Protein 4FWG (pdb70)

Organism: NCBI:txid172827

Foldseek 3Di:
DQFLVLQAQADDFDQQFAWDDAAADQLQDVQVLQVVLVVVCVVPVAAAEEAADPQLCVVVSVVVVLLQDFDFFAFWKWWFALEFFEIEMGDHAPCLVVVLVVVVVVVVVSGPPCVSLVVSVVVVVVVVVVVDVPLGGIATADHDDGVNPNQEAEDAQPALCQAQWAWDCVVVHTGRNRTHGHQQVSQARHEYEYELQNCVVNVCVVVVLCCQPPQDRDHDDDPPDPGHHDYDRDDRHYYYYYYPVSCPVVVVPPSSCVRHVRYSYGDQKALDVVVLSNLSNNVVVVPAREGRQLSSLLSLVCLLCLFSGMGSSSSVSVVLQVQLCVQVVRYRGNVSSVVSVVVVCVVVCVVVVVVLVCCVVCVQDADQFDWAFLKAFAKAFDDDPPTAIATFIKGKAKAFDFLAEAEVCVVVPQEDPQCVVLSVQLSLQVQVVQPLHTQRMYMYMYRPPDDHRGYHQFRNLVNNLSRLRNLLVFIFGHLEHETFGAGNNQWTHDDPPVQSRFVNHVVSCVSVDQPLEHEYEYAPVSSRSNPHDVVVSVCSNVSRYDYHHDTGSLVVSCVGRVADPDCRGSVVSSVVSSVVSSVVD

Sequence (585 aa):
RLSYEALEWRTPIENSTEPVSLPPPPPFFGQERAREALELAIRGGFHAYLVGPPSLGKHEALLAYLSTQSVETPPDLLYVPLSSERKVAVTLPSGQEIHLAEAVEGLLLQRFPQARAYLEALRARLARYAETDPAQWRPNLLTSSSSGTPPPIVYEPYATAPRLFGRLDYLVWSTNVSLIRPGAVHRAQGGYLILDALSLKREGTWEAFKRALRNGQVEPVTEPQAPAGLEVEPFPIQQVLVGTPEAFEGLEEDPAFSELFRIRAEFSPTPASPENCTALGGWLLAQGFQLTQGGLTRLYDEARRAEQRDRDARLVEIRALAEEAAVLGGGLLTAESVEQAIAAREHRSFLSEEEFLRAVQEGVIRLRTTGRAVGEVNSLVVVEAAPYWGRPARLTARAAPGRDHHLISIDREAGLGGQIFHKAVLTLAGYLRSRIEHGSLPVTISLAFEQNYVSIEGDSAGLAELVAALSAIGNLPLRQDLAVTGAVDQTGKVLAVGAINAKVEGFFRVCKALGLSGTQGVILPEANLANLTLRAEVLEAVRAGQFHIYAVETAEQALEILAGAREGFRGLQEKIRAGLEAFARLE

Radius of gyration: 34.42 Å; Cα contacts (8 Å, |Δi|>4): 1143; chains: 1; bounding box: 49×67×113 Å

Nearest PDB structures (foldseek):
  4fwg-assembly1_A  TM=1.000E+00  e=0.000E+00  Meiothermus taiwanensis
  4fw9-assembly1_A  TM=9.946E-01  e=0.000E+00  Meiothermus taiwanensis
  7eux-assembly1_A  TM=9.825E-01  e=0.000E+00  Meiothermus taiwanensis
  4fwd-assembly1_A  TM=9.822E-01  e=0.000E+00  Meiothermus taiwanensis
  7euy-assembly1_A  TM=9.823E-01  e=0.000E+00  Meiothermus taiwanensis

Solvent-accessible surface area: 28051 Å² total

CATH classification: 1.10.8.60 (+1 more: 3.30.230.10)

InterPro domains:
  IPR008269 Peptidase S16, Lon proteolytic domain [PF05362] (576-683)
  IPR008269 Peptidase S16, Lon proteolytic domain [PS51786] (567-687)
  IPR014721 Small ribosomal subunit protein uS5 domain 2-type fold, subgroup [G3DSA:3.30.230.10] (471-710)
  IPR020568 Ribosomal protein uS5 domain 2-type superfamily [SSF54211] (496-684)
  IPR027065 Lon protease [PTHR10046] (512-694)
  IPR027417 P-loop containing nucleoside triphosphate hydrolase [G3DSA:3.40.50.300] (1-165)
  IPR027417 P-loop containing nucleoside triphosphate hydrolase [G3DSA:3.40.50.300] (193-392)
  IPR027417 P-loop containing nucleoside triphosphate hydrolase [SSF52540] (27-467)
  IPR041699 Lon protease, AAA domain [PF13654] (264-386)
  IPR046843 LonB, AAA+ ATPase LID domain, archaeal-type [PF20436] (411-470)

Secondary structure (DSSP, 8-state):
-B-HHHH--PPP-SSTTSBP--PPPPTTTT-HHHHHHHHHHHHHT--EEEE--TTS-HHHHHHHHHTT---S-PPBEEEEESSSSEEE--BSTTHHHHHHHHHHTT-----GGGHHHHHHHHHHHHHHH-------S-EEEE--S--SSPPEEE-SS--HHHHH-EE--B--B--GGGEE--HHHHTTTSEEE-BHHHHHHTT-HHHHHHHHHH---PPB--TT-SS--EE---------EE-HHHHHHHHTSHHHHHH--EEEEPP-----HHHHHHHHHHHHHHT-EEBHHHHHHHHHHHH----TT----HHHHHHHHHHHHHHTTTEE-HHHHHHHHHHHHHHT-HHHHHHHHHHHTTSS---SSSEEETEEEEEEE-SSTT--EEEEEEEEEEEESSSEEEEHHHHTT-B-HHHHHHHHHHHHHHHH--TTSS--EEEEEEETT--S-B-SSTTHHHHHHHHHHHHHT-EEESSEEE--EE-TT-BEE--S-HHHHHHHHHHHHHHT---SS-EEEEEGGGGGG----HHHHHHHHTTSSEEEEESBHHHHHHHHHT----SSSHHHHHHHHHHHHHHH-

Structure (mmCIF, N/CA/C/O backbone):
data_4FWG
#
_entry.id   4FWG
#
_cell.length_a   115.987
_cell.length_b   115.987
_cell.length_c   135.054
_cell.angle_alpha   90.00
_cell.angle_beta   90.00
_cell.angle_gamma   120.00
#
_symmetry.space_group_name_H-M   'P 6'
#
loop_
_entity.id
_entity.type
_entity.pdbx_description
1 polymer 'TTC1975 peptidase'
2 non-polymer 'Omuralide, open form'
3 non-polymer 'PHOSPHATE ION'
4 water water
#
loop_
_atom_site.group_PDB
_atom_site.id
_atom_site.type_symbol
_atom_site.label_atom_id
_atom_site.label_alt_id
_atom_site.label_comp_id
_atom_site.label_asym_id
_atom_site.label_entity_id
_atom_site.label_seq_id
_atom_site.pdbx_PDB_ins_code
_atom_site.Cartn_x
_atom_site.Cartn_y
_atom_site.Cartn_z
_atom_site.occupancy
_atom_site.B_iso_or_equiv
_atom_site.auth_seq_id
_atom_site.auth_comp_id
_atom_site.auth_asym_id
_atom_site.auth_atom_id
_atom_site.pdbx_PDB_model_num
ATOM 9 N N . ARG A 1 2 ? 30.702 -35.930 -50.856 1.00 35.08 2 ARG A N 1
ATOM 10 C CA . ARG A 1 2 ? 30.122 -36.891 -49.967 1.00 28.42 2 ARG A CA 1
ATOM 11 C C . ARG A 1 2 ? 30.935 -36.961 -48.694 1.00 29.77 2 ARG A C 1
ATOM 12 O O . ARG A 1 2 ? 32.182 -37.002 -48.762 1.00 33.30 2 ARG A O 1
ATOM 20 N N . LEU A 1 3 ? 30.303 -36.982 -47.521 1.00 21.10 3 LEU A N 1
ATOM 21 C CA . LEU A 1 3 ? 31.060 -37.151 -46.250 1.00 22.22 3 LEU A CA 1
ATOM 22 C C . LEU A 1 3 ? 31.129 -38.650 -45.877 1.00 32.07 3 LEU A C 1
ATOM 23 O O . LEU A 1 3 ? 30.117 -39.272 -45.591 1.00 28.30 3 LEU A O 1
ATOM 28 N N . SER A 1 4 ? 32.320 -39.234 -45.838 1.00 25.85 4 SER A N 1
ATOM 29 C CA . SER A 1 4 ? 32.452 -40.627 -45.566 1.00 26.09 4 SER A CA 1
ATOM 30 C C . SER A 1 4 ? 32.287 -40.754 -44.038 1.00 26.16 4 SER A C 1
ATOM 31 O O . SER A 1 4 ? 32.425 -39.759 -43.317 1.00 22.85 4 SER A O 1
ATOM 34 N N . TYR A 1 5 ? 32.118 -41.978 -43.582 1.00 23.13 5 TYR A N 1
ATOM 35 C CA . TYR A 1 5 ? 32.134 -42.309 -42.123 1.00 22.39 5 TYR A CA 1
ATOM 36 C C . TYR A 1 5 ? 33.412 -41.849 -41.501 1.00 27.13 5 TYR A C 1
ATOM 37 O O . TYR A 1 5 ? 33.430 -41.381 -40.350 1.00 22.04 5 TYR A O 1
ATOM 46 N N . GLU A 1 6 ? 34.513 -41.997 -42.252 1.00 27.36 6 GLU A N 1
ATOM 47 C CA . GLU A 1 6 ? 35.835 -41.661 -41.712 1.00 33.80 6 GLU A CA 1
ATOM 48 C C . GLU A 1 6 ? 35.921 -40.167 -41.510 1.00 32.12 6 GLU A C 1
ATOM 49 O O . GLU A 1 6 ? 36.410 -39.718 -40.478 1.00 30.97 6 GLU A O 1
ATOM 55 N N . ALA A 1 7 ? 35.332 -39.419 -42.429 1.00 25.96 7 ALA A N 1
ATOM 56 C CA . ALA A 1 7 ? 35.262 -37.958 -42.241 1.00 24.53 7 ALA A CA 1
ATOM 57 C C . ALA A 1 7 ? 34.380 -37.485 -41.101 1.00 26.72 7 ALA A C 1
ATOM 58 O O . ALA A 1 7 ? 34.675 -36.431 -40.499 1.00 31.29 7 ALA A O 1
ATOM 60 N N . LEU A 1 8 ? 33.323 -38.234 -40.767 1.00 23.73 8 LEU A N 1
ATOM 61 C CA . LEU A 1 8 ? 32.333 -37.800 -39.754 1.00 22.36 8 LEU A CA 1
ATOM 62 C C . LEU A 1 8 ? 32.666 -38.194 -38.399 1.00 26.27 8 LEU A C 1
ATOM 63 O O . LEU A 1 8 ? 32.126 -37.611 -37.493 1.00 24.22 8 LEU A O 1
ATOM 68 N N . GLU A 1 9 ? 33.540 -39.223 -38.216 1.00 25.13 9 GLU A N 1
ATOM 69 C CA . GLU A 1 9 ? 33.728 -39.829 -36.867 1.00 25.32 9 GLU A CA 1
ATOM 70 C C . GLU A 1 9 ? 34.534 -38.797 -36.056 1.00 24.44 9 GLU A C 1
ATOM 71 O O . GLU A 1 9 ? 35.380 -38.123 -36.623 1.00 28.79 9 GLU A O 1
ATOM 77 N N . TRP A 1 10 ? 34.239 -38.579 -34.757 1.00 21.70 10 TRP A N 1
ATOM 78 C CA . TRP A 1 10 ? 34.793 -37.392 -34.102 1.00 20.99 10 TRP A CA 1
ATOM 79 C C . TRP A 1 10 ? 34.976 -37.856 -32.732 1.00 20.99 10 TRP A C 1
ATOM 80 O O . TRP A 1 10 ? 35.564 -37.153 -31.952 1.00 22.76 10 TRP A O 1
ATOM 91 N N . ARG A 1 11 ? 34.498 -39.032 -32.389 1.00 17.09 11 ARG A N 1
ATOM 92 C CA . ARG A 1 11 ? 34.581 -39.436 -30.914 1.00 23.50 11 ARG A CA 1
ATOM 93 C C . ARG A 1 11 ? 36.026 -39.979 -30.510 1.00 24.61 11 ARG A C 1
ATOM 94 O O . ARG A 1 11 ? 36.833 -40.283 -31.369 1.00 21.01 11 ARG A O 1
ATOM 102 N N . THR A 1 12 ? 36.313 -40.035 -29.207 1.00 23.27 12 THR A N 1
ATOM 103 C CA . THR A 1 12 ? 37.647 -40.197 -28.775 1.00 25.98 12 THR A CA 1
ATOM 104 C C . THR A 1 12 ? 37.880 -41.712 -28.516 1.00 25.59 12 THR A C 1
ATOM 105 O O . THR A 1 12 ? 37.082 -42.366 -27.872 1.00 21.54 12 THR A O 1
ATOM 109 N N . PRO A 1 13 ? 38.983 -42.252 -29.052 1.00 28.49 13 PRO A N 1
ATOM 110 C CA . PRO A 1 13 ? 39.087 -43.705 -28.886 1.00 31.27 13 PRO A CA 1
ATOM 111 C C . PRO A 1 13 ? 39.301 -44.030 -27.430 1.00 24.83 13 PRO A C 1
ATOM 112 O O . PRO A 1 13 ? 39.828 -43.202 -26.695 1.00 27.20 13 PRO A O 1
ATOM 116 N N . ILE A 1 14 ? 38.720 -45.110 -26.930 1.00 29.37 14 ILE A N 1
ATOM 117 C CA . ILE A 1 14 ? 38.871 -45.417 -25.483 1.00 31.55 14 ILE A CA 1
ATOM 118 C C . ILE A 1 14 ? 39.759 -46.680 -25.312 1.00 38.04 14 ILE A C 1
ATOM 119 O O . ILE A 1 14 ? 39.387 -47.747 -25.805 1.00 29.72 14 ILE A O 1
ATOM 124 N N . GLU A 1 15 ? 40.912 -46.556 -24.650 1.00 43.76 15 GLU A N 1
ATOM 125 C CA . GLU A 1 15 ? 41.671 -47.734 -24.293 1.00 49.69 15 GLU A CA 1
ATOM 126 C C . GLU A 1 15 ? 41.446 -48.057 -22.826 1.00 44.03 15 GLU A C 1
ATOM 127 O O . GLU A 1 15 ? 41.250 -47.166 -21.995 1.00 44.92 15 GLU A O 1
ATOM 133 N N . ASN A 1 16 ? 41.395 -49.324 -22.521 1.00 40.50 16 ASN A N 1
ATOM 134 C CA . ASN A 1 16 ? 41.181 -49.714 -21.151 1.00 35.27 16 ASN A CA 1
ATOM 135 C C . ASN A 1 16 ? 40.037 -48.937 -20.450 1.00 26.43 16 ASN A C 1
ATOM 136 O O . ASN A 1 16 ? 40.187 -48.359 -19.309 1.00 27.15 16 ASN A O 1
ATOM 141 N N . SER A 1 17 ? 38.832 -49.124 -21.020 1.00 30.04 17 SER A N 1
ATOM 142 C CA . SER A 1 17 ? 37.580 -48.414 -20.584 1.00 24.67 17 SER A CA 1
ATOM 143 C C . SER A 1 17 ? 37.433 -48.471 -19.085 1.00 27.54 17 SER A C 1
ATOM 144 O O . SER A 1 17 ? 37.123 -47.461 -18.428 1.00 21.27 17 SER A O 1
ATOM 147 N N . THR A 1 18 ? 37.646 -49.649 -18.487 1.00 20.81 18 THR A N 1
ATOM 148 C CA . THR A 1 18 ? 37.231 -49.756 -17.133 1.00 23.09 18 THR A CA 1
ATOM 149 C C . THR A 1 18 ? 38.211 -49.391 -16.087 1.00 19.90 18 THR A C 1
ATOM 150 O O . THR A 1 18 ? 37.874 -49.431 -14.908 1.00 23.19 18 THR A O 1
ATOM 154 N N . GLU A 1 19 ? 39.442 -49.100 -16.444 1.00 28.64 19 GLU A N 1
ATOM 155 C CA . GLU A 1 19 ? 40.435 -48.685 -15.458 1.00 27.54 19 GLU A CA 1
ATOM 156 C C . GLU A 1 19 ? 40.085 -47.368 -14.739 1.00 29.36 19 GLU A C 1
ATOM 157 O O . GLU A 1 19 ? 39.699 -46.439 -15.390 1.00 24.13 19 GLU A O 1
ATOM 163 N N . PRO A 1 20 ? 40.164 -47.308 -13.395 1.00 29.39 20 PRO A N 1
ATOM 164 C CA . PRO A 1 20 ? 39.935 -46.133 -12.625 1.00 30.32 20 PRO A CA 1
ATOM 165 C C . PRO A 1 20 ? 40.980 -45.048 -12.977 1.00 34.07 20 PRO A C 1
ATOM 166 O O . PRO A 1 20 ? 42.100 -45.348 -13.386 1.00 29.68 20 PRO A O 1
ATOM 170 N N . VAL A 1 21 ? 40.475 -43.824 -13.080 1.00 27.14 21 VAL A N 1
ATOM 171 C CA . VAL A 1 21 ? 41.271 -42.617 -13.386 1.00 25.11 21 VAL A CA 1
ATOM 172 C C . VAL A 1 21 ? 41.879 -42.158 -12.056 1.00 24.37 21 VAL A C 1
ATOM 173 O O . VAL A 1 21 ? 41.239 -42.220 -11.009 1.00 24.86 21 VAL A O 1
ATOM 177 N N . SER A 1 22 ? 43.147 -41.712 -12.090 1.00 28.23 22 SER A N 1
ATOM 178 C CA . SER A 1 22 ? 43.618 -40.952 -10.963 1.00 35.01 22 SER A CA 1
ATOM 179 C C . SER A 1 22 ? 44.532 -39.809 -11.492 1.00 33.48 22 SER A C 1
ATOM 180 O O . SER A 1 22 ? 45.494 -40.011 -12.194 1.00 32.38 22 SER A O 1
ATOM 183 N N . LEU A 1 23 ? 44.095 -38.602 -11.169 1.00 36.92 23 LEU A N 1
ATOM 184 C CA . LEU A 1 23 ? 44.575 -37.350 -11.751 1.00 34.42 23 LEU A CA 1
ATOM 185 C C . LEU A 1 23 ? 44.471 -36.307 -10.634 1.00 28.08 23 LEU A C 1
ATOM 186 O O . LEU A 1 23 ? 43.531 -36.345 -9.826 1.00 35.06 23 LEU A O 1
ATOM 191 N N . PRO A 1 24 ? 45.440 -35.354 -10.583 1.00 34.41 24 PRO A N 1
ATOM 192 C CA . PRO A 1 24 ? 45.383 -34.256 -9.604 1.00 37.75 24 PRO A CA 1
ATOM 193 C C . PRO A 1 24 ? 44.276 -33.196 -9.964 1.00 33.69 24 PRO A C 1
ATOM 194 O O . PRO A 1 24 ? 43.937 -33.106 -11.174 1.00 25.98 24 PRO A O 1
ATOM 198 N N . PRO A 1 25 ? 43.739 -32.473 -8.941 1.00 27.43 25 PRO A N 1
ATOM 199 C CA . PRO A 1 25 ? 42.730 -31.371 -9.063 1.00 33.20 25 PRO A CA 1
ATOM 200 C C . PRO A 1 25 ? 43.325 -30.219 -9.809 1.00 36.67 25 PRO A C 1
ATOM 201 O O . PRO A 1 25 ? 44.379 -29.774 -9.369 1.00 39.43 25 PRO A O 1
ATOM 205 N N . PRO A 1 26 ? 42.670 -29.707 -10.914 1.00 32.73 26 PRO A N 1
ATOM 206 C CA . PRO A 1 26 ? 43.299 -28.645 -11.717 1.00 29.12 26 PRO A CA 1
ATOM 207 C C . PRO A 1 26 ? 43.245 -27.340 -10.965 1.00 32.64 26 PRO A C 1
ATOM 208 O O . PRO A 1 26 ? 42.573 -27.239 -9.931 1.00 33.88 26 PRO A O 1
ATOM 212 N N . PRO A 1 27 ? 43.901 -26.286 -11.477 1.00 44.05 27 PRO A N 1
ATOM 213 C CA . PRO A 1 27 ? 43.695 -24.894 -10.893 1.00 44.09 27 PRO A CA 1
ATOM 214 C C . PRO A 1 27 ? 42.243 -24.277 -11.140 1.00 38.97 27 PRO A C 1
ATOM 215 O O . PRO A 1 27 ? 41.577 -24.702 -12.111 1.00 43.61 27 PRO A O 1
ATOM 219 N N . PRO A 1 28 ? 41.738 -23.354 -10.256 1.00 42.04 28 PRO A N 1
ATOM 220 C CA . PRO A 1 28 ? 40.298 -22.892 -10.312 1.00 36.13 28 PRO A CA 1
ATOM 221 C C . PRO A 1 28 ? 39.789 -22.359 -11.653 1.00 37.28 28 PRO A C 1
ATOM 222 O O . PRO A 1 28 ? 38.593 -22.518 -11.884 1.00 35.59 28 PRO A O 1
ATOM 226 N N . PHE A 1 29 ? 40.669 -21.824 -12.511 1.00 28.13 29 PHE A N 1
ATOM 227 C CA . PHE A 1 29 ? 40.327 -21.287 -13.881 1.00 26.01 29 PHE A CA 1
ATOM 228 C C . PHE A 1 29 ? 40.818 -22.010 -15.094 1.00 24.32 29 PHE A C 1
ATOM 229 O O . PHE A 1 29 ? 41.058 -21.427 -16.212 1.00 23.97 29 PHE A O 1
ATOM 237 N N . PHE A 1 30 ? 40.890 -23.368 -15.028 1.00 24.85 30 PHE A N 1
ATOM 238 C CA . PHE A 1 30 ? 41.434 -23.954 -16.181 1.00 20.74 30 PHE A CA 1
ATOM 239 C C . PHE A 1 30 ? 40.528 -23.670 -17.373 1.00 22.56 30 PHE A C 1
ATOM 240 O O . PHE A 1 30 ? 39.307 -23.638 -17.225 1.00 25.88 30 PHE A O 1
ATOM 248 N N . GLY A 1 31 ? 41.082 -23.440 -18.554 1.00 21.70 31 GLY A N 1
ATOM 249 C CA . GLY A 1 31 ? 40.283 -23.195 -19.767 1.00 21.92 31 GLY A CA 1
ATOM 250 C C . GLY A 1 31 ? 39.491 -21.807 -19.724 1.00 26.57 31 GLY A C 1
ATOM 251 O O . GLY A 1 31 ? 38.734 -21.482 -20.637 1.00 22.14 31 GLY A O 1
ATOM 252 N N . GLN A 1 32 ? 39.727 -21.012 -18.699 1.00 23.50 32 GLN A N 1
ATOM 253 C CA . GLN A 1 32 ? 39.187 -19.639 -18.517 1.00 19.57 32 GLN A CA 1
ATOM 254 C C . GLN A 1 32 ? 40.330 -18.615 -18.223 1.00 22.21 32 GLN A C 1
ATOM 255 O O . GLN A 1 32 ? 40.293 -17.980 -17.149 1.00 21.87 32 GLN A O 1
ATOM 261 N N . GLU A 1 33 ? 41.292 -18.469 -19.108 1.00 21.68 33 GLU A N 1
ATOM 262 C CA . GLU A 1 33 ? 42.480 -17.663 -18.877 1.00 25.93 33 GLU A CA 1
ATOM 263 C C . GLU A 1 33 ? 42.110 -16.191 -18.853 1.00 22.86 33 GLU A C 1
ATOM 264 O O . GLU A 1 33 ? 42.508 -15.534 -17.956 1.00 26.67 33 GLU A O 1
ATOM 270 N N . ARG A 1 34 ? 41.308 -15.736 -19.810 1.00 22.12 34 ARG A N 1
ATOM 271 C CA . ARG A 1 34 ? 40.689 -14.324 -19.666 1.00 21.36 34 ARG A CA 1
ATOM 272 C C . ARG A 1 34 ? 40.253 -13.937 -18.201 1.00 25.01 34 ARG A C 1
ATOM 273 O O . ARG A 1 34 ? 40.675 -12.909 -17.638 1.00 17.87 34 ARG A O 1
ATOM 281 N N . ALA A 1 35 ? 39.439 -14.739 -17.576 1.00 19.71 35 ALA A N 1
ATOM 282 C CA . ALA A 1 35 ? 38.888 -14.437 -16.292 1.00 18.69 35 ALA A CA 1
ATOM 283 C C . ALA A 1 35 ? 39.859 -14.520 -15.260 1.00 19.52 35 ALA A C 1
ATOM 284 O O . ALA A 1 35 ? 39.823 -13.747 -14.305 1.00 21.24 35 ALA A O 1
ATOM 286 N N . ARG A 1 36 ? 40.727 -15.545 -15.325 1.00 21.62 36 ARG A N 1
ATOM 287 C CA . ARG A 1 36 ? 41.782 -15.646 -14.384 1.00 22.50 36 ARG A CA 1
ATOM 288 C C . ARG A 1 36 ? 42.722 -14.416 -14.393 1.00 16.03 36 ARG A C 1
ATOM 289 O O . ARG A 1 36 ? 43.087 -13.927 -13.329 1.00 14.58 36 ARG A O 1
ATOM 297 N N . GLU A 1 37 ? 43.127 -13.999 -15.578 1.00 16.11 37 GLU A N 1
ATOM 298 C CA . GLU A 1 37 ? 43.995 -12.828 -15.643 1.00 24.71 37 GLU A CA 1
ATOM 299 C C . GLU A 1 37 ? 43.267 -11.545 -15.137 1.00 22.80 37 GLU A C 1
ATOM 300 O O . GLU A 1 37 ? 43.913 -10.653 -14.542 1.00 19.00 37 GLU A O 1
ATOM 306 N N . ALA A 1 38 ? 41.929 -11.457 -15.323 1.00 17.48 38 ALA A N 1
ATOM 307 C CA . ALA A 1 38 ? 41.222 -10.223 -14.948 1.00 14.77 38 ALA A CA 1
ATOM 308 C C . ALA A 1 38 ? 41.167 -10.300 -13.441 1.00 18.20 38 ALA A C 1
ATOM 309 O O . ALA A 1 38 ? 41.455 -9.305 -12.718 1.00 16.22 38 ALA A O 1
ATOM 311 N N . LEU A 1 39 ? 40.968 -11.483 -12.902 1.00 16.05 39 LEU A N 1
ATOM 312 C CA . LEU A 1 39 ? 40.841 -11.475 -11.413 1.00 19.69 39 LEU A CA 1
ATOM 313 C C . LEU A 1 39 ? 42.197 -11.393 -10.698 1.00 19.96 39 LEU A C 1
ATOM 314 O O . LEU A 1 39 ? 42.301 -11.022 -9.484 1.00 22.34 39 LEU A O 1
ATOM 319 N N . GLU A 1 40 ? 43.256 -11.782 -11.400 1.00 20.47 40 GLU A N 1
ATOM 320 C CA . GLU A 1 40 ? 44.575 -11.580 -10.776 1.00 24.54 40 GLU A CA 1
ATOM 321 C C . GLU A 1 40 ? 44.853 -10.029 -10.607 1.00 21.27 40 GLU A C 1
ATOM 322 O O . GLU A 1 40 ? 45.302 -9.527 -9.567 1.00 23.52 40 GLU A O 1
ATOM 328 N N . LEU A 1 41 ? 44.526 -9.289 -11.647 1.00 19.79 41 LEU A N 1
ATOM 329 C CA . LEU A 1 41 ? 44.571 -7.808 -11.565 1.00 18.52 41 LEU A CA 1
ATOM 330 C C . LEU A 1 41 ? 43.765 -7.246 -10.449 1.00 15.85 41 LEU A C 1
ATOM 331 O O . LEU A 1 41 ? 44.211 -6.327 -9.775 1.00 19.27 41 LEU A O 1
ATOM 336 N N . ALA A 1 42 ? 42.509 -7.733 -10.232 1.00 17.85 42 ALA A N 1
ATOM 337 C CA . ALA A 1 42 ? 41.585 -7.064 -9.306 1.00 15.77 42 ALA A CA 1
ATOM 338 C C . ALA A 1 42 ? 42.189 -7.367 -7.931 1.00 18.75 42 ALA A C 1
ATOM 339 O O . ALA A 1 42 ? 42.015 -6.577 -6.956 1.00 19.88 42 ALA A O 1
ATOM 341 N N . ILE A 1 43 ? 42.675 -8.571 -7.772 1.00 17.48 43 ILE A N 1
ATOM 342 C CA . ILE A 1 43 ? 43.246 -8.963 -6.388 1.00 22.92 43 ILE A CA 1
ATOM 343 C C . ILE A 1 43 ? 44.547 -8.115 -6.102 1.00 20.07 43 ILE A C 1
ATOM 344 O O . ILE A 1 43 ? 44.771 -7.532 -5.012 1.00 21.20 43 ILE A O 1
ATOM 349 N N . ARG A 1 44 ? 45.409 -8.029 -7.092 1.00 24.49 44 ARG A N 1
ATOM 350 C CA . ARG A 1 44 ? 46.680 -7.312 -6.868 1.00 25.39 44 ARG A CA 1
ATOM 351 C C . ARG A 1 44 ? 46.335 -5.839 -6.646 1.00 29.00 44 ARG A C 1
ATOM 352 O O . ARG A 1 44 ? 46.907 -5.209 -5.770 1.00 31.67 44 ARG A O 1
ATOM 360 N N . GLY A 1 45 ? 45.356 -5.291 -7.385 1.00 25.08 45 GLY A N 1
ATOM 361 C CA . GLY A 1 45 ? 45.114 -3.848 -7.306 1.00 22.76 45 GLY A CA 1
ATOM 362 C C . GLY A 1 45 ? 44.077 -3.335 -6.338 1.00 29.83 45 GLY A C 1
ATOM 363 O O . GLY A 1 45 ? 43.853 -2.124 -6.207 1.00 21.35 45 GLY A O 1
ATOM 364 N N . GLY A 1 46 ? 43.389 -4.235 -5.675 1.00 26.94 46 GLY A N 1
ATOM 365 C CA . GLY A 1 46 ? 42.229 -3.866 -4.835 1.00 23.63 46 GLY A CA 1
ATOM 366 C C . GLY A 1 46 ? 40.967 -3.419 -5.569 1.00 24.39 46 GLY A C 1
ATOM 367 O O . GLY A 1 46 ? 40.163 -2.826 -4.928 1.00 22.65 46 GLY A O 1
ATOM 368 N N . PHE A 1 47 ? 40.798 -3.656 -6.903 1.00 19.51 47 PHE A N 1
ATOM 369 C CA . PHE A 1 47 ? 39.620 -3.203 -7.601 1.00 18.36 47 PHE A CA 1
ATOM 370 C C . PHE A 1 47 ? 38.401 -4.118 -7.355 1.00 19.54 47 PHE A C 1
ATOM 371 O O . PHE A 1 47 ? 38.541 -5.338 -7.068 1.00 21.64 47 PHE A O 1
ATOM 379 N N . HIS A 1 48 ? 37.192 -3.550 -7.433 1.00 17.76 48 HIS A N 1
ATOM 380 C CA . HIS A 1 48 ? 36.028 -4.389 -7.442 1.00 16.64 48 HIS A CA 1
ATOM 381 C C . HIS A 1 48 ? 35.873 -5.037 -8.798 1.00 19.21 48 HIS A C 1
ATOM 382 O O . HIS A 1 48 ? 36.198 -4.409 -9.873 1.00 20.22 48 HIS A O 1
ATOM 389 N N . ALA A 1 49 ? 35.299 -6.247 -8.871 1.00 17.33 49 ALA A N 1
ATOM 390 C CA . ALA A 1 49 ? 35.271 -6.842 -10.249 1.00 15.51 49 ALA A CA 1
ATOM 391 C C . ALA A 1 49 ? 33.847 -7.497 -10.397 1.00 15.68 49 ALA A C 1
ATOM 392 O O . ALA A 1 49 ? 33.155 -7.722 -9.434 1.00 14.39 49 ALA A O 1
ATOM 394 N N . TYR A 1 50 ? 33.478 -7.762 -11.623 1.00 14.80 50 TYR A N 1
ATOM 395 C CA . TYR A 1 50 ? 32.341 -8.558 -11.874 1.00 19.58 50 TYR A CA 1
ATOM 396 C C . TYR A 1 50 ? 32.677 -9.817 -12.768 1.00 20.02 50 TYR A C 1
ATOM 397 O O . TYR A 1 50 ? 33.241 -9.724 -13.859 1.00 17.65 50 TYR A O 1
ATOM 406 N N . LEU A 1 51 ? 32.096 -10.929 -12.390 1.00 17.57 51 LEU A N 1
ATOM 407 C CA . LEU A 1 51 ? 32.271 -12.224 -13.040 1.00 18.04 51 LEU A CA 1
ATOM 408 C C . LEU A 1 51 ? 31.050 -12.511 -13.883 1.00 19.95 51 LEU A C 1
ATOM 409 O O . LEU A 1 51 ? 29.943 -12.641 -13.320 1.00 16.75 51 LEU A O 1
ATOM 414 N N . VAL A 1 52 ? 31.224 -12.517 -15.210 1.00 19.70 52 VAL A N 1
ATOM 415 C CA . VAL A 1 52 ? 30.132 -12.538 -16.106 1.00 18.02 52 VAL A CA 1
ATOM 416 C C . VAL A 1 52 ? 30.305 -13.780 -16.997 1.00 19.72 52 VAL A C 1
ATOM 417 O O . VAL A 1 52 ? 31.409 -14.079 -17.516 1.00 19.16 52 VAL A O 1
ATOM 421 N N . GLY A 1 53 ? 29.209 -14.530 -17.132 1.00 16.64 53 GLY A N 1
ATOM 422 C CA . GLY A 1 53 ? 29.169 -15.624 -18.096 1.00 18.94 53 GLY A CA 1
ATOM 423 C C . GLY A 1 53 ? 27.917 -16.458 -17.890 1.00 20.13 53 GLY A C 1
ATOM 424 O O . GLY A 1 53 ? 27.221 -16.273 -16.925 1.00 20.52 53 GLY A O 1
ATOM 425 N N . PRO A 1 54 ? 27.639 -17.331 -18.833 1.00 22.60 54 PRO A N 1
ATOM 426 C CA . PRO A 1 54 ? 26.416 -18.179 -18.734 1.00 24.66 54 PRO A CA 1
ATOM 427 C C . PRO A 1 54 ? 26.193 -18.930 -17.478 1.00 19.34 54 PRO A C 1
ATOM 428 O O . PRO A 1 54 ? 27.098 -19.199 -16.695 1.00 17.44 54 PRO A O 1
ATOM 432 N N . PRO A 1 55 ? 24.910 -19.382 -17.279 1.00 19.89 55 PRO A N 1
ATOM 433 C CA . PRO A 1 55 ? 24.605 -20.169 -16.059 1.00 22.11 55 PRO A CA 1
ATOM 434 C C . PRO A 1 55 ? 25.384 -21.544 -16.111 1.00 18.29 55 PRO A C 1
ATOM 435 O O . PRO A 1 55 ? 25.707 -22.002 -17.170 1.00 14.94 55 PRO A O 1
ATOM 439 N N . SER A 1 56 ? 25.689 -22.098 -14.966 1.00 15.17 56 SER A N 1
ATOM 440 C CA . SER A 1 56 ? 26.312 -23.440 -14.835 1.00 22.02 56 SER A CA 1
ATOM 441 C C . SER A 1 56 ? 27.721 -23.560 -15.207 1.00 26.48 56 SER A C 1
ATOM 442 O O . SER A 1 56 ? 28.152 -24.654 -15.491 1.00 27.30 56 SER A O 1
ATOM 445 N N . LEU A 1 57 ? 28.460 -22.456 -15.277 1.00 19.69 57 LEU A N 1
ATOM 446 C CA . LEU A 1 57 ? 29.872 -22.585 -15.574 1.00 23.03 57 LEU A CA 1
ATOM 447 C C . LEU A 1 57 ? 30.606 -22.854 -14.303 1.00 23.65 57 LEU A C 1
ATOM 448 O O . LEU A 1 57 ? 31.771 -23.143 -14.408 1.00 30.54 57 LEU A O 1
ATOM 453 N N . GLY A 1 58 ? 29.972 -22.685 -13.132 1.00 18.13 58 GLY A N 1
ATOM 454 C CA . GLY A 1 58 ? 30.708 -22.790 -11.867 1.00 20.99 58 GLY A CA 1
ATOM 455 C C . GLY A 1 58 ? 31.541 -21.539 -11.475 1.00 21.98 58 GLY A C 1
ATOM 456 O O . GLY A 1 58 ? 32.577 -21.665 -10.839 1.00 21.54 58 GLY A O 1
ATOM 457 N N . LYS A 1 59 ? 31.089 -20.359 -11.880 1.00 18.97 59 LYS A N 1
ATOM 458 C CA . LYS A 1 59 ? 31.798 -19.082 -11.551 1.00 19.38 59 LYS A CA 1
ATOM 459 C C . LYS A 1 59 ? 31.893 -19.012 -10.078 1.00 19.04 59 LYS A C 1
ATOM 460 O O . LYS A 1 59 ? 32.975 -18.733 -9.575 1.00 20.05 59 LYS A O 1
ATOM 466 N N . HIS A 1 60 ? 30.829 -19.309 -9.389 1.00 16.40 60 HIS A N 1
ATOM 467 C CA . HIS A 1 60 ? 30.950 -19.068 -7.900 1.00 19.50 60 HIS A CA 1
ATOM 468 C C . HIS A 1 60 ? 31.951 -20.002 -7.272 1.00 23.82 60 HIS A C 1
ATOM 469 O O . HIS A 1 60 ? 32.727 -19.596 -6.409 1.00 22.76 60 HIS A O 1
ATOM 476 N N . GLU A 1 61 ? 31.925 -21.310 -7.680 1.00 24.60 61 GLU A N 1
ATOM 477 C CA . GLU A 1 61 ? 32.818 -22.262 -7.038 1.00 23.88 61 GLU A CA 1
ATOM 478 C C . GLU A 1 61 ? 34.228 -21.912 -7.326 1.00 22.76 61 GLU A C 1
ATOM 479 O O . GLU A 1 61 ? 35.084 -22.077 -6.493 1.00 24.87 61 GLU A O 1
ATOM 485 N N . ALA A 1 62 ? 34.509 -21.514 -8.557 1.00 21.96 62 ALA A N 1
ATOM 486 C CA . ALA A 1 62 ? 35.833 -21.215 -8.921 1.00 24.32 62 ALA A CA 1
ATOM 487 C C . ALA A 1 62 ? 36.329 -19.970 -8.157 1.00 24.75 62 ALA A C 1
ATOM 488 O O . ALA A 1 62 ? 37.522 -19.838 -7.824 1.00 25.05 62 ALA A O 1
ATOM 490 N N . LEU A 1 63 ? 35.431 -19.010 -7.914 1.00 18.84 63 LEU A N 1
ATOM 491 C CA . LEU A 1 63 ? 35.898 -17.789 -7.332 1.00 20.44 63 LEU A CA 1
ATOM 492 C C . LEU A 1 63 ? 36.156 -18.107 -5.851 1.00 22.48 63 LEU A C 1
ATOM 493 O O . LEU A 1 63 ? 37.128 -17.618 -5.277 1.00 23.83 63 LEU A O 1
ATOM 498 N N . LEU A 1 64 ? 35.287 -18.863 -5.245 1.00 21.22 64 LEU A N 1
ATOM 499 C CA . LEU A 1 64 ? 35.487 -19.142 -3.744 1.00 25.48 64 LEU A CA 1
ATOM 500 C C . LEU A 1 64 ? 36.786 -19.973 -3.573 1.00 27.74 64 LEU A C 1
ATOM 501 O O . LEU A 1 64 ? 37.568 -19.739 -2.649 1.00 29.83 64 LEU A O 1
ATOM 506 N N . ALA A 1 65 ? 37.148 -20.769 -4.572 1.00 25.74 65 ALA A N 1
ATOM 507 C CA . ALA A 1 65 ? 38.380 -21.615 -4.410 1.00 28.60 65 ALA A CA 1
ATOM 508 C C . ALA A 1 65 ? 39.586 -20.719 -4.559 1.00 31.78 65 ALA A C 1
ATOM 509 O O . ALA A 1 65 ? 40.526 -20.800 -3.753 1.00 30.94 65 ALA A O 1
ATOM 511 N N . TYR A 1 66 ? 39.559 -19.841 -5.579 1.00 25.31 66 TYR A N 1
ATOM 512 C CA . TYR A 1 66 ? 40.598 -18.858 -5.743 1.00 27.52 66 TYR A CA 1
ATOM 513 C C . TYR A 1 66 ? 40.794 -17.945 -4.535 1.00 29.22 66 TYR A C 1
ATOM 514 O O . TYR A 1 66 ? 41.964 -17.726 -4.093 1.00 29.65 66 TYR A O 1
ATOM 523 N N . LEU A 1 67 ? 39.724 -17.395 -3.984 1.00 23.64 67 LEU A N 1
ATOM 524 C CA . LEU A 1 67 ? 39.963 -16.396 -2.909 1.00 24.15 67 LEU A CA 1
ATOM 525 C C . LEU A 1 67 ? 40.456 -17.111 -1.633 1.00 28.31 67 LEU A C 1
ATOM 526 O O . LEU A 1 67 ? 41.173 -16.500 -0.806 1.00 28.07 67 LEU A O 1
ATOM 531 N N . SER A 1 68 ? 40.030 -18.346 -1.431 1.00 28.29 68 SER A N 1
ATOM 532 C CA . SER A 1 68 ? 40.504 -19.166 -0.283 1.00 32.54 68 SER A CA 1
ATOM 533 C C . SER A 1 68 ? 42.094 -19.352 -0.274 1.00 36.19 68 SER A C 1
ATOM 534 O O . SER A 1 68 ? 42.667 -19.692 0.769 1.00 39.25 68 SER A O 1
ATOM 537 N N . THR A 1 69 ? 42.780 -19.111 -1.405 1.00 32.38 69 THR A N 1
ATOM 538 C CA . THR A 1 69 ? 44.260 -19.209 -1.481 1.00 35.54 69 THR A CA 1
ATOM 539 C C . THR A 1 69 ? 45.010 -17.905 -1.177 1.00 40.94 69 THR A C 1
ATOM 540 O O . THR A 1 69 ? 46.242 -17.841 -1.274 1.00 35.52 69 THR A O 1
ATOM 544 N N . GLN A 1 70 ? 44.280 -16.839 -0.871 1.00 30.58 70 GLN A N 1
ATOM 545 C CA . GLN A 1 70 ? 44.880 -15.555 -0.772 1.00 30.91 70 GLN A CA 1
ATOM 546 C C . GLN A 1 70 ? 45.255 -15.384 0.729 1.00 32.95 70 GLN A C 1
ATOM 547 O O . GLN A 1 70 ? 44.810 -16.188 1.617 1.00 37.05 70 GLN A O 1
ATOM 553 N N . SER A 1 71 ? 46.005 -14.339 1.030 1.00 37.06 71 SER A N 1
ATOM 554 C CA . SER A 1 71 ? 46.396 -14.032 2.432 1.00 44.85 71 SER A CA 1
ATOM 555 C C . SER A 1 71 ? 46.392 -12.540 2.542 1.00 48.39 71 SER A C 1
ATOM 556 O O . SER A 1 71 ? 46.622 -11.876 1.562 1.00 41.11 71 SER A O 1
ATOM 559 N N . VAL A 1 72 ? 46.109 -12.017 3.720 1.00 39.73 72 VAL A N 1
ATOM 560 C CA . VAL A 1 72 ? 46.173 -10.595 3.885 1.00 41.93 72 VAL A CA 1
ATOM 561 C C . VAL A 1 72 ? 46.559 -10.553 5.312 1.00 41.26 72 VAL A C 1
ATOM 562 O O . VAL A 1 72 ? 46.403 -11.564 6.002 1.00 41.28 72 VAL A O 1
ATOM 566 N N . GLU A 1 73 ? 47.030 -9.419 5.784 1.00 54.37 73 GLU A N 1
ATOM 567 C CA . GLU A 1 73 ? 47.362 -9.303 7.193 1.00 55.69 73 GLU A CA 1
ATOM 568 C C . GLU A 1 73 ? 46.037 -9.532 7.963 1.00 52.55 73 GLU A C 1
ATOM 569 O O . GLU A 1 73 ? 44.973 -9.106 7.486 1.00 55.37 73 GLU A O 1
ATOM 575 N N . THR A 1 74 ? 46.069 -10.266 9.079 1.00 45.79 74 THR A N 1
ATOM 576 C CA . THR A 1 74 ? 44.913 -10.378 9.998 1.00 42.48 74 THR A CA 1
ATOM 577 C C . THR A 1 74 ? 44.016 -9.143 10.088 1.00 44.13 74 THR A C 1
ATOM 578 O O . THR A 1 74 ? 44.474 -8.072 10.439 1.00 45.47 74 THR A O 1
ATOM 582 N N . PRO A 1 75 ? 42.707 -9.277 9.768 1.00 39.40 75 PRO A N 1
ATOM 583 C CA . PRO A 1 75 ? 41.858 -8.089 9.805 1.00 39.73 75 PRO A CA 1
ATOM 584 C C . PRO A 1 75 ? 41.749 -7.518 11.232 1.00 43.15 75 PRO A C 1
ATOM 585 O O . PRO A 1 75 ? 41.777 -8.285 12.181 1.00 38.38 75 PRO A O 1
ATOM 589 N N . PRO A 1 76 ? 41.622 -6.185 11.362 1.00 43.87 76 PRO A N 1
ATOM 590 C CA . PRO A 1 76 ? 41.285 -5.601 12.682 1.00 41.97 76 PRO A CA 1
ATOM 591 C C . PRO A 1 76 ? 39.937 -6.036 13.211 1.00 45.43 76 PRO A C 1
ATOM 592 O O . PRO A 1 76 ? 39.078 -6.417 12.435 1.00 38.86 76 PRO A O 1
ATOM 596 N N . ASP A 1 77 ? 39.759 -5.926 14.525 1.00 42.76 77 ASP A N 1
ATOM 597 C CA . ASP A 1 77 ? 38.467 -5.984 15.151 1.00 42.05 77 ASP A CA 1
ATOM 598 C C . ASP A 1 77 ? 37.654 -4.831 14.612 1.00 43.74 77 ASP A C 1
ATOM 599 O O . ASP A 1 77 ? 38.181 -3.748 14.331 1.00 39.84 77 ASP A O 1
ATOM 604 N N . LEU A 1 78 ? 36.361 -5.072 14.477 1.00 38.43 78 LEU A N 1
ATOM 605 C CA . LEU A 1 78 ? 35.476 -4.086 13.932 1.00 40.90 78 LEU A CA 1
ATOM 606 C C . LEU A 1 78 ? 34.466 -3.910 15.016 1.00 31.59 78 LEU A C 1
ATOM 607 O O . LEU A 1 78 ? 33.964 -4.898 15.590 1.00 40.54 78 LEU A O 1
ATOM 612 N N . LEU A 1 79 ? 34.133 -2.650 15.276 1.00 39.83 79 LEU A N 1
ATOM 613 C CA . LEU A 1 79 ? 33.077 -2.371 16.281 1.00 35.69 79 LEU A CA 1
ATOM 614 C C . LEU A 1 79 ? 32.321 -1.055 16.079 1.00 33.99 79 LEU A C 1
ATOM 615 O O . LEU A 1 79 ? 32.802 -0.117 15.475 1.00 39.49 79 LEU A O 1
ATOM 620 N N . TYR A 1 80 ? 31.118 -1.005 16.614 1.00 33.79 80 TYR A N 1
ATOM 621 C CA . TYR A 1 80 ? 30.385 0.228 16.736 1.00 37.25 80 TYR A CA 1
ATOM 622 C C . TYR A 1 80 ? 30.767 0.776 18.103 1.00 43.37 80 TYR A C 1
ATOM 623 O O . TYR A 1 80 ? 30.801 0.020 19.074 1.00 34.70 80 TYR A O 1
ATOM 632 N N . VAL A 1 81 ? 31.062 2.071 18.147 1.00 39.73 81 VAL A N 1
ATOM 633 C CA . VAL A 1 81 ? 31.117 2.794 19.412 1.00 47.91 81 VAL A CA 1
ATOM 634 C C . VAL A 1 81 ? 30.063 3.918 19.451 1.00 47.64 81 VAL A C 1
ATOM 635 O O . VAL A 1 81 ? 29.769 4.520 18.413 1.00 46.82 81 VAL A O 1
ATOM 639 N N . PRO A 1 82 ? 29.474 4.171 20.638 1.00 47.62 82 PRO A N 1
ATOM 640 C CA . PRO A 1 82 ? 28.608 5.344 20.797 1.00 47.89 82 PRO A CA 1
ATOM 641 C C . PRO A 1 82 ? 29.423 6.647 20.818 1.00 51.36 82 PRO A C 1
ATOM 642 O O . PRO A 1 82 ? 30.494 6.692 21.432 1.00 53.94 82 PRO A O 1
ATOM 646 N N . LEU A 1 83 ? 28.961 7.684 20.126 1.00 50.64 83 LEU A N 1
ATOM 647 C CA . LEU A 1 83 ? 29.570 9.000 20.277 1.00 56.77 83 LEU A CA 1
ATOM 648 C C . LEU A 1 83 ? 28.627 9.903 21.091 1.00 59.37 83 LEU A C 1
ATOM 649 O O . LEU A 1 83 ? 28.969 11.038 21.410 1.00 62.40 83 LEU A O 1
ATOM 654 N N . SER A 1 84 ? 27.445 9.361 21.383 1.00 61.40 84 SER A N 1
ATOM 655 C CA A SER A 1 84 ? 26.346 10.062 22.040 0.50 63.13 84 SER A CA 1
ATOM 656 C CA B SER A 1 84 ? 26.341 10.068 22.015 0.50 61.18 84 SER A CA 1
ATOM 657 C C . SER A 1 84 ? 25.263 9.029 22.252 1.00 63.35 84 SER A C 1
ATOM 658 O O . SER A 1 84 ? 25.432 7.874 21.888 1.00 61.09 84 SER A O 1
ATOM 663 N N . GLU A 1 85 ? 24.157 9.450 22.850 1.00 60.71 85 GLU A N 1
ATOM 664 C CA . GLU A 1 85 ? 23.064 8.557 23.173 1.00 59.23 85 GLU A CA 1
ATOM 665 C C . GLU A 1 85 ? 22.264 8.353 21.914 1.00 54.78 85 GLU A C 1
ATOM 666 O O . GLU A 1 85 ? 21.319 7.595 21.885 1.00 56.34 85 GLU A O 1
ATOM 672 N N . ARG A 1 86 ? 22.644 9.029 20.857 1.00 47.80 86 ARG A N 1
ATOM 673 C CA . ARG A 1 86 ? 21.832 8.950 19.668 1.00 54.80 86 ARG A CA 1
ATOM 674 C C . ARG A 1 86 ? 22.703 8.868 18.406 1.00 56.29 86 ARG A C 1
ATOM 675 O O . ARG A 1 86 ? 22.213 8.928 17.263 1.00 50.91 86 ARG A O 1
ATOM 683 N N . LYS A 1 87 ? 24.004 8.724 18.645 1.00 52.72 87 LYS A N 1
ATOM 684 C CA . LYS A 1 87 ? 24.993 8.643 17.594 1.00 53.19 87 LYS A CA 1
ATOM 685 C C . LYS A 1 87 ? 25.937 7.472 17.808 1.00 55.65 87 LYS A C 1
ATOM 686 O O . LYS A 1 87 ? 26.343 7.151 18.956 1.00 52.26 87 LYS A O 1
ATOM 692 N N . VAL A 1 88 ? 26.280 6.835 16.691 1.00 47.55 88 VAL A N 1
ATOM 693 C CA . VAL A 1 88 ? 27.219 5.706 16.662 1.00 43.76 88 VAL A CA 1
ATOM 694 C C . VAL A 1 88 ? 28.146 5.776 15.430 1.00 44.65 88 VAL A C 1
ATOM 695 O O . VAL A 1 88 ? 27.853 6.472 14.396 1.00 47.45 88 VAL A O 1
ATOM 699 N N . ALA A 1 89 ? 29.299 5.115 15.566 1.00 40.22 89 ALA A N 1
ATOM 700 C CA . ALA A 1 89 ? 30.233 5.001 14.461 1.00 40.99 89 ALA A CA 1
ATOM 701 C C . ALA A 1 89 ? 30.881 3.672 14.436 1.00 41.31 89 ALA A C 1
ATOM 702 O O . ALA A 1 89 ? 31.036 3.017 15.455 1.00 39.53 89 ALA A O 1
ATOM 704 N N . VAL A 1 90 ? 31.265 3.273 13.232 1.00 39.89 90 VAL A N 1
ATOM 705 C CA . VAL A 1 90 ? 32.000 2.039 13.067 1.00 41.05 90 VAL A CA 1
ATOM 706 C C . VAL A 1 90 ? 33.482 2.422 13.198 1.00 47.42 90 VAL A C 1
ATOM 707 O O . VAL A 1 90 ? 33.912 3.445 12.611 1.00 54.12 90 VAL A O 1
ATOM 719 N N . THR A 1 92 ? 37.786 0.713 13.655 1.00 41.36 92 THR A N 1
ATOM 720 C CA . THR A 1 92 ? 38.700 -0.451 13.770 1.00 40.28 92 THR A CA 1
ATOM 721 C C . THR A 1 92 ? 39.739 -0.234 14.847 1.00 45.10 92 THR A C 1
ATOM 722 O O . THR A 1 92 ? 40.254 0.875 15.020 1.00 46.52 92 THR A O 1
ATOM 726 N N . LEU A 1 93 ? 40.052 -1.333 15.517 1.00 45.92 93 LEU A N 1
ATOM 727 C CA . LEU A 1 93 ? 41.189 -1.463 16.441 1.00 56.96 93 LEU A CA 1
ATOM 728 C C . LEU A 1 93 ? 42.017 -2.685 16.052 1.00 56.08 93 LEU A C 1
ATOM 729 O O . LEU A 1 93 ? 41.452 -3.686 15.568 1.00 51.84 93 LEU A O 1
ATOM 734 N N . PRO A 1 94 ? 43.343 -2.659 16.334 1.00 66.45 94 PRO A N 1
ATOM 735 C CA . PRO A 1 94 ? 44.208 -3.826 16.026 1.00 60.01 94 PRO A CA 1
ATOM 736 C C . PRO A 1 94 ? 43.646 -5.119 16.610 1.00 58.11 94 PRO A C 1
ATOM 737 O O . PRO A 1 94 ? 43.027 -5.114 17.701 1.00 55.07 94 PRO A O 1
ATOM 741 N N . SER A 1 95 ? 43.846 -6.210 15.869 1.00 54.55 95 SER A N 1
ATOM 742 C CA . SER A 1 95 ? 43.231 -7.521 16.151 1.00 55.73 95 SER A CA 1
ATOM 743 C C . SER A 1 95 ? 43.394 -7.971 17.604 1.00 61.29 95 SER A C 1
ATOM 744 O O . SER A 1 95 ? 44.521 -8.059 18.102 1.00 65.68 95 SER A O 1
ATOM 747 N N . GLY A 1 96 ? 42.283 -8.238 18.295 1.00 63.26 96 GLY A N 1
ATOM 748 C CA . GLY A 1 96 ? 42.352 -8.796 19.651 1.00 60.76 96 GLY A CA 1
ATOM 749 C C . GLY A 1 96 ? 42.278 -7.756 20.752 1.00 66.74 96 GLY A C 1
ATOM 750 O O . GLY A 1 96 ? 42.020 -8.091 21.927 1.00 57.76 96 GLY A O 1
ATOM 751 N N . GLN A 1 97 ? 42.508 -6.500 20.360 1.00 62.67 97 GLN A N 1
ATOM 752 C CA . GLN A 1 97 ? 42.460 -5.362 21.260 1.00 60.83 97 GLN A CA 1
ATOM 753 C C . GLN A 1 97 ? 41.061 -4.976 21.770 1.00 66.87 97 GLN A C 1
ATOM 754 O O . GLN A 1 97 ? 40.973 -4.246 22.763 1.00 72.19 97 GLN A O 1
ATOM 760 N N . GLU A 1 98 ? 39.976 -5.438 21.136 1.00 64.15 98 GLU A N 1
ATOM 761 C CA . GLU A 1 98 ? 38.653 -4.996 21.605 1.00 62.15 98 GLU A CA 1
ATOM 762 C C . GLU A 1 98 ? 38.313 -5.585 22.948 1.00 61.86 98 GLU A C 1
ATOM 763 O O . GLU A 1 98 ? 37.626 -4.946 23.752 1.00 55.45 98 GLU A O 1
ATOM 769 N N . ILE A 1 99 ? 38.735 -6.820 23.173 1.00 65.39 99 ILE A N 1
ATOM 770 C CA . ILE A 1 99 ? 38.318 -7.500 24.386 1.00 65.71 99 ILE A CA 1
ATOM 771 C C . ILE A 1 99 ? 38.941 -6.731 25.592 1.00 61.78 99 ILE A C 1
ATOM 772 O O . ILE A 1 99 ? 38.298 -6.556 26.634 1.00 57.56 99 ILE A O 1
ATOM 777 N N . HIS A 1 100 ? 40.133 -6.166 25.360 1.00 67.76 100 HIS A N 1
ATOM 778 C CA . HIS A 1 100 ? 40.874 -5.286 26.306 1.00 75.58 100 HIS A CA 1
ATOM 779 C C . HIS A 1 100 ? 40.247 -3.932 26.543 1.00 76.29 100 HIS A C 1
ATOM 780 O O . HIS A 1 100 ? 40.291 -3.409 27.658 1.00 70.30 100 HIS A O 1
ATOM 787 N N . LEU A 1 101 ? 39.676 -3.320 25.511 1.00 72.79 101 LEU A N 1
ATOM 788 C CA . LEU A 1 101 ? 38.978 -2.062 25.738 1.00 69.44 101 LEU A CA 1
ATOM 789 C C . LEU A 1 101 ? 37.680 -2.318 26.506 1.00 65.03 101 LEU A C 1
ATOM 790 O O . LEU A 1 101 ? 37.336 -1.589 27.452 1.00 65.86 101 LEU A O 1
ATOM 795 N N . ALA A 1 102 ? 36.971 -3.372 26.126 1.00 57.96 102 ALA A N 1
ATOM 796 C CA . ALA A 1 102 ? 35.627 -3.586 26.662 1.00 59.58 102 ALA A CA 1
ATOM 797 C C . ALA A 1 102 ? 35.733 -3.787 28.161 1.00 62.55 102 ALA A C 1
ATOM 798 O O . ALA A 1 102 ? 34.791 -3.534 28.906 1.00 60.92 102 ALA A O 1
ATOM 800 N N . GLU A 1 103 ? 36.910 -4.231 28.585 1.00 63.15 103 GLU A N 1
ATOM 801 C CA . GLU A 1 103 ? 37.140 -4.519 29.987 1.00 64.85 103 GLU A CA 1
ATOM 802 C C . GLU A 1 103 ? 37.565 -3.288 30.736 1.00 57.46 103 GLU A C 1
ATOM 803 O O . GLU A 1 103 ? 36.977 -3.001 31.760 1.00 63.29 103 GLU A O 1
ATOM 809 N N . ALA A 1 104 ? 38.523 -2.539 30.179 1.00 59.61 104 ALA A N 1
ATOM 810 C CA . ALA A 1 104 ? 38.801 -1.171 30.617 1.00 64.14 104 ALA A CA 1
ATOM 811 C C . ALA A 1 104 ? 37.491 -0.409 30.774 1.00 73.46 104 ALA A C 1
ATOM 812 O O . ALA A 1 104 ? 37.275 0.257 31.791 1.00 79.13 104 ALA A O 1
ATOM 814 N N . VAL A 1 105 ? 36.602 -0.545 29.785 1.00 73.77 105 VAL A N 1
ATOM 815 C CA . VAL A 1 105 ? 35.275 0.094 29.832 1.00 71.25 105 VAL A CA 1
ATOM 816 C C . VAL A 1 105 ? 34.387 -0.458 30.962 1.00 70.31 105 VAL A C 1
ATOM 817 O O . VAL A 1 105 ? 33.819 0.336 31.710 1.00 66.28 105 VAL A O 1
ATOM 821 N N . GLU A 1 106 ? 34.280 -1.786 31.096 1.00 74.10 106 GLU A N 1
ATOM 822 C CA . GLU A 1 106 ? 33.425 -2.370 32.144 1.00 85.61 106 GLU A CA 1
ATOM 823 C C . GLU A 1 106 ? 33.971 -2.028 33.540 1.00 88.59 106 GLU A C 1
ATOM 824 O O . GLU A 1 106 ? 33.207 -1.695 34.454 1.00 86.89 106 GLU A O 1
ATOM 830 N N . GLY A 1 107 ? 35.291 -2.104 33.698 1.00 89.58 107 GLY A N 1
ATOM 831 C CA . GLY A 1 107 ? 35.954 -1.528 34.867 1.00 87.09 107 GLY A CA 1
ATOM 832 C C . GLY A 1 107 ? 35.956 -0.008 34.746 1.00 90.71 107 GLY A C 1
ATOM 833 O O . GLY A 1 107 ? 37.013 0.611 34.617 1.00 90.81 107 GLY A O 1
ATOM 834 N N . LEU A 1 108 ? 34.756 0.570 34.708 1.00 88.55 108 LEU A N 1
ATOM 835 C CA . LEU A 1 108 ? 34.512 2.004 34.878 1.00 91.61 108 LEU A CA 1
ATOM 836 C C . LEU A 1 108 ? 33.083 2.132 35.426 1.00 97.93 108 LEU A C 1
ATOM 837 O O . LEU A 1 108 ? 32.366 3.119 35.187 1.00 92.42 108 LEU A O 1
ATOM 842 N N . LEU A 1 109 ? 32.694 1.067 36.140 1.00 98.62 109 LEU A N 1
ATOM 843 C CA . LEU A 1 109 ? 31.561 1.033 37.064 1.00 95.56 109 LEU A CA 1
ATOM 844 C C . LEU A 1 109 ? 32.056 0.426 38.393 1.00 98.60 109 LEU A C 1
ATOM 845 O O . LEU A 1 109 ? 32.047 -0.797 38.547 1.00 97.27 109 LEU A O 1
ATOM 850 N N . LEU A 1 110 ? 32.501 1.255 39.345 1.00 90.93 110 LEU A N 1
ATOM 851 C CA . LEU A 1 110 ? 32.541 2.730 39.213 1.00 94.25 110 LEU A CA 1
ATOM 852 C C . LEU A 1 110 ? 33.961 3.288 39.317 1.00 84.82 110 LEU A C 1
ATOM 853 O O . LEU A 1 110 ? 34.937 2.591 39.031 1.00 83.66 110 LEU A O 1
ATOM 858 N N . GLN A 1 219 ? 45.609 6.254 25.126 1.00 73.66 219 GLN A N 1
ATOM 859 C CA . GLN A 1 219 ? 46.478 5.468 26.016 1.00 85.03 219 GLN A CA 1
ATOM 860 C C . GLN A 1 219 ? 46.831 4.089 25.412 1.00 84.26 219 GLN A C 1
ATOM 861 O O . GLN A 1 219 ? 47.531 4.016 24.383 1.00 67.59 219 GLN A O 1
ATOM 867 N N . ARG A 1 220 ? 46.370 3.023 26.087 1.00 81.80 220 ARG A N 1
ATOM 868 C CA . ARG A 1 220 ? 46.316 1.651 25.573 1.00 80.69 220 ARG A CA 1
ATOM 869 C C . ARG A 1 220 ? 45.585 1.588 24.207 1.00 82.72 220 ARG A C 1
ATOM 870 O O . ARG A 1 220 ? 45.803 0.656 23.428 1.00 81.29 220 ARG A O 1
ATOM 878 N N . PHE A 1 221 ? 44.728 2.586 23.938 1.00 79.53 221 PHE A N 1
ATOM 879 C CA . PHE A 1 221 ? 43.813 2.606 22.774 1.00 70.42 221 PHE A CA 1
ATOM 880 C C . PHE A 1 221 ? 43.706 3.974 22.090 1.00 67.05 221 PHE A C 1
ATOM 881 O O . PHE A 1 221 ? 42.624 4.588 22.067 1.00 56.30 221 PHE A O 1
ATOM 889 N N . PRO A 1 222 ? 44.820 4.452 21.515 1.00 69.66 222 PRO A N 1
ATOM 890 C CA . PRO A 1 222 ? 44.863 5.711 20.738 1.00 72.41 222 PRO A CA 1
ATOM 891 C C . PRO A 1 222 ? 43.717 5.891 19.720 1.00 77.09 222 PRO A C 1
ATOM 892 O O . PRO A 1 222 ? 43.274 7.018 19.474 1.00 77.04 222 PRO A O 1
ATOM 896 N N . GLN A 1 223 ? 43.258 4.781 19.134 1.00 84.05 223 GLN A N 1
ATOM 897 C CA . GLN A 1 223 ? 42.258 4.775 18.056 1.00 75.35 223 GLN A CA 1
ATOM 898 C C . GLN A 1 223 ? 40.890 5.149 18.589 1.00 71.19 223 GLN A C 1
ATOM 899 O O . GLN A 1 223 ? 40.051 5.699 17.866 1.00 68.46 223 GLN A O 1
ATOM 905 N N . ALA A 1 224 ? 40.676 4.846 19.862 1.00 61.60 224 ALA A N 1
ATOM 906 C CA . ALA A 1 224 ? 39.380 5.027 20.492 1.00 60.31 224 ALA A CA 1
ATOM 907 C C . ALA A 1 224 ? 39.122 6.423 21.092 1.00 65.10 224 ALA A C 1
ATOM 908 O O . ALA A 1 224 ? 38.182 6.590 21.886 1.00 71.86 224 ALA A O 1
ATOM 910 N N . ARG A 1 225 ? 39.911 7.419 20.688 1.00 70.29 225 ARG A N 1
ATOM 911 C CA . ARG A 1 225 ? 39.843 8.760 21.297 1.00 73.78 225 ARG A CA 1
ATOM 912 C C . ARG A 1 225 ? 38.422 9.354 21.276 1.00 76.00 225 ARG A C 1
ATOM 913 O O . ARG A 1 225 ? 37.876 9.719 22.338 1.00 64.86 225 ARG A O 1
ATOM 921 N N . ALA A 1 226 ? 37.828 9.419 20.079 1.00 69.88 226 ALA A N 1
ATOM 922 C CA . ALA A 1 226 ? 36.474 9.970 19.909 1.00 68.18 226 ALA A CA 1
ATOM 923 C C . ALA A 1 226 ? 35.484 9.400 20.913 1.00 64.10 226 ALA A C 1
ATOM 924 O O . ALA A 1 226 ? 34.775 10.137 21.577 1.00 68.24 226 ALA A O 1
ATOM 926 N N . TYR A 1 227 ? 35.437 8.082 21.027 1.00 58.91 227 TYR A N 1
ATOM 927 C CA . TYR A 1 227 ? 34.494 7.458 21.916 1.00 55.90 227 TYR A CA 1
ATOM 928 C C . TYR A 1 227 ? 34.892 7.622 23.390 1.00 63.31 227 TYR A C 1
ATOM 929 O O . TYR A 1 227 ? 34.039 7.638 24.269 1.00 57.56 227 TYR A O 1
ATOM 938 N N . LEU A 1 228 ? 36.184 7.686 23.674 1.00 68.35 228 LEU A N 1
ATOM 939 C CA . LEU A 1 228 ? 36.593 7.672 25.076 1.00 62.64 228 LEU A CA 1
ATOM 940 C C . LEU A 1 228 ? 36.167 8.967 25.753 1.00 64.99 228 LEU A C 1
ATOM 941 O O . LEU A 1 228 ? 35.700 8.965 26.892 1.00 75.78 228 LEU A O 1
ATOM 946 N N . GLU A 1 229 ? 36.294 10.059 25.008 1.00 70.21 229 GLU A N 1
ATOM 947 C CA . GLU A 1 229 ? 35.933 11.395 25.466 1.00 72.81 229 GLU A CA 1
ATOM 948 C C . GLU A 1 229 ? 34.458 11.469 25.683 1.00 77.86 229 GLU A C 1
ATOM 949 O O . GLU A 1 229 ? 34.001 11.798 26.788 1.00 68.89 229 GLU A O 1
ATOM 955 N N . ALA A 1 230 ? 33.716 11.165 24.612 1.00 73.52 230 ALA A N 1
ATOM 956 C CA . ALA A 1 230 ? 32.266 11.133 24.679 1.00 74.73 230 ALA A CA 1
ATOM 957 C C . ALA A 1 230 ? 31.840 10.351 25.930 1.00 68.21 230 ALA A C 1
ATOM 958 O O . ALA A 1 230 ? 30.876 10.736 26.617 1.00 69.29 230 ALA A O 1
ATOM 960 N N . LEU A 1 231 ? 32.583 9.287 26.236 1.00 61.54 231 LEU A N 1
ATOM 961 C CA . LEU A 1 231 ? 32.332 8.485 27.450 1.00 64.68 231 LEU A CA 1
ATOM 962 C C . LEU A 1 231 ? 32.574 9.306 28.731 1.00 66.20 231 LEU A C 1
ATOM 963 O O . LEU A 1 231 ? 31.732 9.288 29.631 1.00 66.72 231 LEU A O 1
ATOM 968 N N . ARG A 1 232 ? 33.699 10.025 28.801 1.00 71.17 232 ARG A N 1
ATOM 969 C CA . ARG A 1 232 ? 33.974 10.859 29.984 1.00 82.31 232 ARG A CA 1
ATOM 970 C C . ARG A 1 232 ? 32.952 11.973 30.193 1.00 79.96 232 ARG A C 1
ATOM 971 O O . ARG A 1 232 ? 32.377 12.069 31.266 1.00 85.23 232 ARG A O 1
ATOM 979 N N . ALA A 1 233 ? 32.684 12.771 29.166 1.00 83.19 233 ALA A N 1
ATOM 980 C CA . ALA A 1 233 ? 31.694 13.837 29.290 1.00 78.27 233 ALA A CA 1
ATOM 981 C C . ALA A 1 233 ? 30.338 13.336 29.805 1.00 83.24 233 ALA A C 1
ATOM 982 O O . ALA A 1 233 ? 29.579 14.105 30.400 1.00 87.95 233 ALA A O 1
ATOM 984 N N . ARG A 1 234 ? 30.039 12.051 29.607 1.00 83.14 234 ARG A N 1
ATOM 985 C CA . ARG A 1 234 ? 28.779 11.491 30.127 1.00 84.51 234 ARG A CA 1
ATOM 986 C C . ARG A 1 234 ? 28.938 11.087 31.589 1.00 80.40 234 ARG A C 1
ATOM 987 O O . ARG A 1 234 ? 27.963 11.108 32.349 1.00 77.61 234 ARG A O 1
ATOM 995 N N . LEU A 1 235 ? 30.158 10.711 31.966 1.00 71.65 235 LEU A N 1
ATOM 996 C CA . LEU A 1 235 ? 30.484 10.420 33.354 1.00 74.83 235 LEU A CA 1
ATOM 997 C C . LEU A 1 235 ? 30.479 11.737 34.149 1.00 80.22 235 LEU A C 1
ATOM 998 O O . LEU A 1 235 ? 29.832 11.839 35.203 1.00 79.02 235 LEU A O 1
ATOM 1003 N N . ALA A 1 236 ? 31.152 12.743 33.582 1.00 80.49 236 ALA A N 1
ATOM 1004 C CA . ALA A 1 236 ? 31.116 14.127 34.040 1.00 77.77 236 ALA A CA 1
ATOM 1005 C C . ALA A 1 236 ? 29.685 14.585 34.287 1.00 83.20 236 ALA A C 1
ATOM 1006 O O . ALA A 1 236 ? 29.340 14.934 35.416 1.00 86.35 236 ALA A O 1
ATOM 1008 N N . ARG A 1 237 ? 28.856 14.553 33.245 1.00 78.23 237 ARG A N 1
ATOM 1009 C CA . ARG A 1 237 ? 27.462 14.980 33.342 1.00 80.16 237 ARG A CA 1
ATOM 1010 C C . ARG A 1 237 ? 26.617 14.226 34.397 1.00 76.37 237 ARG A C 1
ATOM 1011 O O . ARG A 1 237 ? 25.695 14.812 34.967 1.00 79.53 237 ARG A O 1
ATOM 1019 N N . TYR A 1 238 ? 26.910 12.959 34.682 1.00 71.09 238 TYR A N 1
ATOM 1020 C CA . TYR A 1 238 ? 26.136 12.284 35.736 1.00 79.21 238 TYR A CA 1
ATOM 1021 C C . TYR A 1 238 ? 26.670 12.489 37.138 1.00 85.81 238 TYR A C 1
ATOM 1022 O O . TYR A 1 238 ? 25.961 12.250 38.130 1.00 73.94 238 TYR A O 1
ATOM 1031 N N . ALA A 1 239 ? 27.925 12.931 37.188 1.00 88.05 239 ALA A N 1
ATOM 1032 C CA . ALA A 1 239 ? 28.509 13.528 38.378 1.00 97.00 239 ALA A CA 1
ATOM 1033 C C . ALA A 1 239 ? 27.871 14.918 38.532 1.00 97.36 239 ALA A C 1
ATOM 1034 O O . ALA A 1 239 ? 27.143 15.180 39.504 1.00 85.06 239 ALA A O 1
ATOM 1036 N N . GLU A 1 240 ? 28.140 15.769 37.536 1.00 94.31 240 GLU A N 1
ATOM 1037 C CA . GLU A 1 240 ? 27.488 17.065 37.305 1.00 95.17 240 GLU A CA 1
ATOM 1038 C C . GLU A 1 240 ? 25.997 17.057 37.692 1.00 95.50 240 GLU A C 1
ATOM 1039 O O . GLU A 1 240 ? 25.394 18.120 37.906 1.00 102.11 240 GLU A O 1
ATOM 1045 N N . THR A 1 241 ? 25.415 15.857 37.780 1.00 87.15 241 THR A N 1
ATOM 1046 C CA . THR A 1 241 ? 24.007 15.681 38.144 1.00 78.47 241 THR A CA 1
ATOM 1047 C C . THR A 1 241 ? 23.725 14.230 38.612 1.00 79.35 241 THR A C 1
ATOM 1048 O O . THR A 1 241 ? 22.562 13.799 38.784 1.00 71.52 241 THR A O 1
ATOM 1052 N N . ASP A 1 246 ? 23.695 2.839 33.795 1.00 94.05 246 ASP A N 1
ATOM 1053 C CA . ASP A 1 246 ? 22.897 4.031 33.556 1.00 92.17 246 ASP A CA 1
ATOM 1054 C C . ASP A 1 246 ? 23.498 4.886 32.429 1.00 91.57 246 ASP A C 1
ATOM 1055 O O . ASP A 1 246 ? 24.553 5.525 32.624 1.00 82.38 246 ASP A O 1
ATOM 1060 N N . PRO A 1 247 ? 22.859 4.854 31.230 1.00 90.42 247 PRO A N 1
ATOM 1061 C CA . PRO A 1 247 ? 21.829 3.854 30.854 1.00 82.27 247 PRO A CA 1
ATOM 1062 C C . PRO A 1 247 ? 22.543 2.562 30.501 1.00 77.94 247 PRO A C 1
ATOM 1063 O O . PRO A 1 247 ? 21.909 1.572 30.070 1.00 75.30 247 PRO A O 1
ATOM 1067 N N . ALA A 1 248 ? 23.866 2.624 30.709 1.00 73.43 248 ALA A N 1
ATOM 1068 C CA . ALA A 1 248 ? 24.833 1.571 30.470 1.00 70.96 248 ALA A CA 1
ATOM 1069 C C . ALA A 1 248 ? 24.811 1.102 28.980 1.00 72.82 248 ALA A C 1
ATOM 1070 O O . ALA A 1 248 ? 24.995 -0.077 28.666 1.00 60.49 248 ALA A O 1
ATOM 1072 N N . GLN A 1 249 ? 24.595 2.066 28.078 1.00 76.23 249 GLN A N 1
ATOM 1073 C CA . GLN A 1 249 ? 24.588 1.861 26.612 1.00 57.72 249 GLN A CA 1
ATOM 1074 C C . GLN A 1 249 ? 25.713 2.736 26.097 1.00 60.16 249 GLN A C 1
ATOM 1075 O O . GLN A 1 249 ? 25.493 3.675 25.310 1.00 53.40 249 GLN A O 1
ATOM 1081 N N . TRP A 1 250 ? 26.917 2.379 26.551 1.00 54.68 250 TRP A N 1
ATOM 1082 C CA . TRP A 1 250 ? 28.156 3.168 26.452 1.00 56.79 250 TRP A CA 1
ATOM 1083 C C . TRP A 1 250 ? 29.367 2.295 26.255 1.00 55.27 250 TRP A C 1
ATOM 1084 O O . TRP A 1 250 ? 30.496 2.783 26.143 1.00 63.03 250 TRP A O 1
ATOM 1095 N N . ARG A 1 251 ? 29.121 0.989 26.244 1.00 60.29 251 ARG A N 1
ATOM 1096 C CA . ARG A 1 251 ? 30.110 -0.017 25.913 1.00 59.76 251 ARG A CA 1
ATOM 1097 C C . ARG A 1 251 ? 30.261 -0.165 24.390 1.00 65.51 251 ARG A C 1
ATOM 1098 O O . ARG A 1 251 ? 29.295 0.085 23.624 1.00 51.16 251 ARG A O 1
ATOM 1106 N N . PRO A 1 252 ? 31.433 -0.665 23.954 1.00 65.54 252 PRO A N 1
ATOM 1107 C CA . PRO A 1 252 ? 31.656 -0.982 22.534 1.00 61.38 252 PRO A CA 1
ATOM 1108 C C . PRO A 1 252 ? 30.842 -2.199 22.141 1.00 57.58 252 PRO A C 1
ATOM 1109 O O . PRO A 1 252 ? 30.446 -2.987 23.009 1.00 48.30 252 PRO A O 1
ATOM 1113 N N . ASN A 1 253 ? 30.566 -2.343 20.846 1.00 45.97 253 ASN A N 1
ATOM 1114 C CA . ASN A 1 253 ? 29.855 -3.511 20.398 1.00 42.08 253 ASN A CA 1
ATOM 1115 C C . ASN A 1 253 ? 30.679 -4.179 19.353 1.00 48.53 253 ASN A C 1
ATOM 1116 O O . ASN A 1 253 ? 30.808 -3.596 18.277 1.00 46.98 253 ASN A O 1
ATOM 1121 N N . LEU A 1 254 ? 31.223 -5.368 19.664 1.00 45.58 254 LEU A N 1
ATOM 1122 C CA . LEU A 1 254 ? 32.105 -6.136 18.764 1.00 47.96 254 LEU A CA 1
ATOM 1123 C C . LEU A 1 254 ? 31.318 -6.707 17.611 1.00 43.05 254 LEU A C 1
ATOM 1124 O O . LEU A 1 254 ? 30.329 -7.402 17.853 1.00 40.57 254 LEU A O 1
ATOM 1129 N N . LEU A 1 255 ? 31.743 -6.401 16.375 1.00 43.95 255 LEU A N 1
ATOM 1130 C CA . LEU A 1 255 ? 31.004 -6.839 15.193 1.00 39.74 255 LEU A CA 1
ATOM 1131 C C . LEU A 1 255 ? 31.702 -8.090 14.647 1.00 43.72 255 LEU A C 1
ATOM 1132 O O . LEU A 1 255 ? 31.051 -9.071 14.330 1.00 46.71 255 LEU A O 1
ATOM 1137 N N . THR A 1 256 ? 33.028 -8.068 14.578 1.00 42.48 256 THR A N 1
ATOM 1138 C CA . THR A 1 256 ? 33.770 -9.237 14.122 1.00 45.83 256 THR A CA 1
ATOM 1139 C C . THR A 1 256 ? 35.124 -9.173 14.775 1.00 49.39 256 THR A C 1
ATOM 1140 O O . THR A 1 256 ? 35.625 -8.100 15.137 1.00 47.11 256 THR A O 1
ATOM 1144 N N . SER A 1 257 ? 35.741 -10.328 14.871 1.00 54.66 257 SER A N 1
ATOM 1145 C CA . SER A 1 257 ? 37.086 -10.446 15.332 1.00 50.95 257 SER A CA 1
ATOM 1146 C C . SER A 1 257 ? 37.647 -11.572 14.507 1.00 53.18 257 SER A C 1
ATOM 1147 O O . SER A 1 257 ? 36.882 -12.406 14.046 1.00 62.79 257 SER A O 1
ATOM 1150 N N . SER A 1 258 ? 38.951 -11.597 14.257 1.00 47.61 258 SER A N 1
ATOM 1151 C CA . SER A 1 258 ? 39.488 -12.696 13.482 1.00 54.96 258 SER A CA 1
ATOM 1152 C C . SER A 1 258 ? 40.891 -13.082 13.970 1.00 58.38 258 SER A C 1
ATOM 1153 O O . SER A 1 258 ? 41.650 -12.225 14.432 1.00 57.16 258 SER A O 1
ATOM 1156 N N . SER A 1 259 ? 41.235 -14.365 13.849 1.00 53.51 259 SER A N 1
ATOM 1157 C CA . SER A 1 259 ? 42.521 -14.857 14.359 1.00 54.54 259 SER A CA 1
ATOM 1158 C C . SER A 1 259 ? 43.583 -14.955 13.282 1.00 56.07 259 SER A C 1
ATOM 1159 O O . SER A 1 259 ? 44.747 -14.980 13.621 1.00 49.23 259 SER A O 1
ATOM 1162 N N . SER A 1 260 ? 43.202 -15.006 11.994 1.00 47.56 260 SER A N 1
ATOM 1163 C CA . SER A 1 260 ? 44.196 -14.806 10.930 1.00 45.16 260 SER A CA 1
ATOM 1164 C C . SER A 1 260 ? 43.556 -14.196 9.658 1.00 51.58 260 SER A C 1
ATOM 1165 O O . SER A 1 260 ? 42.342 -14.063 9.575 1.00 51.56 260 SER A O 1
ATOM 1168 N N . GLY A 1 261 ? 44.395 -13.774 8.726 1.00 44.72 261 GLY A N 1
ATOM 1169 C CA . GLY A 1 261 ? 43.959 -13.359 7.426 1.00 45.28 261 GLY A CA 1
ATOM 1170 C C . GLY A 1 261 ? 44.291 -14.353 6.337 1.00 41.47 261 GLY A C 1
ATOM 1171 O O . GLY A 1 261 ? 44.257 -13.986 5.154 1.00 36.05 261 GLY A O 1
ATOM 1172 N N . THR A 1 262 ? 44.565 -15.614 6.723 1.00 37.36 262 THR A N 1
ATOM 1173 C CA . THR A 1 262 ? 44.796 -16.696 5.752 1.00 43.19 262 THR A CA 1
ATOM 1174 C C . THR A 1 262 ? 43.776 -17.819 6.076 1.00 44.44 262 THR A C 1
ATOM 1175 O O . THR A 1 262 ? 43.958 -18.527 7.032 1.00 51.14 262 THR A O 1
ATOM 1179 N N . PRO A 1 263 ? 42.667 -17.966 5.296 1.00 44.50 263 PRO A N 1
ATOM 1180 C CA . PRO A 1 263 ? 42.282 -17.101 4.171 1.00 44.09 263 PRO A CA 1
ATOM 1181 C C . PRO A 1 263 ? 41.681 -15.817 4.710 1.00 36.79 263 PRO A C 1
ATOM 1182 O O . PRO A 1 263 ? 41.256 -15.784 5.878 1.00 37.39 263 PRO A O 1
ATOM 1186 N N . PRO A 1 264 ? 41.586 -14.805 3.855 1.00 35.75 264 PRO A N 1
ATOM 1187 C CA . PRO A 1 264 ? 40.995 -13.520 4.185 1.00 34.49 264 PRO A CA 1
ATOM 1188 C C . PRO A 1 264 ? 39.497 -13.750 4.465 1.00 29.99 264 PRO A C 1
ATOM 1189 O O . PRO A 1 264 ? 38.994 -14.859 4.234 1.00 28.74 264 PRO A O 1
ATOM 1193 N N . PRO A 1 265 ? 38.776 -12.743 4.972 1.00 29.21 265 PRO A N 1
ATOM 1194 C CA . PRO A 1 265 ? 37.317 -12.889 5.119 1.00 30.65 265 PRO A CA 1
ATOM 1195 C C . PRO A 1 265 ? 36.693 -13.092 3.695 1.00 29.14 265 PRO A C 1
ATOM 1196 O O . PRO A 1 265 ? 37.118 -12.456 2.791 1.00 24.70 265 PRO A O 1
ATOM 1200 N N . ILE A 1 266 ? 35.810 -14.063 3.506 1.00 26.76 266 ILE A N 1
ATOM 1201 C CA . ILE A 1 266 ? 35.184 -14.309 2.234 1.00 27.55 266 ILE A CA 1
ATOM 1202 C C . ILE A 1 266 ? 33.697 -14.450 2.568 1.00 27.81 266 ILE A C 1
ATOM 1203 O O . ILE A 1 266 ? 33.285 -15.375 3.231 1.00 23.85 266 ILE A O 1
ATOM 1208 N N . VAL A 1 267 ? 32.878 -13.473 2.181 1.00 24.74 267 VAL A N 1
ATOM 1209 C CA . VAL A 1 267 ? 31.460 -13.494 2.580 1.00 21.16 267 VAL A CA 1
ATOM 1210 C C . VAL A 1 267 ? 30.677 -13.516 1.295 1.00 27.44 267 VAL A C 1
ATOM 1211 O O . VAL A 1 267 ? 30.683 -12.535 0.546 1.00 22.21 267 VAL A O 1
ATOM 1215 N N . TYR A 1 268 ? 29.980 -14.624 1.069 1.00 23.37 268 TYR A N 1
ATOM 1216 C CA . TYR A 1 268 ? 29.090 -14.744 -0.122 1.00 23.95 268 TYR A CA 1
ATOM 1217 C C . TYR A 1 268 ? 27.680 -14.620 0.473 1.00 26.44 268 TYR A C 1
ATOM 1218 O O . TYR A 1 268 ? 27.264 -15.402 1.317 1.00 23.97 268 TYR A O 1
ATOM 1227 N N . GLU A 1 269 ? 26.988 -13.550 0.086 1.00 24.94 269 GLU A N 1
ATOM 1228 C CA . GLU A 1 269 ? 25.638 -13.349 0.534 1.00 22.35 269 GLU A CA 1
ATOM 1229 C C . GLU A 1 269 ? 24.777 -13.413 -0.704 1.00 22.83 269 GLU A C 1
ATOM 1230 O O . GLU A 1 269 ? 24.597 -12.365 -1.427 1.00 23.30 269 GLU A O 1
ATOM 1236 N N . PRO A 1 270 ? 24.122 -14.572 -0.911 1.00 24.63 270 PRO A N 1
ATOM 1237 C CA . PRO A 1 270 ? 23.355 -14.752 -2.176 1.00 23.86 270 PRO A CA 1
ATOM 1238 C C . PRO A 1 270 ? 22.045 -13.993 -2.030 1.00 23.61 270 PRO A C 1
ATOM 1239 O O . PRO A 1 270 ? 21.404 -13.719 -3.023 1.00 25.23 270 PRO A O 1
ATOM 1243 N N . TYR A 1 271 ? 21.687 -13.589 -0.820 1.00 19.34 271 TYR A N 1
ATOM 1244 C CA . TYR A 1 271 ? 20.315 -12.987 -0.704 1.00 20.51 271 TYR A CA 1
ATOM 1245 C C . TYR A 1 271 ? 20.482 -11.489 -0.301 1.00 19.06 271 TYR A C 1
ATOM 1246 O O . TYR A 1 271 ? 20.537 -11.159 0.919 1.00 20.15 271 TYR A O 1
ATOM 1255 N N . ALA A 1 272 ? 20.511 -10.633 -1.308 1.00 18.92 272 ALA A N 1
ATOM 1256 C CA . ALA A 1 272 ? 21.082 -9.243 -1.060 1.00 23.62 272 ALA A CA 1
ATOM 1257 C C . ALA A 1 272 ? 19.994 -8.296 -0.504 1.00 22.12 272 ALA A C 1
ATOM 1258 O O . ALA A 1 272 ? 19.853 -7.230 -1.009 1.00 25.70 272 ALA A O 1
ATOM 1260 N N . THR A 1 273 ? 19.316 -8.626 0.594 1.00 24.05 273 THR A N 1
ATOM 1261 C CA . THR A 1 273 ? 18.337 -7.736 1.112 1.00 23.17 273 THR A CA 1
ATOM 1262 C C . THR A 1 273 ? 19.052 -6.639 1.987 1.00 22.67 273 THR A C 1
ATOM 1263 O O . THR A 1 273 ? 20.202 -6.817 2.384 1.00 21.98 273 THR A O 1
ATOM 1267 N N . ALA A 1 274 ? 18.362 -5.545 2.312 1.00 19.92 274 ALA A N 1
ATOM 1268 C CA . ALA A 1 274 ? 19.066 -4.442 3.061 1.00 22.69 274 ALA A CA 1
ATOM 1269 C C . ALA A 1 274 ? 19.497 -4.919 4.481 1.00 19.61 274 ALA A C 1
ATOM 1270 O O . ALA A 1 274 ? 20.696 -4.679 4.948 1.00 19.97 274 ALA A O 1
ATOM 1272 N N . PRO A 1 275 ? 18.641 -5.717 5.114 1.00 22.48 275 PRO A N 1
ATOM 1273 C CA . PRO A 1 275 ? 19.100 -6.126 6.462 1.00 26.27 275 PRO A CA 1
ATOM 1274 C C . PRO A 1 275 ? 20.262 -7.136 6.336 1.00 26.33 275 PRO A C 1
ATOM 1275 O O . PRO A 1 275 ? 21.143 -7.213 7.218 1.00 23.63 275 PRO A O 1
ATOM 1279 N N . ARG A 1 276 ? 20.307 -7.864 5.211 1.00 22.14 276 ARG A N 1
ATOM 1280 C CA . ARG A 1 276 ? 21.419 -8.872 5.119 1.00 24.16 276 ARG A CA 1
ATOM 1281 C C . ARG A 1 276 ? 22.746 -8.165 4.740 1.00 24.00 276 ARG A C 1
ATOM 1282 O O . ARG A 1 276 ? 23.848 -8.573 5.087 1.00 24.56 276 ARG A O 1
ATOM 1290 N N . LEU A 1 277 ? 22.638 -7.108 3.957 1.00 22.03 277 LEU A N 1
ATOM 1291 C CA . LEU A 1 277 ? 23.841 -6.379 3.570 1.00 23.34 277 LEU A CA 1
ATOM 1292 C C . LEU A 1 277 ? 24.316 -5.483 4.700 1.00 23.86 277 LEU A C 1
ATOM 1293 O O . LEU A 1 277 ? 25.527 -5.357 4.945 1.00 23.60 277 LEU A O 1
ATOM 1298 N N . PHE A 1 278 ? 23.379 -4.766 5.303 1.00 20.17 278 PHE A N 1
ATOM 1299 C CA . PHE A 1 278 ? 23.795 -3.526 6.037 1.00 19.56 278 PHE A CA 1
ATOM 1300 C C . PHE A 1 278 ? 23.596 -3.734 7.501 1.00 25.01 278 PHE A C 1
ATOM 1301 O O . PHE A 1 278 ? 23.958 -2.904 8.289 1.00 24.73 278 PHE A O 1
ATOM 1309 N N . GLY A 1 279 ? 23.072 -4.874 7.876 1.00 24.50 279 GLY A N 1
ATOM 1310 C CA . GLY A 1 279 ? 22.762 -5.077 9.360 1.00 28.17 279 GLY A CA 1
ATOM 1311 C C . GLY A 1 279 ? 21.364 -4.564 9.778 1.00 32.32 279 GLY A C 1
ATOM 1312 O O . GLY A 1 279 ? 20.620 -4.037 8.959 1.00 25.76 279 GLY A O 1
ATOM 1313 N N . ARG A 1 280 ? 21.036 -4.714 11.085 1.00 31.95 280 ARG A N 1
ATOM 1314 C CA . ARG A 1 280 ? 19.691 -4.593 11.633 1.00 39.45 280 ARG A CA 1
ATOM 1315 C C . ARG A 1 280 ? 19.828 -3.959 13.034 1.00 41.79 280 ARG A C 1
ATOM 1316 O O . ARG A 1 280 ? 20.803 -4.273 13.788 1.00 38.05 280 ARG A O 1
ATOM 1324 N N . LEU A 1 281 ? 18.873 -3.069 13.368 1.00 46.65 281 LEU A N 1
ATOM 1325 C CA . LEU A 1 281 ? 18.693 -2.563 14.757 1.00 46.11 281 LEU A CA 1
ATOM 1326 C C . LEU A 1 281 ? 17.711 -3.440 15.460 1.00 41.10 281 LEU A C 1
ATOM 1327 O O . LEU A 1 281 ? 16.681 -3.787 14.895 1.00 49.98 281 LEU A O 1
ATOM 1332 N N . ASP A 1 282 ? 18.004 -3.811 16.698 1.00 49.21 282 ASP A N 1
ATOM 1333 C CA . ASP A 1 282 ? 16.979 -4.449 17.554 1.00 51.81 282 ASP A CA 1
ATOM 1334 C C . ASP A 1 282 ? 16.454 -3.381 18.503 1.00 44.93 282 ASP A C 1
ATOM 1335 O O . ASP A 1 282 ? 17.193 -2.416 18.853 1.00 50.02 282 ASP A O 1
ATOM 1340 N N . TYR A 1 283 ? 15.185 -3.489 18.874 1.00 56.28 283 TYR A N 1
ATOM 1341 C CA . TYR A 1 283 ? 14.644 -2.634 19.956 1.00 60.55 283 TYR A CA 1
ATOM 1342 C C . TYR A 1 283 ? 14.217 -3.532 21.109 1.00 61.55 283 TYR A C 1
ATOM 1343 O O . TYR A 1 283 ? 13.562 -4.549 20.894 1.00 64.25 283 TYR A O 1
ATOM 1352 N N . LEU A 1 284 ? 14.615 -3.162 22.318 1.00 65.94 284 LEU A N 1
ATOM 1353 C CA . LEU A 1 284 ? 14.029 -3.732 23.535 1.00 70.70 284 LEU A CA 1
ATOM 1354 C C . LEU A 1 284 ? 12.991 -2.730 24.015 1.00 72.56 284 LEU A C 1
ATOM 1355 O O . LEU A 1 284 ? 13.235 -1.520 24.001 1.00 74.36 284 LEU A O 1
ATOM 1360 N N . VAL A 1 285 ? 11.824 -3.223 24.408 1.00 67.10 285 VAL A N 1
ATOM 1361 C CA . VAL A 1 285 ? 10.735 -2.320 24.809 1.00 73.74 285 VAL A CA 1
ATOM 1362 C C . VAL A 1 285 ? 10.558 -2.254 26.339 1.00 67.92 285 VAL A C 1
ATOM 1363 O O . VAL A 1 285 ? 11.099 -3.084 27.087 1.00 61.20 285 VAL A O 1
ATOM 1367 N N . TRP A 1 290 ? 10.657 3.042 22.066 1.00 83.20 290 TRP A N 1
ATOM 1368 C CA . TRP A 1 290 ? 11.221 1.879 22.724 1.00 81.57 290 TRP A CA 1
ATOM 1369 C C . TRP A 1 290 ? 12.489 2.195 23.477 1.00 73.06 290 TRP A C 1
ATOM 1370 O O . TRP A 1 290 ? 12.757 3.342 23.920 1.00 57.27 290 TRP A O 1
ATOM 1381 N N . SER A 1 291 ? 13.274 1.157 23.673 1.00 60.39 291 SER A N 1
ATOM 1382 C CA . SER A 1 291 ? 14.681 1.386 23.846 1.00 72.15 291 SER A CA 1
ATOM 1383 C C . SER A 1 291 ? 15.377 0.906 22.563 1.00 67.55 291 SER A C 1
ATOM 1384 O O . SER A 1 291 ? 14.828 0.137 21.762 1.00 54.74 291 SER A O 1
ATOM 1387 N N . THR A 1 292 ? 16.576 1.421 22.368 1.00 68.66 292 THR A N 1
ATOM 1388 C CA . THR A 1 292 ? 17.451 1.033 21.286 1.00 65.58 292 THR A CA 1
ATOM 1389 C C . THR A 1 292 ? 18.741 1.577 21.796 1.00 61.12 292 THR A C 1
ATOM 1390 O O . THR A 1 292 ? 18.769 2.621 22.442 1.00 65.16 292 THR A O 1
ATOM 1394 N N . ASN A 1 293 ? 19.829 0.884 21.529 1.00 55.01 293 ASN A N 1
ATOM 1395 C CA . ASN A 1 293 ? 21.114 1.458 21.813 1.00 54.35 293 ASN A CA 1
ATOM 1396 C C . ASN A 1 293 ? 22.128 0.745 20.969 1.00 46.52 293 ASN A C 1
ATOM 1397 O O . ASN A 1 293 ? 21.759 -0.163 20.227 1.00 49.85 293 ASN A O 1
ATOM 1402 N N . VAL A 1 294 ? 23.393 1.135 21.131 1.00 48.66 294 VAL A N 1
ATOM 1403 C CA . VAL A 1 294 ? 24.498 0.763 20.264 1.00 46.80 294 VAL A CA 1
ATOM 1404 C C . VAL A 1 294 ? 24.706 -0.727 20.460 1.00 51.50 294 VAL A C 1
ATOM 1405 O O . VAL A 1 294 ? 25.235 -1.431 19.588 1.00 49.74 294 VAL A O 1
ATOM 1409 N N . SER A 1 295 ? 24.253 -1.229 21.596 1.00 45.18 295 SER A N 1
ATOM 1410 C CA . SER A 1 295 ? 24.558 -2.626 21.921 1.00 46.80 295 SER A CA 1
ATOM 1411 C C . SER A 1 295 ? 23.660 -3.574 21.121 1.00 40.59 295 SER A C 1
ATOM 1412 O O . SER A 1 295 ? 23.933 -4.758 21.036 1.00 36.94 295 SER A O 1
ATOM 1415 N N . LEU A 1 296 ? 22.571 -3.059 20.565 1.00 38.03 296 LEU A N 1
ATOM 1416 C CA . LEU A 1 296 ? 21.556 -3.917 19.893 1.00 41.27 296 LEU A CA 1
ATOM 1417 C C . LEU A 1 296 ? 21.721 -3.928 18.348 1.00 41.62 296 LEU A C 1
ATOM 1418 O O . LEU A 1 296 ? 20.825 -4.301 17.571 1.00 41.23 296 LEU A O 1
ATOM 1423 N N . ILE A 1 297 ? 22.863 -3.479 17.891 1.00 39.64 297 ILE A N 1
ATOM 1424 C CA . ILE A 1 297 ? 22.994 -3.397 16.435 1.00 42.88 297 ILE A CA 1
ATOM 1425 C C . ILE A 1 297 ? 23.656 -4.685 15.968 1.00 41.06 297 ILE A C 1
ATOM 1426 O O . ILE A 1 297 ? 24.634 -5.124 16.546 1.00 46.80 297 ILE A O 1
ATOM 1431 N N . ARG A 1 298 ? 23.086 -5.289 14.936 1.00 37.71 298 ARG A N 1
ATOM 1432 C CA . ARG A 1 298 ? 23.663 -6.449 14.382 1.00 36.40 298 ARG A CA 1
ATOM 1433 C C . ARG A 1 298 ? 24.286 -6.118 13.006 1.00 34.44 298 ARG A C 1
ATOM 1434 O O . ARG A 1 298 ? 23.704 -5.295 12.240 1.00 33.48 298 ARG A O 1
ATOM 1442 N N . PRO A 1 299 ? 25.416 -6.794 12.676 1.00 34.70 299 PRO A N 1
ATOM 1443 C CA . PRO A 1 299 ? 26.158 -6.527 11.444 1.00 33.84 299 PRO A CA 1
ATOM 1444 C C . PRO A 1 299 ? 25.561 -7.142 10.216 1.00 30.05 299 PRO A C 1
ATOM 1445 O O . PRO A 1 299 ? 24.755 -8.091 10.308 1.00 30.72 299 PRO A O 1
ATOM 1449 N N . GLY A 1 300 ? 25.880 -6.588 9.049 1.00 33.33 300 GLY A N 1
ATOM 1450 C CA . GLY A 1 300 ? 25.427 -7.280 7.818 1.00 26.51 300 GLY A CA 1
ATOM 1451 C C . GLY A 1 300 ? 26.650 -7.886 7.154 1.00 31.30 300 GLY A C 1
ATOM 1452 O O . GLY A 1 300 ? 27.725 -7.872 7.711 1.00 27.49 300 GLY A O 1
ATOM 1453 N N . ALA A 1 301 ? 26.471 -8.343 5.903 1.00 28.03 301 ALA A N 1
ATOM 1454 C CA . ALA A 1 301 ? 27.518 -8.919 5.143 1.00 22.31 301 ALA A CA 1
ATOM 1455 C C . ALA A 1 301 ? 28.607 -7.922 4.908 1.00 20.09 301 ALA A C 1
ATOM 1456 O O . ALA A 1 301 ? 29.809 -8.324 4.851 1.00 22.76 301 ALA A O 1
ATOM 1458 N N . VAL A 1 302 ? 28.250 -6.616 4.798 1.00 20.71 302 VAL A N 1
ATOM 1459 C CA . VAL A 1 302 ? 29.253 -5.544 4.545 1.00 21.70 302 VAL A CA 1
ATOM 1460 C C . VAL A 1 302 ? 30.239 -5.547 5.682 1.00 24.61 302 VAL A C 1
ATOM 1461 O O . VAL A 1 302 ? 31.440 -5.522 5.432 1.00 24.31 302 VAL A O 1
ATOM 1465 N N . HIS A 1 303 ? 29.722 -5.541 6.921 1.00 24.30 303 HIS A N 1
ATOM 1466 C CA . HIS A 1 303 ? 30.641 -5.546 8.069 1.00 27.21 303 HIS A CA 1
ATOM 1467 C C . HIS A 1 303 ? 31.471 -6.733 8.133 1.00 27.69 303 HIS A C 1
ATOM 1468 O O . HIS A 1 303 ? 32.687 -6.593 8.343 1.00 27.46 303 HIS A O 1
ATOM 1475 N N . ARG A 1 304 ? 30.872 -7.907 7.909 1.00 27.16 304 ARG A N 1
ATOM 1476 C CA . ARG A 1 304 ? 31.625 -9.163 8.015 1.00 28.63 304 ARG A CA 1
ATOM 1477 C C . ARG A 1 304 ? 32.688 -9.302 6.937 1.00 27.00 304 ARG A C 1
ATOM 1478 O O . ARG A 1 304 ? 33.694 -10.034 7.075 1.00 22.27 304 ARG A O 1
ATOM 1486 N N . ALA A 1 305 ? 32.489 -8.616 5.845 1.00 22.59 305 ALA A N 1
ATOM 1487 C CA . ALA A 1 305 ? 33.462 -8.693 4.757 1.00 24.75 305 ALA A CA 1
ATOM 1488 C C . ALA A 1 305 ? 34.649 -7.720 4.913 1.00 25.52 305 ALA A C 1
ATOM 1489 O O . ALA A 1 305 ? 35.519 -7.685 4.033 1.00 26.13 305 ALA A O 1
ATOM 1491 N N . GLN A 1 306 ? 34.673 -6.886 5.961 1.00 27.12 306 GLN A N 1
ATOM 1492 C CA . GLN A 1 306 ? 35.787 -5.876 6.107 1.00 30.73 306 GLN A CA 1
ATOM 1493 C C . GLN A 1 306 ? 37.201 -6.537 6.150 1.00 31.84 306 GLN A C 1
ATOM 1494 O O . GLN A 1 306 ? 37.374 -7.554 6.775 1.00 31.89 306 GLN A O 1
ATOM 1500 N N . GLY A 1 307 ? 38.153 -5.978 5.398 1.00 34.79 307 GLY A N 1
ATOM 1501 C CA . GLY A 1 307 ? 39.499 -6.549 5.170 1.00 33.49 307 GLY A CA 1
ATOM 1502 C C . GLY A 1 307 ? 39.556 -7.774 4.263 1.00 38.68 307 GLY A C 1
ATOM 1503 O O . GLY A 1 307 ? 40.632 -8.421 4.126 1.00 26.45 307 GLY A O 1
ATOM 1504 N N . GLY A 1 308 ? 38.428 -8.077 3.579 1.00 32.23 308 GLY A N 1
ATOM 1505 C CA . GLY A 1 308 ? 38.414 -9.200 2.705 1.00 29.65 308 GLY A CA 1
ATOM 1506 C C . GLY A 1 308 ? 37.424 -9.009 1.556 1.00 27.07 308 GLY A C 1
ATOM 1507 O O . GLY A 1 308 ? 37.344 -7.956 0.976 1.00 22.49 308 GLY A O 1
ATOM 1508 N N . TYR A 1 309 ? 36.640 -10.052 1.262 1.00 26.39 309 TYR A N 1
ATOM 1509 C CA . TYR A 1 309 ? 35.908 -10.030 -0.046 1.00 22.54 309 TYR A CA 1
ATOM 1510 C C . TYR A 1 309 ? 34.463 -10.308 0.206 1.00 22.09 309 TYR A C 1
ATOM 1511 O O . TYR A 1 309 ? 34.129 -11.154 1.043 1.00 21.92 309 TYR A O 1
ATOM 1520 N N . LEU A 1 310 ? 33.570 -9.568 -0.529 1.00 20.65 310 LEU A N 1
ATOM 1521 C CA . LEU A 1 310 ? 32.087 -9.709 -0.395 1.00 17.32 310 LEU A CA 1
ATOM 1522 C C . LEU A 1 310 ? 31.657 -10.184 -1.760 1.00 18.54 310 LEU A C 1
ATOM 1523 O O . LEU A 1 310 ? 31.984 -9.517 -2.767 1.00 16.10 310 LEU A O 1
ATOM 1528 N N . ILE A 1 311 ? 30.867 -11.281 -1.800 1.00 19.55 311 ILE A N 1
ATOM 1529 C CA . ILE A 1 311 ? 30.465 -11.780 -3.134 1.00 20.40 311 ILE A CA 1
ATOM 1530 C C . ILE A 1 311 ? 28.964 -11.666 -3.169 1.00 19.36 311 ILE A C 1
ATOM 1531 O O . ILE A 1 311 ? 28.340 -12.033 -2.179 1.00 18.10 311 ILE A O 1
ATOM 1536 N N . LEU A 1 312 ? 28.379 -11.065 -4.257 1.00 17.57 312 LEU A N 1
ATOM 1537 C CA . LEU A 1 312 ? 26.962 -10.837 -4.351 1.00 16.39 312 LEU A CA 1
ATOM 1538 C C . LEU A 1 312 ? 26.591 -11.203 -5.767 1.00 16.32 312 LEU A C 1
ATOM 1539 O O . LEU A 1 312 ? 27.472 -11.220 -6.671 1.00 17.04 312 LEU A O 1
ATOM 1544 N N . ASP A 1 313 ? 25.292 -11.587 -5.959 1.00 17.04 313 ASP A N 1
ATOM 1545 C CA . ASP A 1 313 ? 24.753 -11.868 -7.313 1.00 17.95 313 ASP A CA 1
ATOM 1546 C C . ASP A 1 313 ? 24.045 -10.675 -7.797 1.00 20.42 313 ASP A C 1
ATOM 1547 O O . ASP A 1 313 ? 23.264 -10.076 -7.079 1.00 18.87 313 ASP A O 1
ATOM 1552 N N . ALA A 1 314 ? 24.265 -10.375 -9.077 1.00 18.56 314 ALA A N 1
ATOM 1553 C CA . ALA A 1 314 ? 23.746 -9.247 -9.731 1.00 22.28 314 ALA A CA 1
ATOM 1554 C C . ALA A 1 314 ? 22.235 -9.365 -9.720 1.00 22.59 314 ALA A C 1
ATOM 1555 O O . ALA A 1 314 ? 21.548 -8.358 -9.594 1.00 21.11 314 ALA A O 1
ATOM 1557 N N . LEU A 1 315 ? 21.694 -10.547 -9.934 1.00 18.66 315 LEU A N 1
ATOM 1558 C CA . LEU A 1 315 ? 20.261 -10.637 -9.959 1.00 21.07 315 LEU A CA 1
ATOM 1559 C C . LEU A 1 315 ? 19.602 -10.374 -8.601 1.00 20.13 315 LEU A C 1
ATOM 1560 O O . LEU A 1 315 ? 18.527 -9.814 -8.619 1.00 24.79 315 LEU A O 1
ATOM 1565 N N . SER A 1 316 ? 20.209 -10.760 -7.473 1.00 16.83 316 SER A N 1
ATOM 1566 C CA . SER A 1 316 ? 19.654 -10.413 -6.190 1.00 15.03 316 SER A CA 1
ATOM 1567 C C . SER A 1 316 ? 19.647 -8.909 -5.941 1.00 20.70 316 SER A C 1
ATOM 1568 O O . SER A 1 316 ? 18.578 -8.326 -5.580 1.00 25.00 316 SER A O 1
ATOM 1571 N N . LEU A 1 317 ? 20.760 -8.219 -6.187 1.00 21.08 317 LEU A N 1
ATOM 1572 C CA . LEU A 1 317 ? 20.743 -6.745 -6.061 1.00 23.99 317 LEU A CA 1
ATOM 1573 C C . LEU A 1 317 ? 19.529 -6.113 -6.785 1.00 26.91 317 LEU A C 1
ATOM 1574 O O . LEU A 1 317 ? 18.917 -5.231 -6.234 1.00 28.21 317 LEU A O 1
ATOM 1579 N N . LYS A 1 318 ? 19.209 -6.550 -8.002 1.00 25.45 318 LYS A N 1
ATOM 1580 C CA . LYS A 1 318 ? 18.151 -5.993 -8.752 1.00 26.97 318 LYS A CA 1
ATOM 1581 C C . LYS A 1 318 ? 16.773 -6.381 -8.146 1.00 28.87 318 LYS A C 1
ATOM 1582 O O . LYS A 1 318 ? 15.959 -5.512 -7.887 1.00 27.23 318 LYS A O 1
ATOM 1588 N N . ARG A 1 319 ? 16.562 -7.670 -7.897 1.00 23.84 319 ARG A N 1
ATOM 1589 C CA . ARG A 1 319 ? 15.296 -8.157 -7.440 1.00 30.53 319 ARG A CA 1
ATOM 1590 C C . ARG A 1 319 ? 15.024 -7.539 -6.085 1.00 32.53 319 ARG A C 1
ATOM 1591 O O . ARG A 1 319 ? 13.854 -7.289 -5.667 1.00 28.38 319 ARG A O 1
ATOM 1599 N N . GLU A 1 320 ? 16.060 -7.409 -5.282 1.00 22.66 320 GLU A N 1
ATOM 1600 C CA . GLU A 1 320 ? 15.758 -6.906 -3.907 1.00 22.58 320 GLU A CA 1
ATOM 1601 C C . GLU A 1 320 ? 15.671 -5.374 -3.898 1.00 24.43 320 GLU A C 1
ATOM 1602 O O . GLU A 1 320 ? 15.437 -4.775 -2.842 1.00 20.72 320 GLU A O 1
ATOM 1608 N N . GLY A 1 321 ? 15.883 -4.740 -5.045 1.00 22.44 321 GLY A N 1
ATOM 1609 C CA . GLY A 1 321 ? 15.955 -3.283 -5.011 1.00 24.76 321 GLY A CA 1
ATOM 1610 C C . GLY A 1 321 ? 17.088 -2.586 -4.215 1.00 27.75 321 GLY A C 1
ATOM 1611 O O . GLY A 1 321 ? 16.917 -1.455 -3.808 1.00 28.97 321 GLY A O 1
ATOM 1612 N N . THR A 1 322 ? 18.240 -3.217 -4.020 1.00 22.53 322 THR A N 1
ATOM 1613 C CA . THR A 1 322 ? 19.269 -2.715 -3.054 1.00 24.14 322 THR A CA 1
ATOM 1614 C C . THR A 1 322 ? 20.489 -2.138 -3.786 1.00 21.22 322 THR A C 1
ATOM 1615 O O . THR A 1 322 ? 21.352 -1.711 -3.164 1.00 17.41 322 THR A O 1
ATOM 1619 N N . TRP A 1 323 ? 20.515 -2.155 -5.132 1.00 16.52 323 TRP A N 1
ATOM 1620 C CA . TRP A 1 323 ? 21.551 -1.495 -5.875 1.00 19.70 323 TRP A CA 1
ATOM 1621 C C . TRP A 1 323 ? 21.895 -0.046 -5.494 1.00 20.03 323 TRP A C 1
ATOM 1622 O O . TRP A 1 323 ? 23.065 0.295 -5.236 1.00 17.81 323 TRP A O 1
ATOM 1633 N N . GLU A 1 324 ? 20.894 0.846 -5.381 1.00 19.16 324 GLU A N 1
ATOM 1634 C CA . GLU A 1 324 ? 21.183 2.221 -5.003 1.00 17.98 324 GLU A CA 1
ATOM 1635 C C . GLU A 1 324 ? 21.735 2.293 -3.664 1.00 18.89 324 GLU A C 1
ATOM 1636 O O . GLU A 1 324 ? 22.761 2.982 -3.486 1.00 21.81 324 GLU A O 1
ATOM 1642 N N . ALA A 1 325 ? 21.185 1.573 -2.707 1.00 16.17 325 ALA A N 1
ATOM 1643 C CA . ALA A 1 325 ? 21.782 1.683 -1.346 1.00 19.33 325 ALA A CA 1
ATOM 1644 C C . ALA A 1 325 ? 23.216 1.049 -1.313 1.00 21.05 325 ALA A C 1
ATOM 1645 O O . ALA A 1 325 ? 24.132 1.526 -0.615 1.00 20.58 325 ALA A O 1
ATOM 1647 N N . PHE A 1 326 ? 23.436 0.090 -2.193 1.00 22.01 326 PHE A N 1
ATOM 1648 C CA . PHE A 1 326 ? 24.775 -0.546 -2.169 1.00 22.20 326 PHE A CA 1
ATOM 1649 C C . PHE A 1 326 ? 25.798 0.392 -2.813 1.00 22.38 326 PHE A C 1
ATOM 1650 O O . PHE A 1 326 ? 26.941 0.436 -2.359 1.00 26.36 326 PHE A O 1
ATOM 1658 N N . LYS A 1 327 ? 25.431 1.045 -3.918 1.00 24.43 327 LYS A N 1
ATOM 1659 C CA . LYS A 1 327 ? 26.159 2.212 -4.447 1.00 26.04 327 LYS A CA 1
ATOM 1660 C C . LYS A 1 327 ? 26.569 3.203 -3.428 1.00 27.76 327 LYS A C 1
ATOM 1661 O O . LYS A 1 327 ? 27.762 3.623 -3.408 1.00 25.04 327 LYS A O 1
ATOM 1667 N N . ARG A 1 328 ? 25.629 3.577 -2.596 1.00 25.39 328 ARG A N 1
ATOM 1668 C CA . ARG A 1 328 ? 25.893 4.562 -1.544 1.00 29.98 328 ARG A CA 1
ATOM 1669 C C . ARG A 1 328 ? 26.896 4.049 -0.565 1.00 28.77 328 ARG A C 1
ATOM 1670 O O . ARG A 1 328 ? 27.754 4.830 -0.083 1.00 26.07 328 ARG A O 1
ATOM 1678 N N . ALA A 1 329 ? 26.824 2.760 -0.259 1.00 26.87 329 ALA A N 1
ATOM 1679 C CA . ALA A 1 329 ? 27.828 2.157 0.657 1.00 28.32 329 ALA A CA 1
ATOM 1680 C C . ALA A 1 329 ? 29.192 2.243 -0.011 1.00 30.81 329 ALA A C 1
ATOM 1681 O O . ALA A 1 329 ? 30.132 2.664 0.592 1.00 27.28 329 ALA A O 1
ATOM 1683 N N . LEU A 1 330 ? 29.316 1.850 -1.278 1.00 23.83 330 LEU A N 1
ATOM 1684 C CA . LEU A 1 330 ? 30.626 1.821 -1.851 1.00 28.17 330 LEU A CA 1
ATOM 1685 C C . LEU A 1 330 ? 31.172 3.237 -2.164 1.00 32.93 330 LEU A C 1
ATOM 1686 O O . LEU A 1 330 ? 32.377 3.486 -2.098 1.00 29.70 330 LEU A O 1
ATOM 1691 N N . ARG A 1 331 ? 30.280 4.130 -2.570 1.00 29.12 331 ARG A N 1
ATOM 1692 C CA . ARG A 1 331 ? 30.652 5.497 -3.008 1.00 31.65 331 ARG A CA 1
ATOM 1693 C C . ARG A 1 331 ? 30.836 6.407 -1.835 1.00 38.82 331 ARG A C 1
ATOM 1694 O O . ARG A 1 331 ? 31.714 7.273 -1.896 1.00 37.13 331 ARG A O 1
ATOM 1702 N N . ASN A 1 332 ? 30.034 6.253 -0.784 1.00 29.09 332 ASN A N 1
ATOM 1703 C CA . ASN A 1 332 ? 29.881 7.374 0.128 1.00 32.80 332 ASN A CA 1
ATOM 1704 C C . ASN A 1 332 ? 30.144 6.826 1.468 1.00 33.12 332 ASN A C 1
ATOM 1705 O O . ASN A 1 332 ? 30.110 7.532 2.428 1.00 40.58 332 ASN A O 1
ATOM 1710 N N . GLY A 1 333 ? 30.331 5.514 1.577 1.00 30.95 333 GLY A N 1
ATOM 1711 C CA . GLY A 1 333 ? 30.576 4.953 2.903 1.00 29.57 333 GLY A CA 1
ATOM 1712 C C . GLY A 1 333 ? 29.382 4.890 3.841 1.00 34.26 333 GLY A C 1
ATOM 1713 O O . GLY A 1 333 ? 29.557 4.619 5.034 1.00 37.50 333 GLY A O 1
ATOM 1714 N N . GLN A 1 334 ? 28.170 5.014 3.308 1.00 34.37 334 GLN A N 1
ATOM 1715 C CA . GLN A 1 334 ? 26.973 5.001 4.135 1.00 35.81 334 GLN A CA 1
ATOM 1716 C C . GLN A 1 334 ? 26.439 3.619 4.227 1.00 32.01 334 GLN A C 1
ATOM 1717 O O . GLN A 1 334 ? 26.079 3.038 3.227 1.00 33.85 334 GLN A O 1
ATOM 1723 N N . VAL A 1 335 ? 26.410 3.072 5.418 1.00 25.03 335 VAL A N 1
ATOM 1724 C CA . VAL A 1 335 ? 26.052 1.711 5.636 1.00 31.40 335 VAL A CA 1
ATOM 1725 C C . VAL A 1 335 ? 25.152 1.901 6.843 1.00 34.30 335 VAL A C 1
ATOM 1726 O O . VAL A 1 335 ? 25.658 2.015 7.970 1.00 35.65 335 VAL A O 1
ATOM 1730 N N . GLU A 1 336 ? 23.852 1.891 6.592 1.00 35.03 336 GLU A N 1
ATOM 1731 C CA . GLU A 1 336 ? 22.837 2.067 7.615 1.00 40.94 336 GLU A CA 1
ATOM 1732 C C . GLU A 1 336 ? 22.134 0.784 8.025 1.00 33.62 336 GLU A C 1
ATOM 1733 O O . GLU A 1 336 ? 21.389 0.284 7.233 1.00 29.64 336 GLU A O 1
ATOM 1739 N N . PRO A 1 337 ? 22.190 0.381 9.309 1.00 31.02 337 PRO A N 1
ATOM 1740 C CA . PRO A 1 337 ? 21.413 -0.790 9.721 1.00 31.87 337 PRO A CA 1
ATOM 1741 C C . PRO A 1 337 ? 19.901 -0.544 9.575 1.00 37.50 337 PRO A C 1
ATOM 1742 O O . PRO A 1 337 ? 19.412 0.589 9.632 1.00 38.36 337 PRO A O 1
ATOM 1746 N N . VAL A 1 338 ? 19.148 -1.586 9.320 1.00 34.51 338 VAL A N 1
ATOM 1747 C CA . VAL A 1 338 ? 17.780 -1.362 8.909 1.00 31.71 338 VAL A CA 1
ATOM 1748 C C . VAL A 1 338 ? 16.940 -1.128 10.169 1.00 42.31 338 VAL A C 1
ATOM 1749 O O . VAL A 1 338 ? 17.226 -1.680 11.210 1.00 34.06 338 VAL A O 1
ATOM 1753 N N . THR A 1 339 ? 15.934 -0.278 10.013 1.00 49.26 339 THR A N 1
ATOM 1754 C CA . THR A 1 339 ? 15.228 0.391 11.101 1.00 59.66 339 THR A CA 1
ATOM 1755 C C . THR A 1 339 ? 13.728 0.020 11.067 1.00 66.67 339 THR A C 1
ATOM 1756 O O . THR A 1 339 ? 13.243 -0.528 10.054 1.00 55.58 339 THR A O 1
ATOM 1760 N N . GLU A 1 340 ? 12.995 0.308 12.152 1.00 65.60 340 GLU A N 1
ATOM 1761 C CA . GLU A 1 340 ? 11.524 0.131 12.144 1.00 69.25 340 GLU A CA 1
ATOM 1762 C C . GLU A 1 340 ? 10.651 1.451 12.219 1.00 79.47 340 GLU A C 1
ATOM 1763 O O . GLU A 1 340 ? 10.959 2.416 12.988 1.00 59.00 340 GLU A O 1
ATOM 1769 N N . PRO A 1 341 ? 9.561 1.500 11.408 1.00 89.57 341 PRO A N 1
ATOM 1770 C CA . PRO A 1 341 ? 8.570 2.598 11.396 1.00 91.90 341 PRO A CA 1
ATOM 1771 C C . PRO A 1 341 ? 8.147 3.116 12.783 1.00 90.92 341 PRO A C 1
ATOM 1772 O O . PRO A 1 341 ? 8.124 4.328 13.004 1.00 95.67 341 PRO A O 1
ATOM 1776 N N . GLN A 1 342 ? 7.843 2.192 13.701 1.00 96.92 342 GLN A N 1
ATOM 1777 C CA . GLN A 1 342 ? 7.240 2.489 15.024 1.00 89.86 342 GLN A CA 1
ATOM 1778 C C . GLN A 1 342 ? 8.062 3.418 15.932 1.00 86.61 342 GLN A C 1
ATOM 1779 O O . GLN A 1 342 ? 7.484 4.279 16.648 1.00 72.19 342 GLN A O 1
ATOM 1785 N N . ALA A 1 343 ? 9.389 3.230 15.861 1.00 73.80 343 ALA A N 1
ATOM 1786 C CA . ALA A 1 343 ? 10.371 3.672 16.861 1.00 62.21 343 ALA A CA 1
ATOM 1787 C C . ALA A 1 343 ? 10.476 5.175 16.976 1.00 64.40 343 ALA A C 1
ATOM 1788 O O . ALA A 1 343 ? 10.964 5.849 16.071 1.00 60.45 343 ALA A O 1
ATOM 1790 N N . PRO A 1 344 ? 10.028 5.711 18.109 1.00 65.88 344 PRO A N 1
ATOM 1791 C CA . PRO A 1 344 ? 9.907 7.149 18.352 1.00 76.81 344 PRO A CA 1
ATOM 1792 C C . PRO A 1 344 ? 11.083 7.971 17.778 1.00 80.12 344 PRO A C 1
ATOM 1793 O O . PRO A 1 344 ? 10.889 9.058 17.219 1.00 76.41 344 PRO A O 1
ATOM 1797 N N . ALA A 1 345 ? 12.284 7.420 17.933 1.00 76.96 345 ALA A N 1
ATOM 1798 C CA . ALA A 1 345 ? 13.522 8.020 17.496 1.00 75.03 345 ALA A CA 1
ATOM 1799 C C . ALA A 1 345 ? 14.341 6.926 16.835 1.00 74.27 345 ALA A C 1
ATOM 1800 O O . ALA A 1 345 ? 13.829 5.843 16.506 1.00 78.54 345 ALA A O 1
ATOM 1802 N N . GLY A 1 346 ? 15.614 7.229 16.632 1.00 78.65 346 GLY A N 1
ATOM 1803 C CA . GLY A 1 346 ? 16.575 6.266 16.148 1.00 69.22 346 GLY A CA 1
ATOM 1804 C C . GLY A 1 346 ? 17.979 6.823 16.224 1.00 64.05 346 GLY A C 1
ATOM 1805 O O . GLY A 1 346 ? 18.187 8.000 16.522 1.00 70.34 346 GLY A O 1
ATOM 1806 N N . LEU A 1 347 ? 18.941 5.957 15.964 1.00 62.77 347 LEU A N 1
ATOM 1807 C CA . LEU A 1 347 ? 20.327 6.319 16.041 1.00 55.50 347 LEU A CA 1
ATOM 1808 C C . LEU A 1 347 ? 20.805 6.849 14.727 1.00 57.13 347 LEU A C 1
ATOM 1809 O O . LEU A 1 347 ? 20.482 6.293 13.667 1.00 55.31 347 LEU A O 1
ATOM 1814 N N . GLU A 1 348 ? 21.616 7.899 14.796 1.00 51.55 348 GLU A N 1
ATOM 1815 C CA . GLU A 1 348 ? 22.423 8.302 13.653 1.00 52.87 348 GLU A CA 1
ATOM 1816 C C . GLU A 1 348 ? 23.685 7.387 13.562 1.00 53.85 348 GLU A C 1
ATOM 1817 O O . GLU A 1 348 ? 24.298 7.075 14.573 1.00 41.75 348 GLU A O 1
ATOM 1823 N N . VAL A 1 349 ? 24.011 6.914 12.360 1.00 44.56 349 VAL A N 1
ATOM 1824 C CA . VAL A 1 349 ? 25.195 6.122 12.131 1.00 44.09 349 VAL A CA 1
ATOM 1825 C C . VAL A 1 349 ? 26.107 6.883 11.198 1.00 50.65 349 VAL A C 1
ATOM 1826 O O . VAL A 1 349 ? 25.734 7.251 10.066 1.00 46.79 349 VAL A O 1
ATOM 1830 N N . GLU A 1 350 ? 27.310 7.132 11.683 1.00 47.03 350 GLU A N 1
ATOM 1831 C CA . GLU A 1 350 ? 28.268 7.890 10.935 1.00 49.14 350 GLU A CA 1
ATOM 1832 C C . GLU A 1 350 ? 28.698 7.049 9.756 1.00 50.89 350 GLU A C 1
ATOM 1833 O O . GLU A 1 350 ? 28.687 5.821 9.860 1.00 47.74 350 GLU A O 1
ATOM 1839 N N . PRO A 1 351 ? 29.048 7.687 8.625 1.00 47.57 351 PRO A N 1
ATOM 1840 C CA . PRO A 1 351 ? 29.642 6.854 7.553 1.00 57.06 351 PRO A CA 1
ATOM 1841 C C . PRO A 1 351 ? 30.921 6.210 8.079 1.00 55.09 351 PRO A C 1
ATOM 1842 O O . PRO A 1 351 ? 31.370 6.592 9.167 1.00 45.37 351 PRO A O 1
ATOM 1846 N N . PHE A 1 352 ? 31.455 5.206 7.384 1.00 49.72 352 PHE A N 1
ATOM 1847 C CA . PHE A 1 352 ? 32.795 4.709 7.722 1.00 47.79 352 PHE A CA 1
ATOM 1848 C C . PHE A 1 352 ? 33.582 4.342 6.498 1.00 48.24 352 PHE A C 1
ATOM 1849 O O . PHE A 1 352 ? 32.967 4.088 5.440 1.00 42.24 352 PHE A O 1
ATOM 1857 N N . PRO A 1 353 ? 34.943 4.354 6.606 1.00 43.82 353 PRO A N 1
ATOM 1858 C CA . PRO A 1 353 ? 35.683 4.056 5.383 1.00 45.03 353 PRO A CA 1
ATOM 1859 C C . PRO A 1 353 ? 35.565 2.535 5.076 1.00 43.81 353 PRO A C 1
ATOM 1860 O O . PRO A 1 353 ? 35.718 1.680 5.968 1.00 43.24 353 PRO A O 1
ATOM 1864 N N . ILE A 1 354 ? 35.221 2.223 3.830 1.00 39.56 354 ILE A N 1
ATOM 1865 C CA . ILE A 1 354 ? 34.890 0.834 3.445 1.00 37.27 354 ILE A CA 1
ATOM 1866 C C . ILE A 1 354 ? 36.249 0.177 3.142 1.00 31.50 354 ILE A C 1
ATOM 1867 O O . ILE A 1 354 ? 37.032 0.759 2.467 1.00 37.90 354 ILE A O 1
ATOM 1872 N N . GLN A 1 355 ? 36.499 -1.021 3.632 1.00 28.34 355 GLN A N 1
ATOM 1873 C CA . GLN A 1 355 ? 37.779 -1.687 3.369 1.00 32.98 355 GLN A CA 1
ATOM 1874 C C . GLN A 1 355 ? 37.415 -3.105 2.904 1.00 29.31 355 GLN A C 1
ATOM 1875 O O . GLN A 1 355 ? 37.360 -3.993 3.704 1.00 27.04 355 GLN A O 1
ATOM 1889 N N . GLN A 1 357 ? 36.734 -5.713 -0.942 1.00 24.60 357 GLN A N 1
ATOM 1890 C CA . GLN A 1 357 ? 36.641 -5.779 -2.410 1.00 23.02 357 GLN A CA 1
ATOM 1891 C C . GLN A 1 357 ? 35.350 -6.537 -2.707 1.00 25.66 357 GLN A C 1
ATOM 1892 O O . GLN A 1 357 ? 35.107 -7.560 -2.113 1.00 25.45 357 GLN A O 1
ATOM 1898 N N . VAL A 1 358 ? 34.547 -6.036 -3.607 1.00 24.50 358 VAL A N 1
ATOM 1899 C CA . VAL A 1 358 ? 33.362 -6.693 -4.009 1.00 18.29 358 VAL A CA 1
ATOM 1900 C C . VAL A 1 358 ? 33.525 -7.362 -5.331 1.00 17.69 358 VAL A C 1
ATOM 1901 O O . VAL A 1 358 ? 34.065 -6.815 -6.266 1.00 19.99 358 VAL A O 1
ATOM 1913 N N . LEU A 1 360 ? 30.967 -9.194 -7.994 1.00 17.99 360 LEU A N 1
ATOM 1914 C CA . LEU A 1 360 ? 29.570 -9.448 -8.326 1.00 18.92 360 LEU A CA 1
ATOM 1915 C C . LEU A 1 360 ? 29.505 -10.553 -9.316 1.00 20.68 360 LEU A C 1
ATOM 1916 O O . LEU A 1 360 ? 30.355 -10.609 -10.140 1.00 26.59 360 LEU A O 1
ATOM 1921 N N . VAL A 1 361 ? 28.479 -11.374 -9.295 1.00 18.83 361 VAL A N 1
ATOM 1922 C CA . VAL A 1 361 ? 28.477 -12.545 -10.216 1.00 17.56 361 VAL A CA 1
ATOM 1923 C C . VAL A 1 361 ? 27.203 -12.610 -11.058 1.00 18.66 361 VAL A C 1
ATOM 1924 O O . VAL A 1 361 ? 26.172 -12.362 -10.529 1.00 17.44 361 VAL A O 1
ATOM 1928 N N . GLY A 1 362 ? 27.234 -12.863 -12.396 1.00 16.38 362 GLY A N 1
ATOM 1929 C CA . GLY A 1 362 ? 25.955 -13.016 -12.943 1.00 16.23 362 GLY A CA 1
ATOM 1930 C C . GLY A 1 362 ? 26.146 -13.360 -14.409 1.00 18.88 362 GLY A C 1
ATOM 1931 O O . GLY A 1 362 ? 27.268 -13.408 -14.911 1.00 16.13 362 GLY A O 1
ATOM 1932 N N . THR A 1 363 ? 25.048 -13.542 -15.084 1.00 17.49 363 THR A N 1
ATOM 1933 C CA . THR A 1 363 ? 25.021 -13.668 -16.649 1.00 17.15 363 THR A CA 1
ATOM 1934 C C . THR A 1 363 ? 25.093 -12.384 -17.408 1.00 22.10 363 THR A C 1
ATOM 1935 O O . THR A 1 363 ? 24.936 -11.265 -16.895 1.00 19.59 363 THR A O 1
ATOM 1939 N N . PRO A 1 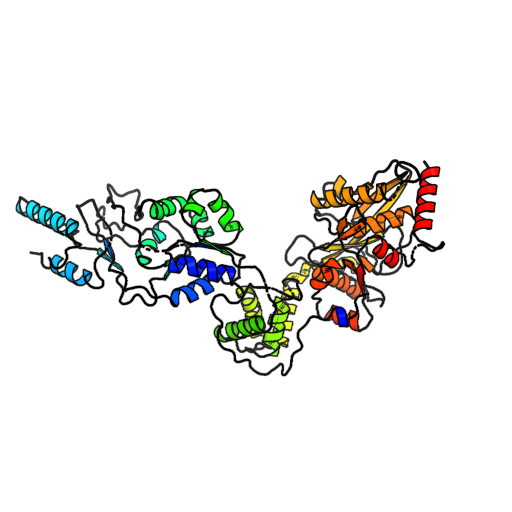364 ? 25.447 -12.473 -18.699 1.00 24.50 364 PRO A N 1
ATOM 1940 C CA . PRO A 1 364 ? 25.467 -11.283 -19.487 1.00 22.62 364 PRO A CA 1
ATOM 1941 C C . PRO A 1 364 ? 24.167 -10.567 -19.381 1.00 26.05 364 PRO A C 1
ATOM 1942 O O . PRO A 1 364 ? 24.130 -9.332 -19.253 1.00 28.64 364 PRO A O 1
ATOM 1946 N N . GLU A 1 365 ? 23.070 -11.298 -19.271 1.00 27.20 365 GLU A N 1
ATOM 1947 C CA . GLU A 1 365 ? 21.800 -10.642 -19.186 1.00 31.82 365 GLU A CA 1
ATOM 1948 C C . GLU A 1 365 ? 21.373 -10.124 -17.774 1.00 32.14 365 GLU A C 1
ATOM 1949 O O . GLU A 1 365 ? 20.617 -9.146 -17.686 1.00 39.68 365 GLU A O 1
ATOM 1955 N N . ALA A 1 366 ? 21.837 -10.728 -16.674 1.00 26.85 366 ALA A N 1
ATOM 1956 C CA . ALA A 1 366 ? 21.751 -10.112 -15.397 1.00 22.94 366 ALA A CA 1
ATOM 1957 C C . ALA A 1 366 ? 22.472 -8.704 -15.289 1.00 30.21 366 ALA A C 1
ATOM 1958 O O . ALA A 1 366 ? 21.934 -7.852 -14.576 1.00 33.95 366 ALA A O 1
ATOM 1960 N N . PHE A 1 367 ? 23.632 -8.516 -15.980 1.00 23.69 367 PHE A N 1
ATOM 1961 C CA . PHE A 1 367 ? 24.440 -7.269 -16.036 1.00 27.88 367 PHE A CA 1
ATOM 1962 C C . PHE A 1 367 ? 23.854 -6.148 -16.884 1.00 34.01 367 PHE A C 1
ATOM 1963 O O . PHE A 1 367 ? 24.103 -4.966 -16.596 1.00 35.08 367 PHE A O 1
ATOM 1971 N N . GLU A 1 368 ? 23.018 -6.504 -17.865 1.00 45.50 368 GLU A N 1
ATOM 1972 C CA . GLU A 1 368 ? 22.498 -5.496 -18.825 1.00 51.35 368 GLU A CA 1
ATOM 1973 C C . GLU A 1 368 ? 21.795 -4.315 -18.126 1.00 47.19 368 GLU A C 1
ATOM 1974 O O . GLU A 1 368 ? 22.090 -3.159 -18.455 1.00 43.79 368 GLU A O 1
ATOM 1980 N N . GLY A 1 369 ? 20.934 -4.588 -17.134 1.00 39.98 369 GLY A N 1
ATOM 1981 C CA . GLY A 1 369 ? 20.270 -3.519 -16.434 1.00 39.74 369 GLY A CA 1
ATOM 1982 C C . GLY A 1 369 ? 21.186 -2.625 -15.584 1.00 48.47 369 GLY A C 1
ATOM 1983 O O . GLY A 1 369 ? 21.016 -1.377 -15.517 1.00 46.04 369 GLY A O 1
ATOM 1984 N N . LEU A 1 370 ? 22.164 -3.252 -14.930 1.00 36.70 370 LEU A N 1
ATOM 1985 C CA . LEU A 1 370 ? 23.124 -2.564 -14.084 1.00 31.48 370 LEU A CA 1
ATOM 1986 C C . LEU A 1 370 ? 24.084 -1.726 -14.978 1.00 31.53 370 LEU A C 1
ATOM 1987 O O . LEU A 1 370 ? 24.487 -0.627 -14.616 1.00 34.32 370 LEU A O 1
ATOM 1992 N N . GLU A 1 371 ? 24.371 -2.212 -16.176 1.00 31.71 371 GLU A N 1
ATOM 1993 C CA . GLU A 1 371 ? 25.267 -1.505 -17.095 1.00 34.12 371 GLU A CA 1
ATOM 1994 C C . GLU A 1 371 ? 24.740 -0.191 -17.659 1.00 42.59 371 GLU A C 1
ATOM 1995 O O . GLU A 1 371 ? 25.519 0.628 -18.108 1.00 36.31 371 GLU A O 1
ATOM 2001 N N . GLU A 1 372 ? 23.447 0.072 -17.632 1.00 39.92 372 GLU A N 1
ATOM 2002 C CA . GLU A 1 372 ? 23.070 1.432 -18.084 1.00 40.04 372 GLU A CA 1
ATOM 2003 C C . GLU A 1 372 ? 23.217 2.525 -16.988 1.00 37.83 372 GLU A C 1
ATOM 2004 O O . GLU A 1 372 ? 23.026 3.728 -17.235 1.00 40.13 372 GLU A O 1
ATOM 2010 N N . ASP A 1 373 ? 23.555 2.117 -15.778 1.00 26.16 373 ASP A N 1
ATOM 2011 C CA . ASP A 1 373 ? 23.973 3.057 -14.799 1.00 25.94 373 ASP A CA 1
ATOM 2012 C C . ASP A 1 373 ? 25.517 3.351 -14.969 1.00 31.11 373 ASP A C 1
ATOM 2013 O O . ASP A 1 373 ? 26.358 2.461 -14.838 1.00 29.27 373 ASP A O 1
ATOM 2018 N N . PRO A 1 374 ? 25.904 4.620 -15.232 1.00 31.78 374 PRO A N 1
ATOM 2019 C CA . PRO A 1 374 ? 27.329 5.025 -15.351 1.00 26.66 374 PRO A CA 1
ATOM 2020 C C . PRO A 1 374 ? 28.095 4.590 -14.109 1.00 26.94 374 PRO A C 1
ATOM 2021 O O . PRO A 1 374 ? 29.257 4.211 -14.200 1.00 26.91 374 PRO A O 1
ATOM 2025 N N . ALA A 1 375 ? 27.420 4.572 -12.961 1.00 21.65 375 ALA A N 1
ATOM 2026 C CA . ALA A 1 375 ? 28.094 4.263 -11.754 1.00 25.64 375 ALA A CA 1
ATOM 2027 C C . ALA A 1 375 ? 28.558 2.781 -11.682 1.00 25.76 375 ALA A C 1
ATOM 2028 O O . ALA A 1 375 ? 29.488 2.508 -10.927 1.00 30.31 375 ALA A O 1
ATOM 2030 N N . PHE A 1 376 ? 27.937 1.880 -12.454 1.00 23.92 376 PHE A N 1
ATOM 2031 C CA . PHE A 1 376 ? 28.364 0.497 -12.421 1.00 23.43 376 PHE A CA 1
ATOM 2032 C C . PHE A 1 376 ? 29.795 0.358 -12.933 1.00 21.73 376 PHE A C 1
ATOM 2033 O O . PHE A 1 376 ? 30.621 -0.149 -12.306 1.00 19.17 376 PHE A O 1
ATOM 2041 N N . SER A 1 377 ? 30.046 0.723 -14.146 1.00 23.66 377 SER A N 1
ATOM 2042 C CA . SER A 1 377 ? 31.396 0.615 -14.623 1.00 26.48 377 SER A CA 1
ATOM 2043 C C . SER A 1 377 ? 32.420 1.595 -13.926 1.00 29.49 377 SER A C 1
ATOM 2044 O O . SER A 1 377 ? 33.646 1.294 -13.937 1.00 26.87 377 SER A O 1
ATOM 2047 N N . GLU A 1 378 ? 31.968 2.628 -13.201 1.00 24.92 378 GLU A N 1
ATOM 2048 C CA . GLU A 1 378 ? 32.912 3.423 -12.438 1.00 24.57 378 GLU A CA 1
ATOM 2049 C C . GLU A 1 378 ? 33.350 2.577 -11.256 1.00 26.12 378 GLU A C 1
ATOM 2050 O O . GLU A 1 378 ? 34.471 2.706 -10.750 1.00 22.25 378 GLU A O 1
ATOM 2056 N N . LEU A 1 379 ? 32.408 1.844 -10.714 1.00 17.23 379 LEU A N 1
ATOM 2057 C CA . LEU A 1 379 ? 32.703 1.187 -9.430 1.00 21.32 379 LEU A CA 1
ATOM 2058 C C . LEU A 1 379 ? 33.287 -0.252 -9.677 1.00 21.42 379 LEU A C 1
ATOM 2059 O O . LEU A 1 379 ? 34.155 -0.688 -8.948 1.00 23.97 379 LEU A O 1
ATOM 2064 N N . PHE A 1 380 ? 32.835 -0.945 -10.733 1.00 19.97 380 PHE A N 1
ATOM 2065 C CA . PHE A 1 380 ? 33.321 -2.339 -11.039 1.00 18.28 380 PHE A CA 1
ATOM 2066 C C . PHE A 1 380 ? 34.201 -2.221 -12.245 1.00 22.95 380 PHE A C 1
ATOM 2067 O O . PHE A 1 380 ? 33.760 -2.457 -13.350 1.00 19.72 380 PHE A O 1
ATOM 2075 N N . ARG A 1 381 ? 35.492 -1.844 -12.055 1.00 22.79 381 ARG A N 1
ATOM 2076 C CA . ARG A 1 381 ? 36.387 -1.570 -13.232 1.00 23.63 381 ARG A CA 1
ATOM 2077 C C . ARG A 1 381 ? 36.980 -2.893 -13.816 1.00 25.60 381 ARG A C 1
ATOM 2078 O O . ARG A 1 381 ? 37.386 -2.940 -14.998 1.00 27.53 381 ARG A O 1
ATOM 2086 N N . ILE A 1 382 ? 36.836 -3.995 -13.091 1.00 18.76 382 ILE A N 1
ATOM 2087 C CA . ILE A 1 382 ? 37.379 -5.290 -13.709 1.00 17.04 382 ILE A CA 1
ATOM 2088 C C . ILE A 1 382 ? 36.205 -6.254 -14.083 1.00 14.65 382 ILE A C 1
ATOM 2089 O O . ILE A 1 382 ? 35.638 -6.836 -13.226 1.00 13.29 382 ILE A O 1
ATOM 2094 N N . ARG A 1 383 ? 36.007 -6.436 -15.411 1.00 12.38 383 ARG A N 1
ATOM 2095 C CA . ARG A 1 383 ? 35.194 -7.376 -16.001 1.00 14.92 383 ARG A CA 1
ATOM 2096 C C . ARG A 1 383 ? 36.043 -8.705 -16.081 1.00 14.56 383 ARG A C 1
ATOM 2097 O O . ARG A 1 383 ? 37.105 -8.740 -16.723 1.00 17.56 383 ARG A O 1
ATOM 2105 N N . ALA A 1 384 ? 35.535 -9.780 -15.454 1.00 15.18 384 ALA A N 1
ATOM 2106 C CA . ALA A 1 384 ? 36.135 -11.204 -15.588 1.00 15.16 384 ALA A CA 1
ATOM 2107 C C . ALA A 1 384 ? 35.148 -12.089 -16.326 1.00 13.31 384 ALA A C 1
ATOM 2108 O O . ALA A 1 384 ? 34.243 -12.597 -15.756 1.00 16.18 384 ALA A O 1
ATOM 2110 N N . GLU A 1 385 ? 35.204 -12.112 -17.654 1.00 14.07 385 GLU A N 1
ATOM 2111 C CA . GLU A 1 385 ? 34.282 -12.838 -18.516 1.00 16.03 385 GLU A CA 1
ATOM 2112 C C . GLU A 1 385 ? 34.728 -14.320 -18.797 1.00 15.88 385 GLU A C 1
ATOM 2113 O O . GLU A 1 385 ? 35.983 -14.639 -19.204 1.00 14.29 385 GLU A O 1
ATOM 2119 N N . PHE A 1 386 ? 33.819 -15.202 -18.438 1.00 16.43 386 PHE A N 1
ATOM 2120 C CA . PHE A 1 386 ? 34.027 -16.689 -18.600 1.00 15.66 386 PHE A CA 1
ATOM 2121 C C . PHE A 1 386 ? 33.485 -17.043 -19.964 1.00 16.90 386 PHE A C 1
ATOM 2122 O O . PHE A 1 386 ? 32.409 -16.591 -20.364 1.00 19.99 386 PHE A O 1
ATOM 2130 N N . SER A 1 387 ? 34.228 -17.872 -20.679 1.00 20.42 387 SER A N 1
ATOM 2131 C CA . SER A 1 387 ? 33.901 -18.259 -22.076 1.00 19.68 387 SER A CA 1
ATOM 2132 C C . SER A 1 387 ? 32.946 -19.504 -21.963 1.00 23.54 387 SER A C 1
ATOM 2133 O O . SER A 1 387 ? 33.057 -20.303 -21.025 1.00 19.60 387 SER A O 1
ATOM 2136 N N . PRO A 1 388 ? 32.018 -19.644 -22.944 1.00 24.77 388 PRO A N 1
ATOM 2137 C CA . PRO A 1 388 ? 30.996 -20.691 -22.781 1.00 26.37 388 PRO A CA 1
ATOM 2138 C C . PRO A 1 388 ? 31.660 -22.019 -23.214 1.00 22.28 388 PRO A C 1
ATOM 2139 O O . PRO A 1 388 ? 31.099 -23.094 -22.963 1.00 21.22 388 PRO A O 1
ATOM 2143 N N . THR A 1 389 ? 32.803 -21.955 -23.882 1.00 21.17 389 THR A N 1
ATOM 2144 C CA . THR A 1 389 ? 33.444 -23.182 -24.308 1.00 17.55 389 THR A CA 1
ATOM 2145 C C . THR A 1 389 ? 34.949 -23.016 -24.087 1.00 21.93 389 THR A C 1
ATOM 2146 O O . THR A 1 389 ? 35.477 -21.908 -23.850 1.00 19.37 389 THR A O 1
ATOM 2158 N N . PRO A 1 391 ? 38.995 -24.950 -25.411 1.00 30.52 391 PRO A N 1
ATOM 2159 C CA . PRO A 1 391 ? 39.635 -25.911 -26.317 1.00 27.43 391 PRO A CA 1
ATOM 2160 C C . PRO A 1 391 ? 39.395 -27.370 -25.941 1.00 19.02 391 PRO A C 1
ATOM 2161 O O . PRO A 1 391 ? 39.320 -27.731 -24.733 1.00 21.52 391 PRO A O 1
ATOM 2165 N N . ALA A 1 392 ? 39.077 -28.176 -26.935 1.00 19.62 392 ALA A N 1
ATOM 2166 C CA . ALA A 1 392 ? 38.930 -29.672 -26.612 1.00 21.99 392 ALA A CA 1
ATOM 2167 C C . ALA A 1 392 ? 40.344 -30.209 -26.828 1.00 25.90 392 ALA A C 1
ATOM 2168 O O . ALA A 1 392 ? 40.768 -30.527 -27.923 1.00 32.94 392 ALA A O 1
ATOM 2170 N N . SER A 1 393 ? 41.078 -30.209 -25.778 1.00 27.18 393 SER A N 1
ATOM 2171 C CA . SER A 1 393 ? 42.472 -30.643 -25.829 1.00 32.65 393 SER A CA 1
ATOM 2172 C C . SER A 1 393 ? 42.685 -31.701 -24.750 1.00 31.63 393 SER A C 1
ATOM 2173 O O . SER A 1 393 ? 41.925 -31.758 -23.770 1.00 28.16 393 SER A O 1
ATOM 2176 N N . PRO A 1 394 ? 43.807 -32.489 -24.884 1.00 35.00 394 PRO A N 1
ATOM 2177 C CA . PRO A 1 394 ? 44.079 -33.512 -23.831 1.00 28.70 394 PRO A CA 1
ATOM 2178 C C . PRO A 1 394 ? 44.354 -32.888 -22.491 1.00 25.96 394 PRO A C 1
ATOM 2179 O O . PRO A 1 394 ? 44.015 -33.492 -21.432 1.00 29.74 394 PRO A O 1
ATOM 2183 N N . GLU A 1 395 ? 44.917 -31.659 -22.461 1.00 28.83 395 GLU A N 1
ATOM 2184 C CA . GLU A 1 395 ? 45.050 -31.032 -21.114 1.00 27.62 395 GLU A CA 1
ATOM 2185 C C . GLU A 1 395 ? 43.761 -30.605 -20.441 1.00 24.82 395 GLU A C 1
ATOM 2186 O O . GLU A 1 395 ? 43.659 -30.624 -19.197 1.00 25.17 395 GLU A O 1
ATOM 2192 N N . ASN A 1 396 ? 42.771 -30.135 -21.226 1.00 24.60 396 ASN A N 1
ATOM 2193 C CA . ASN A 1 396 ? 41.426 -29.837 -20.601 1.00 23.32 396 ASN A CA 1
ATOM 2194 C C . ASN A 1 396 ? 40.651 -31.172 -20.320 1.00 24.43 396 ASN A C 1
ATOM 2195 O O . ASN A 1 396 ? 39.888 -31.280 -19.300 1.00 25.52 396 ASN A O 1
ATOM 2200 N N . CYS A 1 397 ? 40.912 -32.202 -21.140 1.00 26.99 397 CYS A N 1
ATOM 2201 C CA . CYS A 1 397 ? 40.288 -33.594 -20.789 1.00 26.17 397 CYS A CA 1
ATOM 2202 C C . CYS A 1 397 ? 40.854 -34.023 -19.381 1.00 27.51 397 CYS A C 1
ATOM 2203 O O . CYS A 1 397 ? 40.145 -34.267 -18.420 1.00 21.45 397 CYS A O 1
ATOM 2206 N N . THR A 1 398 ? 42.180 -33.895 -19.238 1.00 24.65 398 THR A N 1
ATOM 2207 C CA . THR A 1 398 ? 42.793 -34.166 -17.986 1.00 27.04 398 THR A CA 1
ATOM 2208 C C . THR A 1 398 ? 42.388 -33.344 -16.853 1.00 25.55 398 THR A C 1
ATOM 2209 O O . THR A 1 398 ? 42.229 -33.881 -15.755 1.00 23.92 398 THR A O 1
ATOM 2213 N N . ALA A 1 399 ? 42.270 -31.997 -17.026 1.00 27.92 399 ALA A N 1
ATOM 2214 C CA . ALA A 1 399 ? 41.762 -31.169 -15.913 1.00 24.39 399 ALA A CA 1
ATOM 2215 C C . ALA A 1 399 ? 40.355 -31.632 -15.570 1.00 20.02 399 ALA A C 1
ATOM 2216 O O . ALA A 1 399 ? 39.924 -31.723 -14.352 1.00 18.93 399 ALA A O 1
ATOM 2218 N N . LEU A 1 400 ? 39.544 -31.801 -16.622 1.00 19.15 400 LEU A N 1
ATOM 2219 C CA . LEU A 1 400 ? 38.081 -32.246 -16.279 1.00 22.16 400 LEU A CA 1
ATOM 2220 C C . LEU A 1 400 ? 38.001 -33.559 -15.358 1.00 20.48 400 LEU A C 1
ATOM 2221 O O . LEU A 1 400 ? 37.287 -33.616 -14.263 1.00 20.52 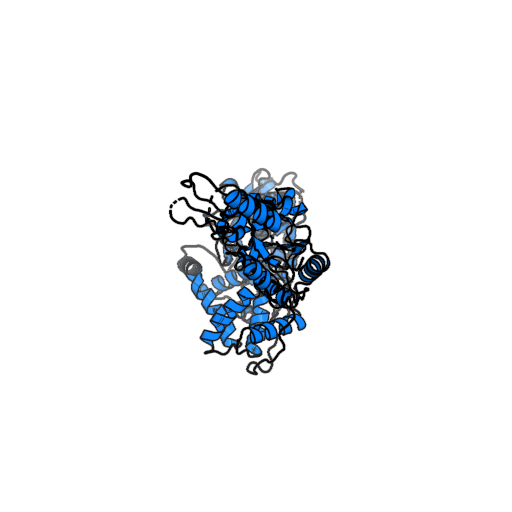400 LEU A O 1
ATOM 2226 N N . GLY A 1 401 ? 38.875 -34.530 -15.713 1.00 27.39 401 GLY A N 1
ATOM 2227 C CA . GLY A 1 401 ? 39.009 -35.783 -14.980 1.00 21.26 401 GLY A CA 1
ATOM 2228 C C . GLY A 1 401 ? 39.453 -35.488 -13.557 1.00 23.64 401 GLY A C 1
ATOM 2229 O O . GLY A 1 401 ? 38.832 -35.905 -12.612 1.00 20.23 401 GLY A O 1
ATOM 2230 N N . GLY A 1 402 ? 40.486 -34.639 -13.405 1.00 21.51 402 GLY A N 1
ATOM 2231 C CA . GLY A 1 402 ? 40.905 -34.358 -11.969 1.00 22.22 402 GLY A CA 1
ATOM 2232 C C . GLY A 1 402 ? 39.848 -33.611 -11.275 1.00 22.22 402 GLY A C 1
ATOM 2233 O O . GLY A 1 402 ? 39.659 -33.723 -10.049 1.00 20.26 402 GLY A O 1
ATOM 2234 N N . TRP A 1 403 ? 39.185 -32.707 -12.005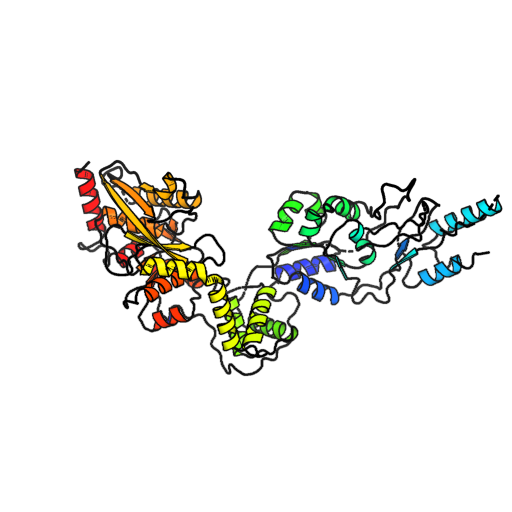 1.00 24.51 403 TRP A N 1
ATOM 2235 C CA . TRP A 1 403 ? 38.069 -31.923 -11.326 1.00 24.22 403 TRP A CA 1
ATOM 2236 C C . TRP A 1 403 ? 36.966 -32.879 -10.875 1.00 22.78 403 TRP A C 1
ATOM 2237 O O . TRP A 1 403 ? 36.470 -32.866 -9.716 1.00 17.52 403 TRP A O 1
ATOM 2248 N N . LEU A 1 404 ? 36.638 -33.796 -11.739 1.00 19.20 404 LEU A N 1
ATOM 2249 C CA . LEU A 1 404 ? 35.611 -34.862 -11.308 1.00 23.80 404 LEU A CA 1
ATOM 2250 C C . LEU A 1 404 ? 35.997 -35.730 -10.125 1.00 21.70 404 LEU A C 1
ATOM 2251 O O . LEU A 1 404 ? 35.217 -35.880 -9.147 1.00 23.13 404 LEU A O 1
ATOM 2256 N N . LEU A 1 405 ? 37.294 -36.211 -10.113 1.00 21.81 405 LEU A N 1
ATOM 2257 C CA . LEU A 1 405 ? 37.732 -36.995 -8.933 1.00 22.46 405 LEU A CA 1
ATOM 2258 C C . LEU A 1 405 ? 37.705 -36.196 -7.691 1.00 25.43 405 LEU A C 1
ATOM 2259 O O . LEU A 1 405 ? 37.376 -36.679 -6.640 1.00 24.92 405 LEU A O 1
ATOM 2264 N N . ALA A 1 406 ? 38.015 -34.896 -7.800 1.00 27.59 406 ALA A N 1
ATOM 2265 C CA . ALA A 1 406 ? 38.002 -34.062 -6.580 1.00 28.68 406 ALA A CA 1
ATOM 2266 C C . ALA A 1 406 ? 36.552 -33.844 -6.087 1.00 33.49 406 ALA A C 1
ATOM 2267 O O . ALA A 1 406 ? 36.309 -33.670 -4.874 1.00 34.84 406 ALA A O 1
ATOM 2269 N N . GLN A 1 407 ? 35.574 -33.852 -6.996 1.00 30.86 407 GLN A N 1
ATOM 2270 C CA . GLN A 1 407 ? 34.100 -33.820 -6.576 1.00 31.07 407 GLN A CA 1
ATOM 2271 C C . GLN A 1 407 ? 33.589 -35.130 -5.828 1.00 31.99 407 GLN A C 1
ATOM 2272 O O . GLN A 1 407 ? 32.507 -35.198 -5.243 1.00 33.11 407 GLN A O 1
ATOM 2278 N N . GLY A 1 408 ? 34.399 -36.167 -5.851 1.00 31.29 408 GLY A N 1
ATOM 2279 C CA . GLY A 1 408 ? 34.087 -37.454 -5.273 1.00 29.55 408 GLY A CA 1
ATOM 2280 C C . GLY A 1 408 ? 33.574 -38.513 -6.185 1.00 27.82 408 GLY A C 1
ATOM 2281 O O . GLY A 1 408 ? 33.108 -39.499 -5.693 1.00 26.76 408 GLY A O 1
ATOM 2282 N N . PHE A 1 409 ? 33.673 -38.367 -7.505 1.00 21.01 409 PHE A N 1
ATOM 2283 C CA . PHE A 1 409 ? 33.158 -39.410 -8.355 1.00 19.14 409 PHE A CA 1
ATOM 2284 C C . PHE A 1 409 ? 34.112 -40.590 -8.492 1.00 24.92 409 PHE A C 1
ATOM 2285 O O . PHE A 1 409 ? 35.331 -40.416 -8.517 1.00 24.67 409 PHE A O 1
ATOM 2293 N N . GLN A 1 410 ? 33.567 -41.770 -8.664 1.00 24.26 410 GLN A N 1
ATOM 2294 C CA . GLN A 1 410 ? 34.463 -42.945 -8.990 1.00 24.63 410 GLN A CA 1
ATOM 2295 C C . GLN A 1 410 ? 34.508 -43.066 -10.489 1.00 24.87 410 GLN A C 1
ATOM 2296 O O . GLN A 1 410 ? 33.628 -43.623 -11.088 1.00 28.85 410 GLN A O 1
ATOM 2302 N N . LEU A 1 411 ? 35.540 -42.567 -11.124 1.00 21.81 411 LEU A N 1
ATOM 2303 C CA . LEU A 1 411 ? 35.526 -42.426 -12.528 1.00 23.51 411 LEU A CA 1
ATOM 2304 C C . LEU A 1 411 ? 36.414 -43.432 -13.175 1.00 24.99 411 LEU A C 1
ATOM 2305 O O . LEU A 1 411 ? 37.527 -43.703 -12.682 1.00 26.07 411 LEU A O 1
ATOM 2310 N N . THR A 1 412 ? 36.053 -43.885 -14.359 1.00 26.84 412 THR A N 1
ATOM 2311 C CA . THR A 1 412 ? 36.886 -44.803 -15.107 1.00 21.64 412 THR A CA 1
ATOM 2312 C C . THR A 1 412 ? 37.271 -44.041 -16.406 1.00 24.24 412 THR A C 1
ATOM 2313 O O . THR A 1 412 ? 36.768 -42.915 -16.729 1.00 17.42 412 THR A O 1
ATOM 2317 N N . GLN A 1 413 ? 38.231 -44.560 -17.090 1.00 17.69 413 GLN A N 1
ATOM 2318 C CA . GLN A 1 413 ? 38.691 -43.906 -18.272 1.00 22.97 413 GLN A CA 1
ATOM 2319 C C . GLN A 1 413 ? 37.622 -43.764 -19.289 1.00 23.00 413 GLN A C 1
ATOM 2320 O O . GLN A 1 413 ? 37.566 -42.692 -19.943 1.00 21.76 413 GLN A O 1
ATOM 2326 N N . GLY A 1 414 ? 36.847 -44.837 -19.510 1.00 20.44 414 GLY A N 1
ATOM 2327 C CA . GLY A 1 414 ? 35.771 -44.808 -20.531 1.00 19.87 414 GLY A CA 1
ATOM 2328 C C . GLY A 1 414 ? 34.713 -43.761 -20.158 1.00 19.27 414 GLY A C 1
ATOM 2329 O O . GLY A 1 414 ? 34.192 -43.099 -21.024 1.00 15.84 414 GLY A O 1
ATOM 2330 N N . GLY A 1 415 ? 34.468 -43.604 -18.873 1.00 15.10 415 GLY A N 1
ATOM 2331 C CA . GLY A 1 415 ? 33.491 -42.660 -18.390 1.00 20.81 415 GLY A CA 1
ATOM 2332 C C . GLY A 1 415 ? 34.006 -41.234 -18.580 1.00 19.44 415 GLY A C 1
ATOM 2333 O O . GLY A 1 415 ? 33.240 -40.331 -19.032 1.00 17.38 415 GLY A O 1
ATOM 2334 N N . LEU A 1 416 ? 35.314 -40.989 -18.283 1.00 16.58 416 LEU A N 1
ATOM 2335 C CA . LEU A 1 416 ? 35.859 -39.642 -18.472 1.00 18.02 416 LEU A CA 1
ATOM 2336 C C . LEU A 1 416 ? 35.781 -39.388 -19.991 1.00 17.93 416 LEU A C 1
ATOM 2337 O O . LEU A 1 416 ? 35.281 -38.292 -20.454 1.00 19.33 416 LEU A O 1
ATOM 2342 N N . THR A 1 417 ? 36.160 -40.340 -20.764 1.00 14.48 417 THR A N 1
ATOM 2343 C CA . THR A 1 417 ? 36.179 -40.090 -22.293 1.00 18.90 417 THR A CA 1
ATOM 2344 C C . THR A 1 417 ? 34.796 -39.758 -22.874 1.00 21.94 417 THR A C 1
ATOM 2345 O O . THR A 1 417 ? 34.675 -38.806 -23.669 1.00 17.69 417 THR A O 1
ATOM 2349 N N . ARG A 1 418 ? 33.746 -40.509 -22.420 1.00 16.86 418 ARG A N 1
ATOM 2350 C CA . ARG A 1 418 ? 32.440 -40.155 -22.930 1.00 18.71 418 ARG A CA 1
ATOM 2351 C C . ARG A 1 418 ? 31.915 -38.810 -22.414 1.00 15.44 418 ARG A C 1
ATOM 2352 O O . ARG A 1 418 ? 31.124 -38.183 -23.050 1.00 18.31 418 ARG A O 1
ATOM 2360 N N . LEU A 1 419 ? 32.136 -38.501 -21.155 1.00 17.18 419 LEU A N 1
ATOM 2361 C CA . LEU A 1 419 ? 31.806 -37.189 -20.688 1.00 19.02 419 LEU A CA 1
ATOM 2362 C C . LEU A 1 419 ? 32.471 -36.052 -21.471 1.00 19.44 419 LEU A C 1
ATOM 2363 O O . LEU A 1 419 ? 31.811 -34.996 -21.761 1.00 19.73 419 LEU A O 1
ATOM 2368 N N . TYR A 1 420 ? 33.781 -36.174 -21.744 1.00 17.92 420 TYR A N 1
ATOM 2369 C CA . TYR A 1 420 ? 34.571 -35.274 -22.516 1.00 23.87 420 TYR A CA 1
ATOM 2370 C C . TYR A 1 420 ? 33.966 -35.191 -23.897 1.00 20.46 420 TYR A C 1
ATOM 2371 O O . TYR A 1 420 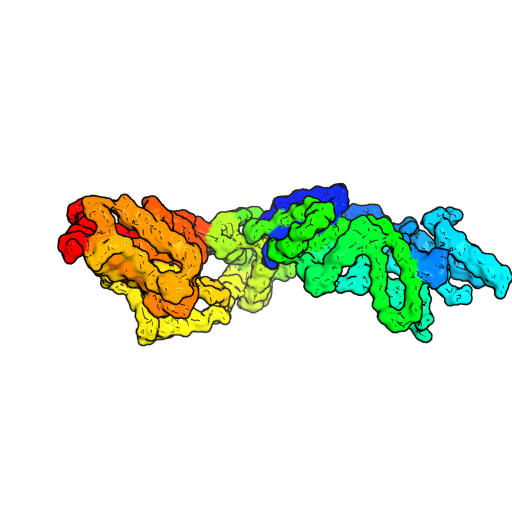? 33.752 -34.100 -24.478 1.00 15.44 420 TYR A O 1
ATOM 2380 N N . ASP A 1 421 ? 33.577 -36.321 -24.437 1.00 16.11 421 ASP A N 1
ATOM 2381 C CA . ASP A 1 421 ? 33.136 -36.230 -25.867 1.00 14.20 421 ASP A CA 1
ATOM 2382 C C . ASP A 1 421 ? 31.639 -35.667 -25.868 1.00 16.60 421 ASP A C 1
ATOM 2383 O O . ASP A 1 421 ? 31.221 -34.958 -26.791 1.00 13.40 421 ASP A O 1
ATOM 2388 N N . GLU A 1 422 ? 30.997 -35.785 -24.750 1.00 15.68 422 GLU A N 1
ATOM 2389 C CA . GLU A 1 422 ? 29.558 -35.287 -24.731 1.00 19.99 422 GLU A CA 1
ATOM 2390 C C . GLU A 1 422 ? 29.687 -33.749 -24.491 1.00 19.22 422 GLU A C 1
ATOM 2391 O O . GLU A 1 422 ? 28.904 -32.992 -25.020 1.00 18.54 422 GLU A O 1
ATOM 2397 N N . ALA A 1 423 ? 30.742 -33.312 -23.784 1.00 17.02 423 ALA A N 1
ATOM 2398 C CA . ALA A 1 423 ? 30.940 -31.850 -23.647 1.00 19.45 423 ALA A CA 1
ATOM 2399 C C . ALA A 1 423 ? 31.219 -31.224 -25.072 1.00 19.85 423 ALA A C 1
ATOM 2400 O O . ALA A 1 423 ? 30.819 -30.099 -25.331 1.00 19.79 423 ALA A O 1
ATOM 2402 N N . ARG A 1 424 ? 31.970 -31.885 -25.897 1.00 17.05 424 ARG A N 1
ATOM 2403 C CA . ARG A 1 424 ? 32.178 -31.477 -27.307 1.00 15.85 424 ARG A CA 1
ATOM 2404 C C . ARG A 1 424 ? 30.893 -31.417 -28.113 1.00 19.26 424 ARG A C 1
ATOM 2405 O O . ARG A 1 424 ? 30.606 -30.463 -28.881 1.00 19.01 424 ARG A O 1
ATOM 2413 N N . ARG A 1 425 ? 30.089 -32.478 -28.012 1.00 20.67 425 ARG A N 1
ATOM 2414 C CA . ARG A 1 425 ? 28.808 -32.418 -28.686 1.00 18.04 425 ARG A CA 1
ATOM 2415 C C . ARG A 1 425 ? 27.870 -31.319 -28.095 1.00 19.52 425 ARG A C 1
ATOM 2416 O O . ARG A 1 425 ? 27.139 -30.758 -28.867 1.00 15.77 425 ARG A O 1
ATOM 2432 N N . ALA A 1 427 ? 28.856 -28.442 -27.030 1.00 16.13 427 ALA A N 1
ATOM 2433 C CA . ALA A 1 427 ? 29.369 -27.260 -27.697 1.00 19.85 427 ALA A CA 1
ATOM 2434 C C . ALA A 1 427 ? 29.050 -27.302 -29.166 1.00 22.65 427 ALA A C 1
ATOM 2435 O O . ALA A 1 427 ? 29.243 -26.266 -29.841 1.00 23.47 427 ALA A O 1
ATOM 2437 N N . GLU A 1 428 ? 28.589 -28.421 -29.691 1.00 17.14 428 GLU A N 1
ATOM 2438 C CA . GLU A 1 428 ? 28.418 -28.501 -31.264 1.00 18.26 428 GLU A CA 1
ATOM 2439 C C . GLU A 1 428 ? 29.649 -28.063 -32.029 1.00 19.72 428 GLU A C 1
ATOM 2440 O O . GLU A 1 428 ? 29.603 -27.377 -33.085 1.00 25.24 428 GLU A O 1
ATOM 2446 N N . GLN A 1 429 ? 30.806 -28.565 -31.581 1.00 22.03 429 GLN A N 1
ATOM 2447 C CA . GLN A 1 429 ? 32.057 -28.241 -32.209 1.00 26.03 429 GLN A CA 1
ATOM 2448 C C . GLN A 1 429 ? 32.995 -29.413 -31.988 1.00 22.09 429 GLN A C 1
ATOM 2449 O O . GLN A 1 429 ? 33.205 -29.849 -30.876 1.00 23.87 429 GLN A O 1
ATOM 2455 N N . ARG A 1 430 ? 33.635 -29.844 -33.025 1.00 19.18 430 ARG A N 1
ATOM 2456 C CA . ARG A 1 430 ? 34.590 -31.012 -32.815 1.00 22.09 430 ARG A CA 1
ATOM 2457 C C . ARG A 1 430 ? 35.785 -30.540 -32.061 1.00 27.87 430 ARG A C 1
ATOM 2458 O O . ARG A 1 430 ? 36.383 -31.329 -31.343 1.00 25.14 430 ARG A O 1
ATOM 2466 N N . ASP A 1 431 ? 36.122 -29.229 -32.134 1.00 23.10 431 ASP A N 1
ATOM 2467 C CA . ASP A 1 431 ? 37.391 -28.693 -31.539 1.00 31.82 431 ASP A CA 1
ATOM 2468 C C . ASP A 1 431 ? 37.270 -28.056 -30.161 1.00 29.22 431 ASP A C 1
ATOM 2469 O O . ASP A 1 431 ? 38.206 -27.538 -29.603 1.00 25.24 431 ASP A O 1
ATOM 2474 N N . ARG A 1 432 ? 36.049 -27.928 -29.682 1.00 22.42 432 ARG A N 1
ATOM 2475 C CA . ARG A 1 432 ? 35.813 -27.169 -28.465 1.00 24.02 432 ARG A CA 1
ATOM 2476 C C . ARG A 1 432 ? 34.900 -27.970 -27.583 1.00 16.68 432 ARG A C 1
ATOM 2477 O O . ARG A 1 432 ? 34.271 -28.880 -28.050 1.00 22.09 432 ARG A O 1
ATOM 2493 N N . ASP A 1 434 ? 32.297 -27.816 -24.108 1.00 17.18 434 ASP A N 1
ATOM 2494 C CA . ASP A 1 434 ? 31.435 -26.948 -23.372 1.00 22.89 434 ASP A CA 1
ATOM 2495 C C . ASP A 1 434 ? 32.038 -26.721 -21.977 1.00 23.73 434 ASP A C 1
ATOM 2496 O O . ASP A 1 434 ? 32.538 -27.648 -21.440 1.00 19.12 434 ASP A O 1
ATOM 2501 N N . ALA A 1 435 ? 32.015 -25.439 -21.468 1.00 17.24 435 ALA A N 1
ATOM 2502 C CA . ALA A 1 435 ? 32.810 -25.080 -20.318 1.00 18.03 435 ALA A CA 1
ATOM 2503 C C . ALA A 1 435 ? 32.031 -25.168 -19.111 1.00 16.00 435 ALA A C 1
ATOM 2504 O O . ALA A 1 435 ? 32.567 -24.964 -17.997 1.00 17.95 435 ALA A O 1
ATOM 2506 N N . ARG A 1 436 ? 30.723 -25.541 -19.226 1.00 19.81 436 ARG A N 1
ATOM 2507 C CA . ARG A 1 436 ? 29.856 -25.511 -18.083 1.00 22.63 436 ARG A CA 1
ATOM 2508 C C . ARG A 1 436 ? 30.057 -26.781 -17.175 1.00 24.95 436 ARG A C 1
ATOM 2509 O O . ARG A 1 436 ? 29.320 -27.823 -17.306 1.00 20.20 436 ARG A O 1
ATOM 2517 N N . LEU A 1 437 ? 30.975 -26.658 -16.248 1.00 25.86 437 LEU A N 1
ATOM 2518 C CA . LEU A 1 437 ? 31.411 -27.780 -15.439 1.00 22.32 437 LEU A CA 1
ATOM 2519 C C . LEU A 1 437 ? 30.225 -28.260 -14.603 1.00 24.64 437 LEU A C 1
ATOM 2520 O O . LEU A 1 437 ? 30.139 -29.444 -14.293 1.00 19.95 437 LEU A O 1
ATOM 2525 N N . VAL A 1 438 ? 29.312 -27.369 -14.232 1.00 22.13 438 VAL A N 1
ATOM 2526 C CA . VAL A 1 438 ? 28.141 -27.706 -13.359 1.00 22.40 438 VAL A CA 1
ATOM 2527 C C . VAL A 1 438 ? 27.198 -28.689 -14.107 1.00 21.13 438 VAL A C 1
ATOM 2528 O O . VAL A 1 438 ? 26.611 -29.564 -13.472 1.00 19.12 438 VAL A O 1
ATOM 2532 N N . GLU A 1 439 ? 27.035 -28.482 -15.430 1.00 19.60 439 GLU A N 1
ATOM 2533 C CA . GLU A 1 439 ? 26.271 -29.303 -16.331 1.00 21.42 439 GLU A CA 1
ATOM 2534 C C . GLU A 1 439 ? 26.905 -30.643 -16.572 1.00 23.33 439 GLU A C 1
ATOM 2535 O O . GLU A 1 439 ? 26.192 -31.657 -16.690 1.00 19.52 439 GLU A O 1
ATOM 2541 N N . ILE A 1 440 ? 28.230 -30.649 -16.706 1.00 19.36 440 ILE A N 1
ATOM 2542 C CA . ILE A 1 440 ? 28.950 -31.954 -16.864 1.00 16.68 440 ILE A CA 1
ATOM 2543 C C . ILE A 1 440 ? 28.776 -32.739 -15.572 1.00 15.95 440 ILE A C 1
ATOM 2544 O O . ILE A 1 440 ? 28.378 -33.995 -15.555 1.00 17.64 440 ILE A O 1
ATOM 2549 N N . ARG A 1 441 ? 28.875 -32.045 -14.495 1.00 12.69 441 ARG A N 1
ATOM 2550 C CA . ARG A 1 441 ? 28.714 -32.747 -13.250 1.00 14.26 441 ARG A CA 1
ATOM 2551 C C . ARG A 1 441 ? 27.296 -33.294 -13.055 1.00 16.66 441 ARG A C 1
ATOM 2552 O O . ARG A 1 441 ? 27.120 -34.449 -12.471 1.00 17.47 441 ARG A O 1
ATOM 2560 N N . ALA A 1 442 ? 26.270 -32.452 -13.364 1.00 18.27 442 ALA A N 1
ATOM 2561 C CA . ALA A 1 442 ? 24.904 -32.977 -13.248 1.00 17.44 442 ALA A CA 1
ATOM 2562 C C . ALA A 1 442 ? 24.690 -34.286 -14.076 1.00 16.83 442 ALA A C 1
ATOM 2563 O O . ALA A 1 442 ? 24.045 -35.198 -13.619 1.00 20.15 442 ALA A O 1
ATOM 2565 N N . LEU A 1 443 ? 25.219 -34.338 -15.314 1.00 15.89 443 LEU A N 1
ATOM 2566 C CA . LEU A 1 443 ? 25.094 -35.492 -16.127 1.00 22.07 443 LEU A CA 1
ATOM 2567 C C . LEU A 1 443 ? 25.841 -36.692 -15.467 1.00 21.08 443 LEU A C 1
ATOM 2568 O O . LEU A 1 443 ? 25.272 -37.815 -15.456 1.00 20.06 443 LEU A O 1
ATOM 2573 N N . ALA A 1 444 ? 27.044 -36.429 -14.939 1.00 19.89 444 ALA A N 1
ATOM 2574 C CA . ALA A 1 444 ? 27.865 -37.407 -14.224 1.00 20.59 444 ALA A CA 1
ATOM 2575 C C . ALA A 1 444 ? 27.147 -37.912 -12.998 1.00 22.09 444 ALA A C 1
ATOM 2576 O O . ALA A 1 444 ? 27.150 -39.156 -12.736 1.00 15.89 444 ALA A O 1
ATOM 2578 N N . GLU A 1 445 ? 26.392 -37.024 -12.336 1.00 17.64 445 GLU A N 1
ATOM 2579 C CA . GLU A 1 445 ? 25.660 -37.506 -11.173 1.00 19.54 445 GLU A CA 1
ATOM 2580 C C . GLU A 1 445 ? 24.528 -38.568 -11.562 1.00 21.17 445 GLU A C 1
ATOM 2581 O O . GLU A 1 445 ? 24.310 -39.543 -10.815 1.00 22.71 445 GLU A O 1
ATOM 2587 N N . GLU A 1 446 ? 23.868 -38.395 -12.715 1.00 19.03 446 GLU A N 1
ATOM 2588 C CA . GLU A 1 446 ? 22.809 -39.300 -13.185 1.00 19.15 446 GLU A CA 1
ATOM 2589 C C . GLU A 1 446 ? 23.555 -40.570 -13.679 1.00 20.83 446 GLU A C 1
ATOM 2590 O O . GLU A 1 446 ? 23.049 -41.672 -13.415 1.00 18.31 446 GLU A O 1
ATOM 2596 N N . ALA A 1 447 ? 24.667 -40.423 -14.447 1.00 16.07 447 ALA A N 1
ATOM 2597 C CA . ALA A 1 447 ? 25.476 -41.572 -14.808 1.00 18.11 447 ALA A CA 1
ATOM 2598 C C . ALA A 1 447 ? 25.871 -42.414 -13.649 1.00 20.09 447 ALA A C 1
ATOM 2599 O O . ALA A 1 447 ? 25.720 -43.687 -13.722 1.00 22.66 447 ALA A O 1
ATOM 2601 N N . ALA A 1 448 ? 26.310 -41.800 -12.566 1.00 22.66 448 ALA A N 1
ATOM 2602 C CA . ALA A 1 448 ? 26.690 -42.555 -11.391 1.00 22.41 448 ALA A CA 1
ATOM 2603 C C . ALA A 1 448 ? 25.623 -43.483 -10.851 1.00 26.01 448 ALA A C 1
ATOM 2604 O O . ALA A 1 448 ? 25.957 -44.603 -10.430 1.00 23.27 448 ALA A O 1
ATOM 2606 N N . VAL A 1 449 ? 24.386 -43.027 -10.728 1.00 18.90 449 VAL A N 1
ATOM 2607 C CA . VAL A 1 449 ? 23.222 -43.881 -10.359 1.00 18.36 449 VAL A CA 1
ATOM 2608 C C . VAL A 1 449 ? 23.082 -45.053 -11.266 1.00 19.28 449 VAL A C 1
ATOM 2609 O O . VAL A 1 449 ? 22.961 -46.268 -10.810 1.00 21.11 449 VAL A O 1
ATOM 2613 N N . LEU A 1 450 ? 23.101 -44.801 -12.551 1.00 14.87 450 LEU A N 1
ATOM 2614 C CA . LEU A 1 450 ? 22.977 -45.918 -13.456 1.00 16.49 450 LEU A CA 1
ATOM 2615 C C . LEU A 1 450 ? 24.127 -46.949 -13.501 1.00 24.59 450 LEU A C 1
ATOM 2616 O O . LEU A 1 450 ? 23.916 -48.136 -13.909 1.00 23.38 450 LEU A O 1
ATOM 2621 N N . GLY A 1 451 ? 25.356 -46.535 -13.092 1.00 17.28 451 GLY A N 1
ATOM 2622 C CA . GLY A 1 451 ? 26.476 -47.492 -13.055 1.00 18.06 451 GLY A CA 1
ATOM 2623 C C . GLY A 1 451 ? 26.669 -47.952 -11.598 1.00 22.20 451 GLY A C 1
ATOM 2624 O O . GLY A 1 451 ? 27.699 -48.536 -11.209 1.00 22.66 451 GLY A O 1
ATOM 2625 N N . GLY A 1 452 ? 25.698 -47.695 -10.764 1.00 20.95 452 GLY A N 1
ATOM 2626 C CA . GLY A 1 452 ? 25.846 -48.241 -9.341 1.00 22.43 452 GLY A CA 1
ATOM 2627 C C . GLY A 1 452 ? 26.880 -47.590 -8.515 1.00 28.80 452 GLY A C 1
ATOM 2628 O O . GLY A 1 452 ? 27.330 -48.199 -7.600 1.00 28.77 452 GLY A O 1
ATOM 2629 N N . GLY A 1 453 ? 27.240 -46.294 -8.778 1.00 25.16 453 GLY A N 1
ATOM 2630 C CA . GLY A 1 453 ? 28.362 -45.667 -8.176 1.00 23.51 453 GLY A CA 1
ATOM 2631 C C . GLY A 1 453 ? 29.588 -45.468 -9.012 1.00 24.48 453 GLY A C 1
ATOM 2632 O O . GLY A 1 453 ? 30.437 -44.664 -8.659 1.00 24.37 453 GLY A O 1
ATOM 2633 N N . LEU A 1 454 ? 29.651 -46.027 -10.211 1.00 24.10 454 LEU A N 1
ATOM 2634 C CA . LEU A 1 454 ? 30.855 -46.049 -10.955 1.00 27.95 454 LEU A CA 1
ATOM 2635 C C . LEU A 1 454 ? 30.501 -45.385 -12.245 1.00 30.00 454 LEU A C 1
ATOM 2636 O O . LEU A 1 454 ? 29.493 -45.709 -12.833 1.00 26.57 454 LEU A O 1
ATOM 2641 N N . LEU A 1 455 ? 31.312 -44.406 -12.649 1.00 21.49 455 LEU A N 1
ATOM 2642 C CA . LEU A 1 455 ? 31.095 -43.643 -13.823 1.00 23.91 455 LEU A CA 1
ATOM 2643 C C . LEU A 1 455 ? 31.841 -44.238 -15.007 1.00 17.84 455 LEU A C 1
ATOM 2644 O O . LEU A 1 455 ? 33.076 -43.982 -15.141 1.00 20.00 455 LEU A O 1
ATOM 2649 N N . THR A 1 456 ? 31.162 -44.941 -15.864 1.00 18.18 456 THR A N 1
ATOM 2650 C CA . THR A 1 456 ? 31.769 -45.746 -16.900 1.00 13.96 456 THR A CA 1
ATOM 2651 C C . THR A 1 456 ? 31.304 -45.218 -18.151 1.00 14.82 456 THR A C 1
ATOM 2652 O O . THR A 1 456 ? 30.282 -44.495 -18.164 1.00 20.00 456 THR A O 1
ATOM 2656 N N . ALA A 1 457 ? 31.886 -45.645 -19.259 1.00 13.08 457 ALA A N 1
ATOM 2657 C CA . ALA A 1 457 ? 31.300 -45.277 -20.503 1.00 15.08 457 ALA A CA 1
ATOM 2658 C C . ALA A 1 457 ? 29.825 -45.641 -20.764 1.00 22.61 457 ALA A C 1
ATOM 2659 O O . ALA A 1 457 ? 29.060 -44.837 -21.422 1.00 19.63 457 ALA A O 1
ATOM 2661 N N . GLU A 1 458 ? 29.459 -46.895 -20.381 1.00 19.35 458 GLU A N 1
ATOM 2662 C CA . GLU A 1 458 ? 28.031 -47.240 -20.481 1.00 19.32 458 GLU A CA 1
ATOM 2663 C C . GLU A 1 458 ? 27.170 -46.334 -19.659 1.00 16.72 458 GLU A C 1
ATOM 2664 O O . GLU A 1 458 ? 26.150 -45.945 -20.146 1.00 17.09 458 GLU A O 1
ATOM 2670 N N . SER A 1 459 ? 27.523 -46.036 -18.402 1.00 16.74 459 SER A N 1
ATOM 2671 C CA . SER A 1 459 ? 26.612 -45.374 -17.626 1.00 18.02 459 SER A CA 1
ATOM 2672 C C . SER A 1 459 ? 26.342 -43.893 -18.124 1.00 16.95 459 SER 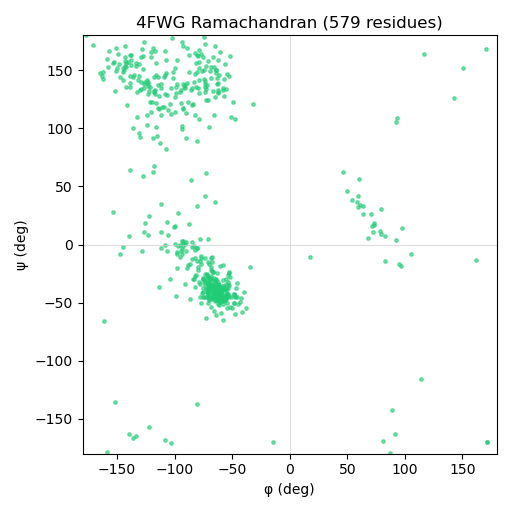A C 1
ATOM 2673 O O . SER A 1 459 ? 25.208 -43.408 -17.997 1.00 17.15 459 SER A O 1
ATOM 2676 N N . VAL A 1 460 ? 27.346 -43.281 -18.705 1.00 14.72 460 VAL A N 1
ATOM 2677 C CA . VAL A 1 460 ? 27.306 -41.997 -19.330 1.00 21.39 460 VAL A CA 1
ATOM 2678 C C . VAL A 1 460 ? 26.490 -42.085 -20.562 1.00 22.18 460 VAL A C 1
ATOM 2679 O O . VAL A 1 460 ? 25.619 -41.228 -20.765 1.00 18.82 460 VAL A O 1
ATOM 2683 N N . GLU A 1 461 ? 26.702 -43.113 -21.367 1.00 17.14 461 GLU A N 1
ATOM 2684 C CA . GLU A 1 461 ? 25.952 -43.166 -22.617 1.00 18.82 461 GLU A CA 1
ATOM 2685 C C . GLU A 1 461 ? 24.389 -43.468 -22.269 1.00 18.81 461 GLU A C 1
ATOM 2686 O O . GLU A 1 461 ? 23.498 -42.860 -22.860 1.00 19.18 461 GLU A O 1
ATOM 2692 N N . GLN A 1 462 ? 24.138 -44.208 -21.184 1.00 21.13 462 GLN A N 1
ATOM 2693 C CA . GLN A 1 462 ? 22.808 -44.565 -20.793 1.00 20.10 462 GLN A CA 1
ATOM 2694 C C . GLN A 1 462 ? 22.159 -43.304 -20.103 1.00 21.24 462 GLN A C 1
ATOM 2695 O O . GLN A 1 462 ? 20.920 -43.189 -20.225 1.00 17.84 462 GLN A O 1
ATOM 2701 N N . ALA A 1 463 ? 22.956 -42.464 -19.373 1.00 17.04 463 ALA A N 1
ATOM 2702 C CA . ALA A 1 463 ? 22.400 -41.234 -18.779 1.00 15.03 463 ALA A CA 1
ATOM 2703 C C . ALA A 1 463 ? 21.888 -40.331 -19.883 1.00 17.84 463 ALA A C 1
ATOM 2704 O O . ALA A 1 463 ? 20.800 -39.666 -19.742 1.00 19.50 463 ALA A O 1
ATOM 2706 N N . ILE A 1 464 ? 22.743 -40.158 -20.868 1.00 15.58 464 ILE A N 1
ATOM 2707 C CA . ILE A 1 464 ? 22.325 -39.429 -22.075 1.00 19.44 464 ILE A CA 1
ATOM 2708 C C . ILE A 1 464 ? 21.053 -39.915 -22.704 1.00 19.31 464 ILE A C 1
ATOM 2709 O O . ILE A 1 464 ? 20.129 -39.059 -23.004 1.00 19.86 464 ILE A O 1
ATOM 2714 N N . ALA A 1 465 ? 20.986 -41.199 -23.001 1.00 18.99 465 ALA A N 1
ATOM 2715 C CA . ALA A 1 465 ? 19.734 -41.812 -23.541 1.00 17.53 465 ALA A CA 1
ATOM 2716 C C . ALA A 1 465 ? 18.471 -41.589 -22.704 1.00 19.36 465 ALA A C 1
ATOM 2717 O O . ALA A 1 465 ? 17.432 -41.306 -23.270 1.00 19.06 465 ALA A O 1
ATOM 2719 N N . ALA A 1 466 ? 18.579 -41.695 -21.379 1.00 15.24 466 ALA A N 1
ATOM 2720 C CA . ALA A 1 466 ? 17.503 -41.504 -20.536 1.00 15.67 466 ALA A CA 1
ATOM 2721 C C . ALA A 1 466 ? 17.060 -40.041 -20.596 1.00 17.88 466 ALA A C 1
ATOM 2722 O O . ALA A 1 466 ? 15.883 -39.769 -20.535 1.00 13.60 466 ALA A O 1
ATOM 2724 N N . ARG A 1 467 ? 17.959 -39.090 -20.741 1.00 15.01 467 ARG A N 1
ATOM 2725 C CA . ARG A 1 467 ? 17.522 -37.716 -20.814 1.00 17.42 467 ARG A CA 1
ATOM 2726 C C . ARG A 1 467 ? 16.806 -37.483 -22.098 1.00 16.48 467 ARG A C 1
ATOM 2727 O O . ARG A 1 467 ? 15.746 -36.773 -22.160 1.00 18.61 467 ARG A O 1
ATOM 2735 N N . GLU A 1 468 ? 17.273 -38.143 -23.149 1.00 16.91 468 GLU A N 1
ATOM 2736 C CA . GLU A 1 468 ? 16.564 -37.937 -24.404 1.00 16.34 468 GLU A CA 1
ATOM 2737 C C . GLU A 1 468 ? 15.126 -38.594 -24.236 1.00 19.89 468 GLU A C 1
ATOM 2738 O O . GLU A 1 468 ? 14.035 -38.009 -24.632 1.00 16.98 468 GLU A O 1
ATOM 2744 N N . HIS A 1 469 ? 15.076 -39.744 -23.561 1.00 17.95 469 HIS A N 1
ATOM 2745 C CA . HIS A 1 469 ? 13.707 -40.354 -23.424 1.00 17.96 469 HIS A CA 1
ATOM 2746 C C . HIS A 1 469 ? 12.775 -39.498 -22.678 1.00 17.41 469 HIS A C 1
ATOM 2747 O O . HIS A 1 469 ? 11.506 -39.430 -22.961 1.00 16.29 469 HIS A O 1
ATOM 2754 N N . ARG A 1 470 ? 13.304 -38.841 -21.668 1.00 18.13 470 ARG A N 1
ATOM 2755 C CA . ARG A 1 470 ? 12.459 -38.099 -20.773 1.00 21.69 470 ARG A CA 1
ATOM 2756 C C . ARG A 1 470 ? 11.886 -36.816 -21.460 1.00 20.82 470 ARG A C 1
ATOM 2757 O O . ARG A 1 470 ? 10.843 -36.367 -21.023 1.00 22.18 470 ARG A O 1
ATOM 2765 N N . SER A 1 471 ? 12.420 -36.378 -22.594 1.00 20.87 471 SER A N 1
ATOM 2766 C CA . SER A 1 471 ? 11.817 -35.141 -23.256 1.00 19.68 471 SER A CA 1
ATOM 2767 C C . SER A 1 471 ? 11.386 -35.527 -24.676 1.00 19.37 471 SER A C 1
ATOM 2768 O O . SER A 1 471 ? 11.259 -34.664 -25.541 1.00 16.84 471 SER A O 1
ATOM 2771 N N . PHE A 1 472 ? 11.108 -36.847 -24.912 1.00 15.51 472 PHE A N 1
ATOM 2772 C CA . PHE A 1 472 ? 10.823 -37.364 -26.218 1.00 16.23 472 PHE A CA 1
ATOM 2773 C C . PHE A 1 472 ? 9.251 -37.434 -26.582 1.00 18.04 472 PHE A C 1
ATOM 2774 O O . PHE A 1 472 ? 8.923 -37.675 -27.785 1.00 19.32 472 PHE A O 1
ATOM 2782 N N . LEU A 1 473 ? 8.403 -37.176 -25.620 1.00 15.87 473 LEU A N 1
ATOM 2783 C CA . LEU A 1 473 ? 6.842 -37.174 -25.906 1.00 17.12 473 LEU A CA 1
ATOM 2784 C C . LEU A 1 473 ? 6.556 -36.417 -27.191 1.00 18.57 473 LEU A C 1
ATOM 2785 O O . LEU A 1 473 ? 5.909 -36.941 -28.058 1.00 20.91 473 LEU A O 1
ATOM 2790 N N . SER A 1 474 ? 7.062 -35.158 -27.384 1.00 16.77 474 SER A N 1
ATOM 2791 C CA . SER A 1 474 ? 6.685 -34.395 -28.564 1.00 16.22 474 SER A CA 1
ATOM 2792 C C . SER A 1 474 ? 7.082 -35.017 -29.788 1.00 17.53 474 SER A C 1
ATOM 2793 O O . SER A 1 474 ? 6.433 -34.909 -30.825 1.00 19.16 474 SER A O 1
ATOM 2796 N N . GLU A 1 475 ? 8.274 -35.595 -29.788 1.00 17.91 475 GLU A N 1
ATOM 2797 C CA . GLU A 1 475 ? 8.728 -36.322 -30.946 1.00 17.86 475 GLU A CA 1
ATOM 2798 C C . GLU A 1 475 ? 7.974 -37.687 -31.190 1.00 18.83 475 GLU A C 1
ATOM 2799 O O . GLU A 1 475 ? 7.721 -38.100 -32.363 1.00 16.08 475 GLU A O 1
ATOM 2805 N N . GLU A 1 476 ? 7.711 -38.407 -30.146 1.00 15.59 476 GLU A N 1
ATOM 2806 C CA . GLU A 1 476 ? 6.890 -39.651 -30.315 1.00 19.18 476 GLU A CA 1
ATOM 2807 C C . GLU A 1 476 ? 5.497 -39.331 -30.989 1.00 16.15 476 GLU A C 1
ATOM 2808 O O . GLU A 1 476 ? 5.015 -40.117 -31.889 1.00 18.44 476 GLU A O 1
ATOM 2814 N N . GLU A 1 477 ? 4.897 -38.156 -30.566 1.00 20.04 477 GLU A N 1
ATOM 2815 C CA . GLU A 1 477 ? 3.574 -37.750 -31.133 1.00 20.27 477 GLU A CA 1
ATOM 2816 C C . GLU A 1 477 ? 3.832 -37.464 -32.640 1.00 21.22 477 GLU A C 1
ATOM 2817 O O . GLU A 1 477 ? 3.058 -37.773 -33.582 1.00 18.04 477 GLU A O 1
ATOM 2823 N N . PHE A 1 478 ? 4.948 -36.879 -32.893 1.00 18.81 478 PHE A N 1
ATOM 2824 C CA . PHE A 1 478 ? 5.190 -36.386 -34.221 1.00 18.81 478 PHE A CA 1
ATOM 2825 C C . PHE A 1 478 ? 5.334 -37.581 -35.113 1.00 16.14 478 PHE A C 1
ATOM 2826 O O . PHE A 1 478 ? 4.821 -37.611 -36.277 1.00 17.58 478 PHE A O 1
ATOM 2834 N N . LEU A 1 479 ? 6.255 -38.503 -34.721 1.00 20.66 479 LEU A N 1
ATOM 2835 C CA . LEU A 1 479 ? 6.570 -39.633 -35.566 1.00 21.31 479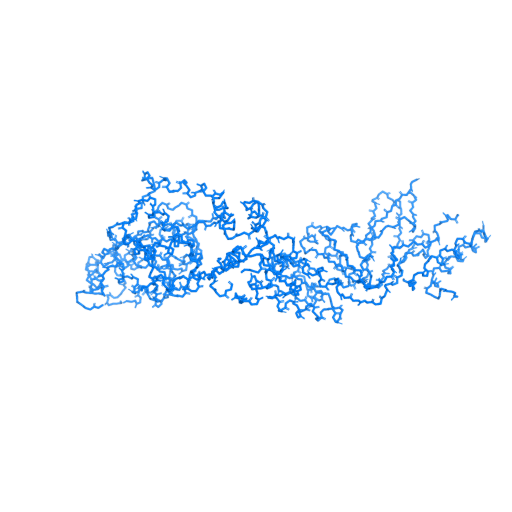 LEU A CA 1
ATOM 2836 C C . LEU A 1 479 ? 5.285 -40.512 -35.744 1.00 17.56 479 LEU A C 1
ATOM 2837 O O . LEU A 1 479 ? 5.045 -41.079 -36.840 1.00 18.18 479 LEU A O 1
ATOM 2842 N N . ARG A 1 480 ? 4.502 -40.570 -34.701 1.00 16.37 480 ARG A N 1
ATOM 2843 C CA . ARG A 1 480 ? 3.165 -41.277 -34.881 1.00 20.90 480 ARG A CA 1
ATOM 2844 C C . ARG A 1 480 ? 2.286 -40.666 -35.917 1.00 24.79 480 ARG A C 1
ATOM 2845 O O . ARG A 1 480 ? 1.698 -41.403 -36.788 1.00 25.41 480 ARG A O 1
ATOM 2853 N N . ALA A 1 481 ? 2.220 -39.306 -35.955 1.00 18.75 481 ALA A N 1
ATOM 2854 C CA . ALA A 1 481 ? 1.350 -38.688 -36.898 1.00 18.82 481 ALA A CA 1
ATOM 2855 C C . ALA A 1 481 ? 1.894 -38.820 -38.287 1.00 19.68 481 ALA A C 1
ATOM 2856 O O . ALA A 1 481 ? 1.121 -38.906 -39.267 1.00 20.87 481 ALA A O 1
ATOM 2858 N N . VAL A 1 482 ? 3.209 -38.934 -38.446 1.00 18.45 482 VAL A N 1
ATOM 2859 C CA . VAL A 1 482 ? 3.782 -39.142 -39.827 1.00 16.06 482 VAL A CA 1
ATOM 2860 C C . VAL A 1 482 ? 3.447 -40.560 -40.310 1.00 21.15 482 VAL A C 1
ATOM 2861 O O . VAL A 1 482 ? 3.179 -40.891 -41.579 1.00 20.03 482 VAL A O 1
ATOM 2865 N N . GLN A 1 483 ? 3.589 -41.447 -39.352 1.00 19.65 483 GLN A N 1
ATOM 2866 C CA . GLN A 1 483 ? 3.334 -42.925 -39.641 1.00 29.59 483 GLN A CA 1
ATOM 2867 C C . GLN A 1 483 ? 1.860 -43.165 -40.048 1.00 27.69 483 GLN A C 1
ATOM 2868 O O . GLN A 1 483 ? 1.549 -43.903 -41.029 1.00 26.46 483 GLN A O 1
ATOM 2874 N N . GLU A 1 484 ? 0.941 -42.539 -39.303 1.00 28.15 484 GLU A N 1
ATOM 2875 C CA . GLU A 1 484 ? -0.480 -42.495 -39.689 1.00 27.48 484 GLU A CA 1
ATOM 2876 C C . GLU A 1 484 ? -0.846 -41.678 -40.900 1.00 28.31 484 GLU A C 1
ATOM 2877 O O . GLU A 1 484 ? -1.936 -41.775 -41.306 1.00 25.63 484 GLU A O 1
ATOM 2883 N N . GLY A 1 485 ? 0.031 -40.836 -41.473 1.00 28.96 485 GLY A N 1
ATOM 2884 C CA . GLY A 1 485 ? -0.350 -40.005 -42.667 1.00 27.92 485 GLY A CA 1
ATOM 2885 C C . GLY A 1 485 ? -1.092 -38.721 -42.286 1.00 27.17 485 GLY A C 1
ATOM 2886 O O . GLY A 1 485 ? -1.490 -37.968 -43.128 1.00 24.50 485 GLY A O 1
ATOM 2887 N N . VAL A 1 486 ? -1.178 -38.424 -40.992 1.00 20.53 486 VAL A N 1
ATOM 2888 C CA . VAL A 1 486 ? -1.739 -37.199 -40.530 1.00 25.43 486 VAL A CA 1
ATOM 2889 C C . VAL A 1 486 ? -0.790 -36.077 -40.848 1.00 24.45 486 VAL A C 1
ATOM 2890 O O . VAL A 1 486 ? -1.259 -34.948 -41.124 1.00 25.72 486 VAL A O 1
ATOM 2894 N N . ILE A 1 487 ? 0.535 -36.272 -40.737 1.00 21.43 487 ILE A N 1
ATOM 2895 C CA . ILE A 1 487 ? 1.469 -35.292 -41.334 1.00 17.81 487 ILE A CA 1
ATOM 2896 C C . ILE A 1 487 ? 1.885 -35.892 -42.597 1.00 18.17 487 ILE A C 1
ATOM 2897 O O . ILE A 1 487 ? 2.359 -37.038 -42.555 1.00 22.80 487 ILE A O 1
ATOM 2902 N N . ARG A 1 488 ? 1.784 -35.228 -43.738 1.00 14.33 488 ARG A N 1
ATOM 2903 C CA . ARG A 1 488 ? 2.130 -35.904 -44.982 1.00 15.19 488 ARG A CA 1
ATOM 2904 C C . ARG A 1 488 ? 3.620 -35.585 -45.326 1.00 22.64 488 ARG A C 1
ATOM 2905 O O . ARG A 1 488 ? 4.015 -34.413 -45.394 1.00 23.47 488 ARG A O 1
ATOM 2913 N N . LEU A 1 489 ? 4.445 -36.603 -45.450 1.00 21.64 489 LEU A N 1
ATOM 2914 C CA . LEU A 1 489 ? 5.861 -36.446 -45.814 1.00 28.00 489 LEU A CA 1
ATOM 2915 C C . LEU A 1 489 ? 6.219 -37.519 -46.813 1.00 26.15 489 LEU A C 1
ATOM 2916 O O . LEU A 1 489 ? 5.619 -38.574 -46.836 1.00 27.91 489 LEU A O 1
ATOM 2921 N N . ARG A 1 490 ? 7.308 -37.335 -47.504 1.00 24.56 490 ARG A N 1
ATOM 2922 C CA . ARG A 1 490 ? 7.848 -38.369 -48.370 1.00 26.50 490 ARG A CA 1
ATOM 2923 C C . ARG A 1 490 ? 9.278 -38.561 -47.938 1.00 25.70 490 ARG A C 1
ATOM 2924 O O . ARG A 1 490 ? 9.971 -37.564 -47.582 1.00 23.30 490 ARG A O 1
ATOM 2932 N N . THR A 1 491 ? 9.747 -39.804 -47.892 1.00 20.91 491 THR A N 1
ATOM 2933 C CA . THR A 1 491 ? 11.160 -39.977 -47.653 1.00 23.40 491 THR A CA 1
ATOM 2934 C C . THR A 1 491 ? 11.743 -40.833 -48.775 1.00 25.55 491 THR A C 1
ATOM 2935 O O . THR A 1 491 ? 12.907 -41.284 -48.636 1.00 23.52 491 THR A O 1
ATOM 2939 N N . THR A 1 492 ? 11.037 -40.936 -49.917 1.00 25.10 492 THR A N 1
ATOM 2940 C CA . THR A 1 492 ? 11.561 -41.740 -51.038 1.00 23.03 492 THR A CA 1
ATOM 2941 C C . THR A 1 492 ? 10.944 -41.276 -52.309 1.00 24.59 492 THR A C 1
ATOM 2942 O O . THR A 1 492 ? 9.947 -40.569 -52.257 1.00 24.06 492 THR A O 1
ATOM 2946 N N . GLY A 1 493 ? 11.478 -41.671 -53.465 1.00 23.57 493 GLY A N 1
ATOM 2947 C CA . GLY A 1 493 ? 10.923 -41.156 -54.740 1.00 26.58 493 GLY A CA 1
ATOM 2948 C C . GLY A 1 493 ? 11.428 -39.720 -55.132 1.00 31.27 493 GLY A C 1
ATOM 2949 O O . GLY A 1 493 ? 12.369 -39.192 -54.545 1.00 27.34 493 GLY A O 1
ATOM 2950 N N . ARG A 1 494 ? 10.794 -39.149 -56.135 1.00 28.34 494 ARG A N 1
ATOM 2951 C CA . ARG A 1 494 ? 11.149 -37.865 -56.769 1.00 28.09 494 ARG A CA 1
ATOM 2952 C C . ARG A 1 494 ? 9.841 -37.100 -56.894 1.00 28.70 494 ARG A C 1
ATOM 2953 O O . ARG A 1 494 ? 8.783 -37.728 -56.909 1.00 31.06 494 ARG A O 1
ATOM 2961 N N . ALA A 1 495 ? 9.899 -35.764 -56.927 1.00 26.31 495 ALA A N 1
ATOM 2962 C CA . ALA A 1 495 ? 8.695 -34.930 -57.022 1.00 22.04 495 ALA A CA 1
ATOM 2963 C C . ALA A 1 495 ? 9.229 -33.628 -57.466 1.00 25.74 495 ALA A C 1
ATOM 2964 O O . ALA A 1 495 ? 10.365 -33.177 -57.049 1.00 22.07 495 ALA A O 1
ATOM 2966 N N . VAL A 1 496 ? 8.457 -32.997 -58.332 1.00 22.02 496 VAL A N 1
ATOM 2967 C CA . VAL A 1 496 ? 8.753 -31.687 -58.800 1.00 24.07 496 VAL A CA 1
ATOM 2968 C C . VAL A 1 496 ? 8.320 -30.588 -57.827 1.00 22.53 496 VAL A C 1
ATOM 2969 O O . VAL A 1 496 ? 7.238 -30.593 -57.278 1.00 24.06 496 VAL A O 1
ATOM 2973 N N . GLY A 1 497 ? 9.199 -29.640 -57.640 1.00 20.86 497 GLY A N 1
ATOM 2974 C CA . GLY A 1 497 ? 8.872 -28.450 -56.853 1.00 25.45 497 GLY A CA 1
ATOM 2975 C C . GLY A 1 497 ? 8.580 -28.842 -55.410 1.00 22.78 497 GLY A C 1
ATOM 2976 O O . GLY A 1 497 ? 7.736 -28.168 -54.765 1.00 25.32 497 GLY A O 1
ATOM 2977 N N . GLU A 1 498 ? 9.240 -29.875 -54.848 1.00 23.35 498 GLU A N 1
ATOM 2978 C CA . GLU A 1 498 ? 9.004 -30.189 -53.367 1.00 20.76 498 GLU A CA 1
ATOM 2979 C C . GLU A 1 498 ? 10.327 -30.630 -52.754 1.00 23.04 498 GLU A C 1
ATOM 2980 O O . GLU A 1 498 ? 11.135 -31.213 -53.474 1.00 22.14 498 GLU A O 1
ATOM 2986 N N . VAL A 1 499 ? 10.537 -30.451 -51.431 1.00 18.10 499 VAL A N 1
ATOM 2987 C CA . VAL A 1 499 ? 11.785 -30.876 -50.849 1.00 17.40 499 VAL A CA 1
ATOM 2988 C C . VAL A 1 499 ? 11.524 -30.955 -49.379 1.00 19.21 499 VAL A C 1
ATOM 2989 O O . VAL A 1 499 ? 10.603 -30.340 -48.899 1.00 17.52 499 VAL A O 1
ATOM 2993 N N . ASN A 1 500 ? 12.189 -31.864 -48.689 1.00 13.83 500 ASN A N 1
ATOM 2994 C CA . ASN A 1 500 ? 12.211 -31.897 -47.157 1.00 15.07 500 ASN A CA 1
ATOM 2995 C C . ASN A 1 500 ? 13.179 -30.863 -46.631 1.00 17.64 500 ASN A C 1
ATOM 2996 O O . ASN A 1 500 ? 14.421 -30.965 -46.816 1.00 18.27 500 ASN A O 1
ATOM 3001 N N . SER A 1 501 ? 12.655 -29.799 -46.056 1.00 15.23 501 SER A N 1
ATOM 3002 C CA . SER A 1 501 ? 13.520 -28.769 -45.593 1.00 19.93 501 SER A CA 1
ATOM 3003 C C . SER A 1 501 ? 13.560 -29.206 -44.099 1.00 23.35 501 SER A C 1
ATOM 3004 O O . SER A 1 501 ? 12.794 -30.059 -43.742 1.00 25.36 501 SER A O 1
ATOM 3007 N N . LEU A 1 502 ? 14.555 -28.832 -43.301 1.00 19.48 502 LEU A N 1
ATOM 3008 C CA . LEU A 1 502 ? 14.680 -29.361 -41.915 1.00 19.11 502 LEU A CA 1
ATOM 3009 C C . LEU A 1 502 ? 14.498 -28.259 -40.942 1.00 23.56 502 LEU A C 1
ATOM 3010 O O . LEU A 1 502 ? 15.031 -27.177 -41.159 1.00 29.98 502 LEU A O 1
ATOM 3015 N N . VAL A 1 503 ? 13.872 -28.506 -39.798 1.00 19.84 503 VAL A N 1
ATOM 3016 C CA . VAL A 1 503 ? 13.486 -27.336 -38.993 1.00 22.53 503 VAL A CA 1
ATOM 3017 C C . VAL A 1 503 ? 13.697 -27.752 -37.591 1.00 25.16 503 VAL A C 1
ATOM 3018 O O . VAL A 1 503 ? 13.800 -28.943 -37.319 1.00 25.19 503 VAL A O 1
ATOM 3022 N N . VAL A 1 504 ? 13.792 -26.769 -36.697 1.00 20.29 504 VAL A N 1
ATOM 3023 C CA . VAL A 1 504 ? 13.824 -27.000 -35.219 1.00 22.90 504 VAL A CA 1
ATOM 3024 C C . VAL A 1 504 ? 12.657 -26.300 -34.658 1.00 31.26 504 VAL A C 1
ATOM 3025 O O . VAL A 1 504 ? 12.489 -25.114 -34.853 1.00 27.75 504 VAL A O 1
ATOM 3029 N N . VAL A 1 505 ? 11.802 -27.026 -33.959 1.00 35.35 505 VAL A N 1
ATOM 3030 C CA . VAL A 1 505 ? 10.673 -26.419 -33.300 1.00 41.38 505 VAL A CA 1
ATOM 3031 C C . VAL A 1 505 ? 11.006 -25.710 -31.978 1.00 42.86 505 VAL A C 1
ATOM 3032 O O . VAL A 1 505 ? 11.680 -26.236 -31.096 1.00 45.25 505 VAL A O 1
ATOM 3036 N N . GLU A 1 506 ? 10.510 -24.475 -31.901 1.00 52.59 506 GLU A N 1
ATOM 3037 C CA . GLU A 1 506 ? 10.664 -23.584 -30.772 1.00 55.42 506 GLU A CA 1
ATOM 3038 C C . GLU A 1 506 ? 10.253 -24.337 -29.532 1.00 58.45 506 GLU A C 1
ATOM 3039 O O . GLU A 1 506 ? 9.060 -24.684 -29.376 1.00 63.23 506 GLU A O 1
ATOM 3045 N N . ALA A 1 507 ? 11.252 -24.657 -28.699 1.00 50.23 507 ALA A N 1
ATOM 3046 C CA . ALA A 1 507 ? 11.028 -25.379 -27.444 1.00 54.69 507 ALA A CA 1
ATOM 3047 C C . ALA A 1 507 ? 12.129 -26.403 -27.080 1.00 49.36 507 ALA A C 1
ATOM 3048 O O . ALA A 1 507 ? 12.420 -27.308 -27.878 1.00 37.62 507 ALA A O 1
ATOM 3050 N N . ALA A 1 508 ? 12.672 -26.268 -25.856 1.00 49.41 508 ALA A N 1
ATOM 3051 C CA . ALA A 1 508 ? 13.669 -27.210 -25.298 1.00 60.03 508 ALA A CA 1
ATOM 3052 C C . ALA A 1 508 ? 13.102 -28.638 -25.152 1.00 56.61 508 ALA A C 1
ATOM 3053 O O . ALA A 1 508 ? 12.036 -28.816 -24.586 1.00 53.94 508 ALA A O 1
ATOM 3055 N N . PRO A 1 509 ? 13.844 -29.654 -25.651 1.00 55.50 509 PRO A N 1
ATOM 3056 C CA . PRO A 1 509 ? 15.265 -29.539 -26.015 1.00 44.66 509 PRO A CA 1
ATOM 3057 C C . PRO A 1 509 ? 15.520 -29.292 -27.515 1.00 47.82 509 PRO A C 1
ATOM 3058 O O . PRO A 1 509 ? 16.572 -29.721 -27.968 1.00 37.87 509 PRO A O 1
ATOM 3062 N N . TYR A 1 510 ? 14.587 -28.680 -28.273 1.00 33.31 510 TYR A N 1
ATOM 3063 C CA . TYR A 1 510 ? 14.848 -28.320 -29.659 1.00 33.80 510 TYR A CA 1
ATOM 3064 C C . TYR A 1 510 ? 15.197 -29.554 -30.545 1.00 33.85 510 TYR A C 1
ATOM 3065 O O . TYR A 1 510 ? 16.256 -29.528 -31.161 1.00 32.05 510 TYR A O 1
ATOM 3074 N N . TRP A 1 511 ? 14.333 -30.591 -30.626 1.00 25.96 511 TRP A N 1
ATOM 3075 C CA . TRP A 1 511 ? 14.433 -31.701 -31.644 1.00 21.94 511 TRP A CA 1
ATOM 3076 C C . TRP A 1 511 ? 14.441 -31.101 -33.034 1.00 20.81 511 TRP A C 1
ATOM 3077 O O . TRP A 1 511 ? 13.869 -30.016 -33.210 1.00 26.52 511 TRP A O 1
ATOM 3088 N N . GLY A 1 512 ? 14.993 -31.759 -34.023 1.00 21.78 512 GLY A N 1
ATOM 3089 C CA . GLY A 1 512 ? 14.869 -31.393 -35.443 1.00 16.10 512 GLY A CA 1
ATOM 3090 C C . GLY A 1 512 ? 13.816 -32.237 -36.193 1.00 21.30 512 GLY A C 1
ATOM 3091 O O . GLY A 1 512 ? 13.706 -33.396 -35.884 1.00 19.85 512 GLY A O 1
ATOM 3092 N N . ARG A 1 513 ? 13.154 -31.742 -37.272 1.00 19.12 513 ARG A N 1
ATOM 3093 C CA . ARG A 1 513 ? 12.192 -32.549 -38.022 1.00 17.95 513 ARG A CA 1
ATOM 3094 C C . ARG A 1 513 ? 12.286 -32.069 -39.436 1.00 19.21 513 ARG A C 1
ATOM 3095 O O . ARG A 1 513 ? 12.674 -30.924 -39.665 1.00 22.98 513 ARG A O 1
ATOM 3103 N N . PRO A 1 514 ? 11.921 -32.935 -40.373 1.00 15.87 514 PRO A N 1
ATOM 3104 C CA . PRO A 1 514 ? 11.701 -32.503 -41.761 1.00 16.94 514 PRO A CA 1
ATOM 3105 C C . PRO A 1 514 ? 10.350 -31.731 -41.845 1.00 20.36 514 PRO A C 1
ATOM 3106 O O . PRO A 1 514 ? 9.542 -31.941 -40.902 1.00 22.55 514 PRO A O 1
ATOM 3110 N N . ALA A 1 515 ? 10.207 -30.742 -42.785 1.00 17.87 515 ALA A N 1
ATOM 3111 C CA . ALA A 1 515 ? 8.910 -30.074 -43.062 1.00 18.24 515 ALA A CA 1
ATOM 3112 C C . ALA A 1 515 ? 8.885 -30.131 -44.577 1.00 20.78 515 ALA A C 1
ATOM 3113 O O . ALA A 1 515 ? 9.878 -29.864 -45.246 1.00 22.33 515 ALA A O 1
ATOM 3115 N N . ARG A 1 516 ? 7.793 -30.572 -45.126 1.00 18.84 516 ARG A N 1
ATOM 3116 C CA . ARG A 1 516 ? 7.672 -30.570 -46.591 1.00 19.16 516 ARG A CA 1
ATOM 3117 C C . ARG A 1 516 ? 7.484 -29.130 -47.126 1.00 25.86 516 ARG A C 1
ATOM 3118 O O . ARG A 1 516 ? 6.480 -28.472 -46.780 1.00 25.70 516 ARG A O 1
ATOM 3126 N N . LEU A 1 517 ? 8.357 -28.667 -48.054 1.00 19.81 517 LEU A N 1
ATOM 3127 C CA . LEU A 1 517 ? 8.275 -27.376 -48.518 1.00 19.10 517 LEU A CA 1
ATOM 3128 C C . LEU A 1 517 ? 7.878 -27.423 -49.994 1.00 19.94 517 LEU A C 1
ATOM 3129 O O . LEU A 1 517 ? 8.496 -28.117 -50.743 1.00 17.20 517 LEU A O 1
ATOM 3134 N N . THR A 1 518 ? 6.848 -26.705 -50.427 1.00 18.79 518 THR A N 1
ATOM 3135 C CA . THR A 1 518 ? 6.497 -26.819 -51.809 1.00 17.24 518 THR A CA 1
ATOM 3136 C C . THR A 1 518 ? 6.687 -25.509 -52.523 1.00 16.66 518 THR A C 1
ATOM 3137 O O . THR A 1 518 ? 6.546 -24.445 -51.939 1.00 16.63 518 THR A O 1
ATOM 3141 N N . ALA A 1 519 ? 6.873 -25.575 -53.828 1.00 16.33 519 ALA A N 1
ATOM 3142 C CA . ALA A 1 519 ? 7.005 -24.353 -54.614 1.00 20.36 519 ALA A CA 1
ATOM 3143 C C . ALA A 1 519 ? 6.191 -24.619 -55.891 1.00 19.29 519 ALA A C 1
ATOM 3144 O O . ALA A 1 519 ? 6.246 -25.718 -56.374 1.00 17.00 519 ALA A O 1
ATOM 3146 N N . ARG A 1 520 ? 5.373 -23.622 -56.328 1.00 22.42 520 ARG A N 1
ATOM 3147 C CA . ARG A 1 520 ? 4.628 -23.674 -57.552 1.00 24.21 520 ARG A CA 1
ATOM 3148 C C . ARG A 1 520 ? 4.985 -22.479 -58.406 1.00 25.21 520 ARG A C 1
ATOM 3149 O O . ARG A 1 520 ? 5.193 -21.350 -57.937 1.00 22.73 520 ARG A O 1
ATOM 3157 N N . ALA A 1 521 ? 5.071 -22.735 -59.674 1.00 22.96 521 ALA A N 1
ATOM 3158 C CA . ALA A 1 521 ? 5.451 -21.616 -60.529 1.00 26.16 521 ALA A CA 1
ATOM 3159 C C . ALA A 1 521 ? 4.360 -21.417 -61.584 1.00 28.12 521 ALA A C 1
ATOM 3160 O O . ALA A 1 521 ? 3.756 -22.395 -62.068 1.00 28.06 521 ALA A O 1
ATOM 3162 N N . ALA A 1 522 ? 4.039 -20.160 -61.877 1.00 25.21 522 ALA A N 1
ATOM 3163 C CA . ALA A 1 522 ? 3.075 -19.881 -62.908 1.00 26.86 522 ALA A CA 1
ATOM 3164 C C . ALA A 1 522 ? 3.532 -18.631 -63.637 1.00 33.15 522 ALA A C 1
ATOM 3165 O O . ALA A 1 522 ? 4.322 -17.840 -63.071 1.00 34.68 522 ALA A O 1
ATOM 3167 N N . PRO A 1 523 ? 3.056 -18.453 -64.891 1.00 37.28 523 PRO A N 1
ATOM 3168 C CA . PRO A 1 523 ? 3.218 -17.205 -65.688 1.00 43.24 523 PRO A CA 1
ATOM 3169 C C . PRO A 1 523 ? 2.663 -16.010 -64.882 1.00 47.84 523 PRO A C 1
ATOM 3170 O O . PRO A 1 523 ? 1.582 -16.137 -64.289 1.00 43.66 523 PRO A O 1
ATOM 3174 N N . GLY A 1 524 ? 3.428 -14.912 -64.829 1.00 45.34 524 GLY A N 1
ATOM 3175 C CA . GLY A 1 524 ? 3.136 -13.744 -63.967 1.00 55.64 524 GLY A CA 1
ATOM 3176 C C . GLY A 1 524 ? 4.334 -12.812 -64.017 1.00 58.62 524 GLY A C 1
ATOM 3177 O O . GLY A 1 524 ? 5.217 -13.028 -64.813 1.00 54.23 524 GLY A O 1
ATOM 3178 N N . ARG A 1 525 ? 4.401 -11.780 -63.170 1.00 74.92 525 ARG A N 1
ATOM 3179 C CA . ARG A 1 525 ? 5.480 -10.763 -63.295 1.00 75.67 525 ARG A CA 1
ATOM 3180 C C . ARG A 1 525 ? 6.413 -10.810 -62.077 1.00 74.85 525 ARG A C 1
ATOM 3181 O O . ARG A 1 525 ? 5.942 -10.515 -60.982 1.00 78.62 525 ARG A O 1
ATOM 3189 N N . ASP A 1 526 ? 7.714 -11.122 -62.269 1.00 65.53 526 ASP A N 1
ATOM 3190 C CA . ASP A 1 526 ? 8.641 -11.540 -61.176 1.00 59.39 526 ASP A CA 1
ATOM 3191 C C . ASP A 1 526 ? 8.166 -11.358 -59.727 1.00 56.13 526 ASP A C 1
ATOM 3192 O O . ASP A 1 526 ? 8.455 -10.327 -59.088 1.00 50.22 526 ASP A O 1
ATOM 3197 N N A HIS A 1 527 ? 7.519 -12.382 -59.187 0.50 44.90 527 HIS A N 1
ATOM 3198 N N B HIS A 1 527 ? 7.417 -12.327 -59.208 0.50 43.97 527 HIS A N 1
ATOM 3199 C CA A HIS A 1 527 ? 7.092 -12.324 -57.808 0.50 37.90 527 HIS A CA 1
ATOM 3200 C CA B HIS A 1 527 ? 7.108 -12.304 -57.784 0.50 36.96 527 HIS A CA 1
ATOM 3201 C C A HIS A 1 527 ? 7.541 -13.601 -57.161 0.50 35.43 527 HIS A C 1
ATOM 3202 C C B HIS A 1 527 ? 7.584 -13.589 -57.186 0.50 34.77 527 HIS A C 1
ATOM 3203 O O A HIS A 1 527 ? 7.200 -14.658 -57.628 0.50 32.20 527 HIS A O 1
ATOM 3204 O O B HIS A 1 527 ? 7.275 -14.637 -57.693 0.50 31.99 527 HIS A O 1
ATOM 3217 N N . LEU A 1 528 ? 8.306 -13.510 -56.077 1.00 34.15 528 LEU A N 1
ATOM 3218 C CA . LEU A 1 528 ? 8.654 -14.661 -55.312 1.00 39.49 528 LEU A CA 1
ATOM 3219 C C . LEU A 1 528 ? 7.814 -14.485 -54.064 1.00 37.16 528 LEU A C 1
ATOM 3220 O O . LEU A 1 528 ? 7.969 -13.486 -53.382 1.00 38.08 528 LEU A O 1
ATOM 3225 N N . ILE A 1 529 ? 6.842 -15.385 -53.814 1.00 26.91 529 ILE A N 1
ATOM 3226 C CA . ILE A 1 529 ? 5.836 -15.156 -52.739 1.00 29.73 529 ILE A CA 1
ATOM 3227 C C . ILE A 1 529 ? 6.239 -16.196 -51.671 1.00 27.29 529 ILE A C 1
ATOM 3228 O O . ILE A 1 529 ? 6.301 -17.386 -52.008 1.00 28.34 529 ILE A O 1
ATOM 3233 N N . SER A 1 530 ? 6.610 -15.816 -50.476 1.00 25.16 530 SER A N 1
ATOM 3234 C CA . SER A 1 530 ? 6.687 -16.798 -49.357 1.00 21.60 530 SER A CA 1
ATOM 3235 C C . SER A 1 530 ? 5.283 -16.787 -48.682 1.00 23.93 530 SER A C 1
ATOM 3236 O O . SER A 1 530 ? 4.939 -15.838 -48.043 1.00 20.01 530 SER A O 1
ATOM 3239 N N . ILE A 1 531 ? 4.510 -17.880 -48.760 1.00 21.20 531 ILE A N 1
ATOM 3240 C CA . ILE A 1 531 ? 3.157 -17.895 -48.153 1.00 18.62 531 ILE A CA 1
ATOM 3241 C C . ILE A 1 531 ? 3.243 -17.718 -46.636 1.00 19.71 531 ILE A C 1
ATOM 3242 O O . ILE A 1 531 ? 2.436 -16.975 -45.973 1.00 17.77 531 ILE A O 1
ATOM 3247 N N . ASP A 1 532 ? 4.270 -18.252 -46.021 1.00 16.47 532 ASP A N 1
ATOM 3248 C CA . ASP A 1 532 ? 4.262 -18.239 -44.521 1.00 16.12 532 ASP A CA 1
ATOM 3249 C C . ASP A 1 532 ? 4.588 -16.794 -44.173 1.00 18.41 532 ASP A C 1
ATOM 3250 O O . ASP A 1 532 ? 4.184 -16.292 -43.109 1.00 22.71 532 ASP A O 1
ATOM 3255 N N . ARG A 1 533 ? 5.361 -16.148 -45.052 1.00 17.55 533 ARG A N 1
ATOM 3256 C CA . ARG A 1 533 ? 5.837 -14.759 -44.621 1.00 20.37 533 ARG A CA 1
ATOM 3257 C C . ARG A 1 533 ? 4.614 -13.812 -44.829 1.00 19.97 533 ARG A C 1
ATOM 3258 O O . ARG A 1 533 ? 4.239 -13.112 -43.900 1.00 21.80 533 ARG A O 1
ATOM 3266 N N . GLU A 1 534 ? 4.001 -13.866 -46.024 1.00 20.19 534 GLU A N 1
ATOM 3267 C CA . GLU A 1 534 ? 2.755 -13.127 -46.297 1.00 26.51 534 GLU A CA 1
ATOM 3268 C C . GLU A 1 534 ? 1.618 -13.379 -45.311 1.00 29.83 534 GLU A C 1
ATOM 3269 O O . GLU A 1 534 ? 0.895 -12.451 -45.049 1.00 31.07 534 GLU A O 1
ATOM 3275 N N . ALA A 1 535 ? 1.463 -14.602 -44.771 1.00 20.88 535 ALA A N 1
ATOM 3276 C CA . ALA A 1 535 ? 0.446 -14.851 -43.797 1.00 23.41 535 ALA A CA 1
ATOM 3277 C C . ALA A 1 535 ? 0.867 -14.395 -42.395 1.00 25.48 535 ALA A C 1
ATOM 3278 O O . ALA A 1 535 ? 0.093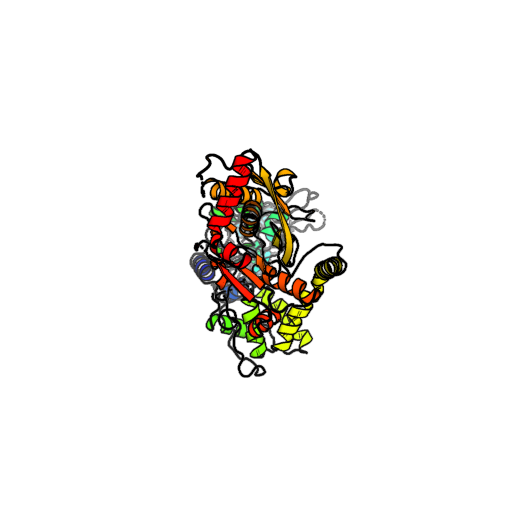 -14.576 -41.462 1.00 34.11 535 ALA A O 1
ATOM 3280 N N . GLY A 1 536 ? 2.083 -13.903 -42.203 1.00 28.01 536 GLY A N 1
ATOM 3281 C CA . GLY A 1 536 ? 2.509 -13.362 -40.881 1.00 25.69 536 GLY A CA 1
ATOM 3282 C C . GLY A 1 536 ? 3.182 -14.397 -40.028 1.00 27.45 536 GLY A C 1
ATOM 3283 O O . GLY A 1 536 ? 3.378 -14.150 -38.821 1.00 29.16 536 GLY A O 1
ATOM 3284 N N . LEU A 1 537 ? 3.401 -15.637 -40.570 1.00 27.69 537 LEU A N 1
ATOM 3285 C CA . LEU A 1 537 ? 4.084 -16.670 -39.762 1.00 27.41 537 LEU A CA 1
ATOM 3286 C C . LEU A 1 537 ? 5.622 -16.470 -39.806 1.00 31.18 537 LEU A C 1
ATOM 3287 O O . LEU A 1 537 ? 6.312 -16.732 -38.817 1.00 35.45 537 LEU A O 1
ATOM 3292 N N . GLY A 1 538 ? 6.116 -15.857 -40.881 1.00 28.13 538 GLY A N 1
ATOM 3293 C CA . GLY A 1 538 ? 7.588 -15.732 -41.037 1.00 24.81 538 GLY A CA 1
ATOM 3294 C C . GLY A 1 538 ? 8.176 -14.512 -40.329 1.00 29.40 538 GLY A C 1
ATOM 3295 O O . GLY A 1 538 ? 7.637 -13.405 -40.526 1.00 31.65 538 GLY A O 1
ATOM 3296 N N . GLY A 1 539 ? 9.280 -14.664 -39.559 1.00 27.03 539 GLY A N 1
ATOM 3297 C CA . GLY A 1 539 ? 9.943 -13.494 -38.945 1.00 23.69 539 GLY A CA 1
ATOM 3298 C C . GLY A 1 539 ? 10.742 -12.620 -39.883 1.00 22.12 539 GLY A C 1
ATOM 3299 O O . GLY A 1 539 ? 10.873 -12.861 -41.141 1.00 21.71 539 GLY A O 1
ATOM 3300 N N . GLN A 1 540 ? 11.303 -11.558 -39.320 1.00 24.37 540 GLN A N 1
ATOM 3301 C CA . GLN A 1 540 ? 12.246 -10.668 -40.124 1.00 24.99 540 GLN A CA 1
ATOM 3302 C C . GLN A 1 540 ? 13.465 -11.351 -40.784 1.00 19.35 540 GLN A C 1
ATOM 3303 O O . GLN A 1 540 ? 13.776 -11.176 -42.069 1.00 21.59 540 GLN A O 1
ATOM 3309 N N . ILE A 1 541 ? 14.163 -12.152 -40.022 1.00 18.90 541 ILE A N 1
ATOM 3310 C CA . ILE A 1 541 ? 15.359 -12.940 -40.675 1.00 20.02 541 ILE A CA 1
ATOM 3311 C C . ILE A 1 541 ? 14.860 -13.892 -41.789 1.00 22.90 541 ILE A C 1
ATOM 3312 O O . ILE A 1 541 ? 15.420 -13.961 -42.993 1.00 20.21 541 ILE A O 1
ATOM 3317 N N . PHE A 1 542 ? 13.675 -14.563 -41.495 1.00 18.07 542 PHE A N 1
ATOM 3318 C CA . PHE A 1 542 ? 13.167 -15.402 -42.580 1.00 18.26 542 PHE A CA 1
ATOM 3319 C C . PHE A 1 542 ? 12.790 -14.645 -43.830 1.00 18.04 542 PHE A C 1
ATOM 3320 O O . PHE A 1 542 ? 12.943 -15.121 -44.975 1.00 19.05 542 PHE A O 1
ATOM 3328 N N . HIS A 1 543 ? 12.133 -13.482 -43.602 1.00 22.27 543 HIS A N 1
ATOM 3329 C CA . HIS A 1 543 ? 11.798 -12.555 -44.690 1.00 22.07 543 HIS A CA 1
ATOM 3330 C C . HIS A 1 543 ? 13.082 -12.127 -45.437 1.00 18.65 543 HIS A C 1
ATOM 3331 O O . HIS A 1 543 ? 13.194 -12.161 -46.773 1.00 16.76 543 HIS A O 1
ATOM 3338 N N . LYS A 1 544 ? 14.036 -11.680 -44.646 1.00 16.31 544 LYS A N 1
ATOM 3339 C CA . LYS A 1 544 ? 15.360 -11.337 -45.298 1.00 19.88 544 LYS A CA 1
ATOM 3340 C C . LYS A 1 544 ? 15.857 -12.442 -46.227 1.00 16.97 544 LYS A C 1
ATOM 3341 O O . LYS A 1 544 ? 16.241 -12.194 -47.436 1.00 15.63 544 LYS A O 1
ATOM 3347 N N . ALA A 1 545 ? 15.722 -13.710 -45.766 1.00 17.82 545 ALA A N 1
ATOM 3348 C CA . ALA A 1 545 ? 16.249 -14.863 -46.605 1.00 16.94 545 ALA A CA 1
ATOM 3349 C C . ALA A 1 545 ? 15.487 -14.976 -47.899 1.00 17.48 545 ALA A C 1
ATOM 3350 O O . ALA A 1 545 ? 16.057 -15.290 -48.960 1.00 17.57 545 ALA A O 1
ATOM 3352 N N . VAL A 1 546 ? 14.141 -14.761 -47.842 1.00 18.46 546 VAL A N 1
ATOM 3353 C CA . VAL A 1 546 ? 13.374 -14.756 -49.069 1.00 17.78 546 VAL A CA 1
ATOM 3354 C C . VAL A 1 546 ? 13.747 -13.698 -50.052 1.00 17.06 546 VAL A C 1
ATOM 3355 O O . VAL A 1 546 ? 13.775 -13.964 -51.266 1.00 19.83 546 VAL A O 1
ATOM 3359 N N . LEU A 1 547 ? 13.774 -12.436 -49.550 1.00 18.42 547 LEU A N 1
ATOM 3360 C CA . LEU A 1 547 ? 14.366 -11.317 -50.432 1.00 22.02 547 LEU A CA 1
ATOM 3361 C C . LEU A 1 547 ? 15.733 -11.595 -50.941 1.00 19.86 547 LEU A C 1
ATOM 3362 O O . LEU A 1 547 ? 16.031 -11.400 -52.140 1.00 17.47 547 LEU A O 1
ATOM 3367 N N . THR A 1 548 ? 16.555 -12.211 -50.122 1.00 18.50 548 THR A N 1
ATOM 3368 C CA . THR A 1 548 ? 17.977 -12.594 -50.708 1.00 17.83 548 THR A CA 1
ATOM 3369 C C . THR A 1 548 ? 17.864 -13.547 -51.893 1.00 21.77 548 THR A C 1
ATOM 3370 O O . THR A 1 548 ? 18.525 -13.406 -52.921 1.00 20.77 548 THR A O 1
ATOM 3374 N N . LEU A 1 549 ? 16.956 -14.545 -51.753 1.00 23.03 549 LEU A N 1
ATOM 3375 C CA . LEU A 1 549 ? 16.777 -15.526 -52.732 1.00 24.66 549 LEU A CA 1
ATOM 3376 C C . LEU A 1 549 ? 16.201 -14.945 -53.998 1.00 22.08 549 LEU A C 1
ATOM 3377 O O . LEU A 1 549 ? 16.592 -15.382 -55.140 1.00 25.17 549 LEU A O 1
ATOM 3382 N N . ALA A 1 550 ? 15.280 -13.984 -53.827 1.00 28.99 550 ALA A N 1
ATOM 3383 C CA . ALA A 1 550 ? 14.720 -13.241 -55.018 1.00 28.40 550 ALA A CA 1
ATOM 3384 C C . ALA A 1 550 ? 15.851 -12.462 -55.798 1.00 26.74 550 ALA A C 1
ATOM 3385 O O . ALA A 1 550 ? 15.993 -12.508 -57.065 1.00 25.34 550 ALA A O 1
ATOM 3387 N N . GLY A 1 551 ? 16.697 -11.801 -55.019 1.00 21.95 551 GLY A N 1
ATOM 3388 C CA . GLY A 1 551 ? 17.948 -11.127 -55.521 1.00 24.51 551 GLY A CA 1
ATOM 3389 C C . GLY A 1 551 ? 18.831 -12.096 -56.307 1.00 24.57 551 GLY A C 1
ATOM 3390 O O . GLY A 1 551 ? 19.139 -11.890 -57.496 1.00 25.08 551 GLY A O 1
ATOM 3391 N N . TYR A 1 552 ? 19.021 -13.291 -55.774 1.00 25.59 552 TYR A N 1
ATOM 3392 C CA . TYR A 1 552 ? 19.783 -14.321 -56.537 1.00 25.26 552 TYR A CA 1
ATOM 3393 C C . TYR A 1 552 ? 19.101 -14.781 -57.844 1.00 29.62 552 TYR A C 1
ATOM 3394 O O . TYR A 1 552 ? 19.740 -14.821 -58.934 1.00 25.80 552 TYR A O 1
ATOM 3403 N N . LEU A 1 553 ? 17.782 -15.048 -57.739 1.00 29.94 553 LEU A N 1
ATOM 3404 C CA . LEU A 1 553 ? 17.002 -15.562 -58.844 1.00 26.11 553 LEU A CA 1
ATOM 3405 C C . LEU A 1 553 ? 16.886 -14.541 -59.958 1.00 27.30 553 LEU A C 1
ATOM 3406 O O . LEU A 1 553 ? 17.021 -14.896 -61.157 1.00 30.08 553 LEU A O 1
ATOM 3411 N N . ARG A 1 554 ? 16.607 -13.290 -59.586 1.00 25.90 554 ARG A N 1
ATOM 3412 C CA . ARG A 1 554 ? 16.452 -12.264 -60.581 1.00 34.08 554 ARG A CA 1
ATOM 3413 C C . ARG A 1 554 ? 17.732 -12.108 -61.362 1.00 33.18 554 ARG A C 1
ATOM 3414 O O . ARG A 1 554 ? 17.693 -11.869 -62.541 1.00 33.51 554 ARG A O 1
ATOM 3422 N N . SER A 1 555 ? 18.863 -12.208 -60.676 1.00 30.29 555 SER A N 1
ATOM 3423 C CA . SER A 1 555 ? 20.107 -11.823 -61.271 1.00 35.83 555 SER A CA 1
ATOM 3424 C C . SER A 1 555 ? 20.740 -12.939 -62.005 1.00 38.53 555 SER A C 1
ATOM 3425 O O . SER A 1 555 ? 21.633 -12.654 -62.788 1.00 34.79 555 SER A O 1
ATOM 3428 N N . ARG A 1 556 ? 20.333 -14.189 -61.745 1.00 31.67 556 ARG A N 1
ATOM 3429 C CA . ARG A 1 556 ? 20.828 -15.281 -62.568 1.00 42.87 556 ARG A CA 1
ATOM 3430 C C . ARG A 1 556 ? 20.077 -15.423 -63.926 1.00 42.30 556 ARG A C 1
ATOM 3431 O O . ARG A 1 556 ? 20.572 -16.026 -64.850 1.00 42.66 556 ARG A O 1
ATOM 3447 N N . ILE A 1 558 ? 18.376 -13.558 -66.577 1.00 46.88 558 ILE A N 1
ATOM 3448 C CA . ILE A 1 558 ? 18.118 -12.186 -66.984 1.00 55.12 558 ILE A CA 1
ATOM 3449 C C . ILE A 1 558 ? 17.700 -12.084 -68.459 1.00 64.88 558 ILE A C 1
ATOM 3450 O O . ILE A 1 558 ? 17.203 -11.019 -68.905 1.00 56.70 558 ILE A O 1
ATOM 3455 N N . GLU A 1 559 ? 17.891 -13.180 -69.206 1.00 64.14 559 GLU A N 1
ATOM 3456 C CA . GLU A 1 559 ? 17.777 -13.147 -70.695 1.00 73.82 559 GLU A CA 1
ATOM 3457 C C . GLU A 1 559 ? 16.427 -12.612 -71.259 1.00 69.44 559 GLU A C 1
ATOM 3458 O O . GLU A 1 559 ? 16.417 -12.020 -72.339 1.00 69.17 559 GLU A O 1
ATOM 3464 N N . HIS A 1 560 ? 15.329 -12.816 -70.504 1.00 64.86 560 HIS A N 1
ATOM 3465 C CA . HIS A 1 560 ? 13.947 -12.454 -70.878 1.00 64.05 560 HIS A CA 1
ATOM 3466 C C . HIS A 1 560 ? 13.537 -11.080 -70.383 1.00 66.39 560 HIS A C 1
ATOM 3467 O O . HIS A 1 560 ? 12.392 -10.660 -70.560 1.00 59.77 560 HIS A O 1
ATOM 3474 N N . GLY A 1 561 ? 14.452 -10.359 -69.743 1.00 54.30 561 GLY A N 1
ATOM 3475 C CA . GLY A 1 561 ? 14.043 -9.178 -69.048 1.00 52.71 561 GLY A CA 1
ATOM 3476 C C . GLY A 1 561 ? 13.690 -9.666 -67.657 1.00 61.36 561 GLY A C 1
ATOM 3477 O O . GLY A 1 561 ? 14.380 -10.546 -67.099 1.00 65.10 561 GLY A O 1
ATOM 3478 N N . SER A 1 562 ? 12.633 -9.074 -67.103 1.00 59.31 562 SER A N 1
ATOM 3479 C CA . SER A 1 562 ? 12.096 -9.417 -65.796 1.00 58.97 562 SER A CA 1
ATOM 3480 C C . SER A 1 562 ? 11.740 -10.903 -65.803 1.00 63.51 562 SER A C 1
ATOM 3481 O O . SER A 1 562 ? 11.274 -11.405 -66.827 1.00 50.17 562 SER A O 1
ATOM 3484 N N . LEU A 1 563 ? 11.974 -11.587 -64.675 1.00 66.86 563 LEU A N 1
ATOM 3485 C CA . LEU A 1 563 ? 11.456 -12.944 -64.460 1.00 60.08 563 LEU A CA 1
ATOM 3486 C C . LEU A 1 563 ? 9.954 -13.030 -64.833 1.00 56.92 563 LEU A C 1
ATOM 3487 O O . LEU A 1 563 ? 9.094 -12.484 -64.090 1.00 49.34 563 LEU A O 1
ATOM 3492 N N . PRO A 1 564 ? 9.635 -13.711 -65.973 1.00 53.26 564 PRO A N 1
ATOM 3493 C CA . PRO A 1 564 ? 8.265 -13.952 -66.405 1.00 49.71 564 PRO A CA 1
ATOM 3494 C C . PRO A 1 564 ? 7.499 -15.042 -65.576 1.00 52.95 564 PRO A C 1
ATOM 3495 O O . PRO A 1 564 ? 6.737 -15.817 -66.180 1.00 53.07 564 PRO A O 1
ATOM 3499 N N . VAL A 1 565 ? 7.648 -15.061 -64.232 1.00 41.97 565 VAL A N 1
ATOM 3500 C CA . VAL A 1 565 ? 6.992 -16.091 -63.382 1.00 39.42 565 VAL A CA 1
ATOM 3501 C C . VAL A 1 565 ? 6.696 -15.583 -62.014 1.00 36.32 565 VAL A C 1
ATOM 3502 O O . VAL A 1 565 ? 7.476 -14.795 -61.421 1.00 34.93 565 VAL A O 1
ATOM 3506 N N . THR A 1 566 ? 5.630 -16.127 -61.462 1.00 29.64 566 THR A N 1
ATOM 3507 C CA . THR A 1 566 ? 5.265 -15.947 -60.066 1.00 29.54 566 THR A CA 1
ATOM 3508 C C . THR A 1 566 ? 5.568 -17.271 -59.356 1.00 28.72 566 THR A C 1
ATOM 3509 O O . THR A 1 566 ? 5.157 -18.294 -59.857 1.00 31.12 566 THR A O 1
ATOM 3513 N N . ILE A 1 567 ? 6.308 -17.245 -58.230 1.00 24.74 567 ILE A N 1
ATOM 3514 C CA . ILE A 1 567 ? 6.712 -18.468 -57.592 1.00 24.12 567 ILE A CA 1
ATOM 3515 C C . ILE A 1 567 ? 6.167 -18.454 -56.196 1.00 24.73 567 ILE A C 1
ATOM 3516 O O . ILE A 1 567 ? 6.457 -17.533 -55.397 1.00 25.30 567 ILE A O 1
ATOM 3521 N N . SER A 1 568 ? 5.370 -19.463 -55.803 1.00 22.97 568 SER A N 1
ATOM 3522 C CA . SER A 1 568 ? 4.963 -19.367 -54.364 1.00 21.56 568 SER A CA 1
ATOM 3523 C C . SER A 1 568 ? 5.515 -20.545 -53.569 1.00 23.56 568 SER A C 1
ATOM 3524 O O . SER A 1 568 ? 5.441 -21.647 -54.068 1.00 21.05 568 SER A O 1
ATOM 3527 N N . LEU A 1 569 ? 5.883 -20.322 -52.292 1.00 18.13 569 LEU A N 1
ATOM 3528 C CA . LEU A 1 569 ? 6.617 -21.277 -51.562 1.00 20.85 569 LEU A CA 1
ATOM 3529 C C . LEU A 1 569 ? 5.819 -21.397 -50.290 1.00 21.95 569 LEU A C 1
ATOM 3530 O O . LEU A 1 569 ? 5.433 -20.370 -49.764 1.00 17.95 569 LEU A O 1
ATOM 3535 N N . ALA A 1 570 ? 5.552 -22.624 -49.828 1.00 19.10 570 ALA A N 1
ATOM 3536 C CA . ALA A 1 570 ? 4.889 -22.864 -48.535 1.00 19.31 570 ALA A CA 1
ATOM 3537 C C . ALA A 1 570 ? 5.491 -24.004 -47.779 1.00 17.83 570 ALA A C 1
ATOM 3538 O O . ALA A 1 570 ? 5.814 -25.021 -48.349 1.00 18.78 570 ALA A O 1
ATOM 3540 N N . PHE A 1 571 ? 5.650 -23.849 -46.475 1.00 18.10 571 PHE A N 1
ATOM 3541 C CA . PHE A 1 571 ? 5.872 -24.948 -45.638 1.00 19.11 571 PHE A CA 1
ATOM 3542 C C . PHE A 1 571 ? 4.534 -25.629 -45.281 1.00 18.96 571 PHE A C 1
ATOM 3543 O O . PHE A 1 571 ? 3.747 -25.050 -44.432 1.00 22.16 571 PHE A O 1
ATOM 3551 N N . GLU A 1 572 ? 4.355 -26.840 -45.793 1.00 18.81 572 GLU A N 1
ATOM 3552 C CA . GLU A 1 572 ? 3.041 -27.512 -45.706 1.00 21.35 572 GLU A CA 1
ATOM 3553 C C . GLU A 1 572 ? 2.929 -27.928 -44.252 1.00 23.45 572 GLU A C 1
ATOM 3554 O O . GLU A 1 572 ? 3.876 -28.354 -43.613 1.00 25.07 572 GLU A O 1
ATOM 3560 N N . GLN A 1 573 ? 1.746 -27.722 -43.735 1.00 21.79 573 GLN A N 1
ATOM 3561 C CA . GLN A 1 573 ? 1.364 -28.065 -42.353 1.00 23.40 573 GLN A CA 1
ATOM 3562 C C . GLN A 1 573 ? 2.175 -27.399 -41.335 1.00 27.94 573 GLN A C 1
ATOM 3563 O O . GLN A 1 573 ? 2.362 -27.944 -40.236 1.00 30.93 573 GLN A O 1
ATOM 3569 N N . ASN A 1 574 ? 2.644 -26.184 -41.617 1.00 26.50 574 ASN A N 1
ATOM 3570 C CA . ASN A 1 574 ? 3.267 -25.437 -40.549 1.00 27.78 574 ASN A CA 1
ATOM 3571 C C . ASN A 1 574 ? 2.219 -24.502 -40.047 1.00 25.17 574 ASN A C 1
ATOM 3572 O O . ASN A 1 574 ? 1.671 -23.733 -40.837 1.00 23.80 574 ASN A O 1
ATOM 3577 N N . TYR A 1 575 ? 2.058 -24.499 -38.731 1.00 19.62 575 TYR A N 1
ATOM 3578 C CA . TYR A 1 575 ? 1.027 -23.715 -38.069 1.00 25.14 575 TYR A CA 1
ATOM 3579 C C . TYR A 1 575 ? 1.609 -22.782 -37.056 1.00 31.67 575 TYR A C 1
ATOM 3580 O O . TYR A 1 575 ? 0.849 -22.135 -36.308 1.00 35.19 575 TYR A O 1
ATOM 3589 N N . VAL A 1 576 ? 2.949 -22.668 -37.025 1.00 23.45 576 VAL A N 1
ATOM 3590 C CA . VAL A 1 576 ? 3.549 -21.787 -36.048 1.00 28.69 576 VAL A CA 1
ATOM 3591 C C . VAL A 1 576 ? 4.495 -20.792 -36.671 1.00 26.08 576 VAL A C 1
ATOM 3592 O O . VAL A 1 576 ? 4.717 -20.775 -37.923 1.00 22.96 576 VAL A O 1
ATOM 3596 N N . SER A 1 577 ? 4.982 -19.879 -35.851 1.00 26.91 577 SER A N 1
ATOM 3597 C CA . SER A 1 577 ? 5.886 -18.851 -36.436 1.00 36.34 577 SER A CA 1
ATOM 3598 C C . SER A 1 577 ? 7.244 -19.492 -36.716 1.00 28.10 577 SER A C 1
ATOM 3599 O O . SER A 1 577 ? 7.651 -20.466 -36.058 1.00 33.71 577 SER A O 1
ATOM 3602 N N . ILE A 1 578 ? 7.845 -19.092 -37.816 1.00 27.67 578 ILE A N 1
ATOM 3603 C CA . ILE A 1 578 ? 9.133 -19.621 -38.153 1.00 25.41 578 ILE A CA 1
ATOM 3604 C C . ILE A 1 578 ? 10.069 -18.407 -38.374 1.00 25.32 578 ILE A C 1
ATOM 3605 O O . ILE A 1 578 ? 9.643 -17.363 -38.914 1.00 25.81 578 ILE A O 1
ATOM 3610 N N . GLU A 1 579 ? 11.279 -18.521 -37.874 1.00 23.27 579 GLU A N 1
ATOM 3611 C CA . GLU A 1 579 ? 12.282 -17.431 -38.057 1.00 23.33 579 GLU A CA 1
ATOM 3612 C C . GLU A 1 579 ? 13.642 -18.032 -38.395 1.00 21.99 579 GLU A C 1
ATOM 3613 O O . GLU A 1 579 ? 13.901 -19.214 -38.029 1.00 22.60 579 GLU A O 1
ATOM 3619 N N . GLY A 1 580 ? 14.550 -17.256 -39.018 1.00 16.98 580 GLY A N 1
ATOM 3620 C CA . GLY A 1 580 ? 15.942 -17.766 -39.308 1.00 14.18 580 GLY A CA 1
ATOM 3621 C C . GLY A 1 580 ? 16.033 -17.782 -40.806 1.00 18.52 580 GLY A C 1
ATOM 3622 O O . GLY A 1 580 ? 15.021 -17.741 -41.504 1.00 20.40 580 GLY A O 1
ATOM 3623 N N . ASP A 1 581 ? 17.243 -17.869 -41.296 1.00 18.07 581 ASP A N 1
ATOM 3624 C CA . ASP A 1 581 ? 17.454 -17.912 -42.773 1.00 17.23 581 ASP A CA 1
ATOM 3625 C C . ASP A 1 581 ? 17.814 -19.369 -43.140 1.00 17.65 581 ASP A C 1
ATOM 3626 O O . ASP A 1 581 ? 18.123 -19.683 -44.320 1.00 19.75 581 ASP A O 1
ATOM 3631 N N . SER A 1 582 ? 17.695 -20.241 -42.162 1.00 16.55 582 SER A N 1
ATOM 3632 C CA . SER A 1 582 ? 18.225 -21.652 -42.420 1.00 23.05 582 SER A CA 1
ATOM 3633 C C . SER A 1 582 ? 17.395 -22.450 -43.402 1.00 24.35 582 SER A C 1
ATOM 3634 O O . SER A 1 582 ? 17.741 -23.641 -43.650 1.00 24.78 582 SER A O 1
ATOM 3637 N N . ALA A 1 583 ? 16.346 -21.855 -44.025 1.00 17.94 583 ALA A N 1
ATOM 3638 C CA . ALA A 1 583 ? 15.552 -22.698 -45.017 1.00 15.88 583 ALA A CA 1
ATOM 3639 C C . ALA A 1 583 ? 15.796 -22.151 -46.366 1.00 16.45 583 ALA A C 1
ATOM 3640 O O . ALA A 1 583 ? 15.187 -22.587 -47.368 1.00 14.50 583 ALA A O 1
ATOM 3642 N N . GLY A 1 584 ? 16.774 -21.258 -46.451 1.00 12.71 584 GLY A N 1
ATOM 3643 C CA . GLY A 1 584 ? 16.919 -20.587 -47.783 1.00 17.75 584 GLY A CA 1
ATOM 3644 C C . GLY A 1 584 ? 17.316 -21.510 -48.862 1.00 14.74 584 GLY A C 1
ATOM 3645 O O . GLY A 1 584 ? 16.936 -21.371 -50.044 1.00 17.91 584 GLY A O 1
ATOM 3646 N N . LEU A 1 585 ? 18.307 -22.382 -48.575 1.00 18.44 585 LEU A N 1
ATOM 3647 C CA . LEU A 1 585 ? 18.747 -23.249 -49.708 1.00 17.36 585 LEU A CA 1
ATOM 3648 C C . LEU A 1 585 ? 17.607 -24.180 -50.100 1.00 15.55 585 LEU A C 1
ATOM 3649 O O . LEU A 1 585 ? 17.306 -24.433 -51.325 1.00 16.88 585 LEU A O 1
ATOM 3654 N N . ALA A 1 586 ? 16.945 -24.680 -49.104 1.00 14.83 586 ALA A N 1
ATOM 3655 C CA . ALA A 1 586 ? 15.725 -25.565 -49.526 1.00 19.43 586 ALA A CA 1
ATOM 3656 C C . ALA A 1 586 ? 14.650 -24.764 -50.330 1.00 17.72 586 ALA A C 1
ATOM 3657 O O . ALA A 1 586 ? 14.146 -25.284 -51.404 1.00 17.45 586 ALA A O 1
ATOM 3659 N N . GLU A 1 587 ? 14.453 -23.452 -49.968 1.00 19.14 587 GLU A N 1
ATOM 3660 C CA . GLU A 1 587 ? 13.479 -22.696 -50.787 1.00 16.33 587 GLU A CA 1
ATOM 3661 C C . GLU A 1 587 ? 14.043 -22.487 -52.169 1.00 19.49 587 GLU A C 1
ATOM 3662 O O . GLU A 1 587 ? 13.338 -22.556 -53.177 1.00 17.89 587 GLU A O 1
ATOM 3668 N N . LEU A 1 588 ? 15.373 -22.290 -52.268 1.00 18.11 588 LEU A N 1
ATOM 3669 C CA . LEU A 1 588 ? 15.893 -21.987 -53.599 1.00 17.93 588 LEU A CA 1
ATOM 3670 C C . LEU A 1 588 ? 15.848 -23.178 -54.505 1.00 15.72 588 LEU A C 1
ATOM 3671 O O . LEU A 1 588 ? 15.571 -23.034 -55.711 1.00 22.38 588 LEU A O 1
ATOM 3676 N N . VAL A 1 589 ? 16.273 -24.355 -54.026 1.00 18.04 589 VAL A N 1
ATOM 3677 C CA . VAL A 1 589 ? 16.183 -25.554 -54.889 1.00 19.95 589 VAL A CA 1
ATOM 3678 C C . VAL A 1 589 ? 14.775 -25.873 -55.304 1.00 19.89 589 VAL A C 1
ATOM 3679 O O . VAL A 1 589 ? 14.546 -26.293 -56.450 1.00 19.31 589 VAL A O 1
ATOM 3683 N N . ALA A 1 590 ? 13.836 -25.677 -54.356 1.00 14.91 590 ALA A N 1
ATOM 3684 C CA . ALA A 1 590 ? 12.410 -25.911 -54.726 1.00 19.15 590 ALA A CA 1
ATOM 3685 C C . ALA A 1 590 ? 11.919 -24.955 -55.830 1.00 18.53 590 ALA A C 1
ATOM 3686 O O . ALA A 1 590 ? 11.262 -25.424 -56.784 1.00 18.34 590 ALA A O 1
ATOM 3688 N N . ALA A 1 591 ? 12.361 -23.666 -55.757 1.00 19.47 591 ALA A N 1
ATOM 3689 C CA . ALA A 1 591 ? 11.985 -22.705 -56.730 1.00 18.67 591 ALA A CA 1
ATOM 3690 C C . ALA A 1 591 ? 12.589 -23.059 -58.073 1.00 20.21 591 ALA A C 1
ATOM 3691 O O . ALA A 1 591 ? 11.871 -22.938 -59.077 1.00 20.62 591 ALA A O 1
ATOM 3693 N N . LEU A 1 592 ? 13.904 -23.441 -58.119 1.00 18.95 592 LEU A N 1
ATOM 3694 C CA . LEU A 1 592 ? 14.485 -23.762 -59.463 1.00 19.24 592 LEU A CA 1
ATOM 3695 C C . LEU A 1 592 ? 13.881 -25.052 -60.022 1.00 21.45 592 LEU A C 1
ATOM 3696 O O . LEU A 1 592 ? 13.618 -25.231 -61.279 1.00 20.85 592 LEU A O 1
ATOM 3701 N N . SER A 1 593 ? 13.581 -25.966 -59.088 1.00 17.21 593 SER A N 1
ATOM 3702 C CA . SER A 1 593 ? 12.845 -27.182 -59.549 1.00 23.63 593 SER A CA 1
ATOM 3703 C C . SER A 1 593 ? 11.434 -26.924 -60.213 1.00 21.86 593 SER A C 1
ATOM 3704 O O . SER A 1 593 ? 11.142 -27.438 -61.356 1.00 22.04 593 SER A O 1
ATOM 3707 N N . ALA A 1 594 ? 10.691 -26.011 -59.623 1.00 18.99 594 ALA A N 1
ATOM 3708 C CA . ALA A 1 594 ? 9.329 -25.670 -60.083 1.00 20.54 594 ALA A CA 1
ATOM 3709 C C . ALA A 1 594 ? 9.502 -24.919 -61.460 1.00 25.56 594 ALA A C 1
ATOM 3710 O O . ALA A 1 594 ? 8.729 -25.131 -62.371 1.00 24.14 594 ALA A O 1
ATOM 3712 N N . ILE A 1 595 ? 10.542 -24.111 -61.595 1.00 26.29 595 ILE A N 1
ATOM 3713 C CA . ILE A 1 595 ? 10.724 -23.368 -62.875 1.00 30.96 595 ILE A CA 1
ATOM 3714 C C . ILE A 1 595 ? 11.070 -24.305 -63.963 1.00 27.34 595 ILE A C 1
ATOM 3715 O O . ILE A 1 595 ? 10.615 -24.179 -65.128 1.00 32.46 595 ILE A O 1
ATOM 3720 N N . GLY A 1 596 ? 11.931 -25.253 -63.627 1.00 33.38 596 GLY A N 1
ATOM 3721 C CA . GLY A 1 596 ? 12.568 -26.076 -64.649 1.00 28.97 596 GLY A CA 1
ATOM 3722 C C . GLY A 1 596 ? 11.846 -27.402 -64.820 1.00 32.12 596 GLY A C 1
ATOM 3723 O O . GLY A 1 596 ? 12.250 -28.243 -65.633 1.00 31.15 596 GLY A O 1
ATOM 3724 N N . ASN A 1 597 ? 10.801 -27.642 -64.046 1.00 26.00 597 ASN A N 1
ATOM 3725 C CA . ASN A 1 597 ? 10.102 -28.922 -64.109 1.00 31.60 597 ASN A CA 1
ATOM 3726 C C . ASN A 1 597 ? 11.067 -30.068 -63.779 1.00 30.73 597 ASN A C 1
ATOM 3727 O O . ASN A 1 597 ? 11.030 -31.110 -64.436 1.00 29.95 597 ASN A O 1
ATOM 3732 N N . LEU A 1 598 ? 11.931 -29.883 -62.765 1.00 26.95 598 LEU A N 1
ATOM 3733 C CA . LEU A 1 598 ? 12.999 -30.853 -62.394 1.00 25.04 598 LEU A CA 1
ATOM 3734 C C . LEU A 1 598 ? 12.639 -31.721 -61.228 1.00 26.40 598 LEU A C 1
ATOM 3735 O O . LEU A 1 598 ? 12.563 -31.215 -60.118 1.00 26.43 598 LEU A O 1
ATOM 3740 N N . PRO A 1 599 ? 12.494 -33.050 -61.454 1.00 26.30 599 PRO A N 1
ATOM 3741 C CA . PRO A 1 599 ? 12.121 -33.901 -60.339 1.00 25.48 599 PRO A CA 1
ATOM 3742 C C . PRO A 1 599 ? 13.231 -33.955 -59.311 1.00 24.44 599 PRO A C 1
ATOM 3743 O O . PRO A 1 599 ? 14.354 -34.074 -59.653 1.00 27.54 599 PRO A O 1
ATOM 3747 N N . LEU A 1 600 ? 12.898 -33.779 -58.070 1.00 23.94 600 LEU A N 1
ATOM 3748 C CA . LEU A 1 600 ? 13.912 -33.793 -57.012 1.00 21.35 600 LEU A CA 1
ATOM 3749 C C . LEU A 1 600 ? 13.773 -35.054 -56.159 1.00 24.36 600 LEU A C 1
ATOM 3750 O O . LEU A 1 600 ? 12.666 -35.435 -55.779 1.00 21.09 600 LEU A O 1
ATOM 3755 N N . ARG A 1 601 ? 14.916 -35.594 -55.709 1.00 20.26 601 ARG A N 1
ATOM 3756 C CA . ARG A 1 601 ? 14.973 -36.641 -54.690 1.00 23.59 601 ARG A CA 1
ATOM 3757 C C . ARG A 1 601 ? 14.307 -36.228 -53.412 1.00 23.12 601 ARG A C 1
ATOM 3758 O O . ARG A 1 601 ? 14.720 -35.284 -52.826 1.00 24.08 601 ARG A O 1
ATOM 3766 N N . GLN A 1 602 ? 13.385 -37.057 -52.904 1.00 20.31 602 GLN A N 1
ATOM 3767 C CA . GLN A 1 602 ? 12.721 -36.832 -51.648 1.00 18.50 602 GLN A CA 1
ATOM 3768 C C . GLN A 1 602 ? 13.369 -37.619 -50.533 1.00 22.45 602 GLN A C 1
ATOM 3769 O O . GLN A 1 602 ? 13.074 -37.382 -49.337 1.00 23.57 602 GLN A O 1
ATOM 3775 N N . ASP A 1 603 ? 14.314 -38.509 -50.885 1.00 20.64 603 ASP A N 1
ATOM 3776 C CA . ASP A 1 603 ? 15.118 -39.182 -49.881 1.00 21.22 603 ASP A CA 1
ATOM 3777 C C . ASP A 1 603 ? 16.254 -38.332 -49.273 1.00 20.55 603 ASP A C 1
ATOM 3778 O O . ASP A 1 603 ? 16.762 -38.695 -48.213 1.00 20.22 603 ASP A O 1
ATOM 3783 N N . LEU A 1 604 ? 16.547 -37.150 -49.821 1.00 16.83 604 LEU A N 1
ATOM 3784 C CA . LEU A 1 604 ? 17.615 -36.212 -49.219 1.00 19.05 604 LEU A CA 1
ATOM 3785 C C . LEU A 1 604 ? 16.973 -34.912 -48.679 1.00 19.53 604 LEU A C 1
ATOM 3786 O O . LEU A 1 604 ? 16.452 -34.154 -49.491 1.00 25.79 604 LEU A O 1
ATOM 3791 N N . ALA A 1 605 ? 17.054 -34.661 -47.359 1.00 14.92 605 ALA A N 1
ATOM 3792 C CA . ALA A 1 605 ? 16.499 -33.423 -46.828 1.00 14.57 605 ALA A CA 1
ATOM 3793 C C . ALA A 1 605 ? 17.656 -32.398 -46.953 1.00 15.89 605 ALA A C 1
ATOM 3794 O O . ALA A 1 605 ? 18.877 -32.755 -47.129 1.00 18.26 605 ALA A O 1
ATOM 3796 N N . VAL A 1 606 ? 17.340 -31.128 -46.866 1.00 15.79 606 VAL A N 1
ATOM 3797 C CA . VAL A 1 606 ? 18.216 -30.103 -47.119 1.00 17.53 606 VAL A CA 1
ATOM 3798 C C . VAL A 1 606 ? 18.218 -29.039 -46.018 1.00 17.27 606 VAL A C 1
ATOM 3799 O O . VAL A 1 606 ? 17.161 -28.643 -45.519 1.00 17.79 606 VAL A O 1
ATOM 3803 N N . THR A 1 607 ? 19.399 -28.423 -45.706 1.00 14.38 607 THR A N 1
ATOM 3804 C CA . THR A 1 607 ? 19.415 -27.354 -44.797 1.00 16.65 607 THR A CA 1
ATOM 3805 C C . THR A 1 607 ? 20.572 -26.454 -45.193 1.00 19.14 607 THR A C 1
ATOM 3806 O O . THR A 1 607 ? 21.542 -26.937 -45.795 1.00 18.08 607 THR A O 1
ATOM 3810 N N . GLY A 1 608 ? 20.485 -25.186 -44.913 1.00 14.73 608 GLY A N 1
ATOM 3811 C CA . GLY A 1 608 ? 21.557 -24.255 -45.380 1.00 18.21 608 GLY A CA 1
ATOM 3812 C C . GLY A 1 608 ? 20.978 -22.868 -45.617 1.00 19.39 608 GLY A C 1
ATOM 3813 O O . GLY A 1 608 ? 19.778 -22.714 -45.923 1.00 21.91 608 GLY A O 1
ATOM 3814 N N . ALA A 1 609 ? 21.783 -21.818 -45.482 1.00 20.16 609 ALA A N 1
ATOM 3815 C CA . ALA A 1 609 ? 21.186 -20.500 -45.738 1.00 17.79 609 ALA A CA 1
ATOM 3816 C C . ALA A 1 609 ? 21.915 -20.206 -47.112 1.00 19.31 609 ALA A C 1
ATOM 3817 O O . ALA A 1 609 ? 22.840 -20.928 -47.484 1.00 20.20 609 ALA A O 1
ATOM 3819 N N . VAL A 1 610 ? 21.488 -19.247 -47.844 1.00 16.30 610 VAL A N 1
ATOM 3820 C CA . VAL A 1 610 ? 22.104 -18.956 -49.138 1.00 17.56 610 VAL A CA 1
ATOM 3821 C C . VAL A 1 610 ? 22.237 -17.440 -49.132 1.00 24.52 610 VAL A C 1
ATOM 3822 O O . VAL A 1 610 ? 21.379 -16.695 -48.472 1.00 18.26 610 VAL A O 1
ATOM 3826 N N . ASP A 1 611 ? 23.311 -16.954 -49.748 1.00 18.48 611 ASP A N 1
ATOM 3827 C CA . ASP A 1 611 ? 23.408 -15.498 -49.932 1.00 18.60 611 ASP A CA 1
ATOM 3828 C C . ASP A 1 611 ? 23.065 -15.115 -51.376 1.00 21.01 611 ASP A C 1
ATOM 3829 O O . ASP A 1 611 ? 22.733 -16.005 -52.189 1.00 18.86 611 ASP A O 1
ATOM 3834 N N . GLN A 1 612 ? 23.059 -13.803 -51.705 1.00 19.08 612 GLN A N 1
ATOM 3835 C CA . GLN A 1 612 ? 22.647 -13.364 -53.070 1.00 19.68 612 GLN A CA 1
ATOM 3836 C C . GLN A 1 612 ? 23.474 -13.879 -54.188 1.00 17.97 612 GLN A C 1
ATOM 3837 O O . GLN A 1 612 ? 23.134 -13.662 -55.400 1.00 22.62 612 GLN A O 1
ATOM 3843 N N . THR A 1 613 ? 24.680 -14.343 -53.875 1.00 19.59 613 THR A N 1
ATOM 3844 C CA . THR A 1 613 ? 25.543 -14.864 -54.870 1.00 21.98 613 THR A CA 1
ATOM 3845 C C . THR A 1 613 ? 25.340 -16.337 -55.055 1.00 27.39 613 THR A C 1
ATOM 3846 O O . THR A 1 613 ? 26.035 -16.906 -55.883 1.00 26.50 613 THR A O 1
ATOM 3850 N N . GLY A 1 614 ? 24.387 -16.945 -54.327 1.00 25.39 614 GLY A N 1
ATOM 3851 C CA . GLY A 1 614 ? 24.152 -18.452 -54.363 1.00 22.31 614 GLY A CA 1
ATOM 3852 C C . GLY A 1 614 ? 25.123 -19.357 -53.541 1.00 23.29 614 GLY A C 1
ATOM 3853 O O . GLY A 1 614 ? 25.055 -20.595 -53.659 1.00 26.14 614 GLY A O 1
ATOM 3854 N N . LYS A 1 615 ? 25.945 -18.749 -52.675 1.00 20.14 615 LYS A N 1
ATOM 3855 C CA . LYS A 1 615 ? 26.849 -19.429 -51.788 1.00 21.26 615 LYS A CA 1
ATOM 3856 C C . LYS A 1 615 ? 26.050 -19.964 -50.581 1.00 20.80 615 LYS A C 1
ATOM 3857 O O . LYS A 1 615 ? 25.223 -19.264 -50.124 1.00 18.06 615 LYS A O 1
ATOM 3863 N N . VAL A 1 616 ? 26.365 -21.178 -50.072 1.00 16.77 616 VAL A N 1
ATOM 3864 C CA . VAL A 1 616 ? 25.614 -21.765 -48.991 1.00 15.33 616 VAL A CA 1
ATOM 3865 C C . VAL A 1 616 ? 26.271 -21.403 -47.686 1.00 15.25 616 VAL A C 1
ATOM 3866 O O . VAL A 1 616 ? 27.484 -21.608 -47.480 1.00 21.45 616 VAL A O 1
ATOM 3870 N N . LEU A 1 617 ? 25.514 -21.057 -46.686 1.00 17.43 617 LEU A N 1
ATOM 3871 C CA . LEU A 1 617 ? 26.102 -20.586 -45.504 1.00 17.40 617 LEU A CA 1
ATOM 3872 C C . LEU A 1 617 ? 25.752 -21.401 -44.377 1.00 17.56 617 LEU A C 1
ATOM 3873 O O . LEU A 1 617 ? 24.634 -21.957 -44.345 1.00 20.37 617 LEU A O 1
ATOM 3878 N N . ALA A 1 618 ? 26.551 -21.285 -43.314 1.00 19.79 618 ALA A N 1
ATOM 3879 C CA . ALA A 1 618 ? 26.320 -22.041 -42.051 1.00 19.98 618 ALA A CA 1
ATOM 3880 C C . ALA A 1 618 ? 24.950 -21.887 -41.418 1.00 21.71 618 ALA A C 1
ATOM 3881 O O . ALA A 1 618 ? 24.436 -20.732 -41.350 1.00 19.43 618 ALA A O 1
ATOM 3883 N N . VAL A 1 619 ? 24.443 -22.970 -40.766 1.00 17.48 619 VAL A N 1
ATOM 3884 C CA . VAL A 1 619 ? 23.152 -22.865 -40.046 1.00 16.67 619 VAL A CA 1
ATOM 3885 C C . VAL A 1 619 ? 23.371 -23.391 -38.636 1.00 18.98 619 VAL A C 1
ATOM 3886 O O . VAL A 1 619 ? 24.437 -23.885 -38.362 1.00 17.19 619 VAL A O 1
ATOM 3890 N N . GLY A 1 620 ? 22.447 -23.183 -37.755 1.00 16.53 620 GLY A N 1
ATOM 3891 C CA . GLY A 1 620 ? 22.633 -23.579 -36.347 1.00 18.83 620 GLY A CA 1
ATOM 3892 C C . GLY A 1 620 ? 21.987 -25.031 -36.238 1.00 19.58 620 GLY A C 1
ATOM 3893 O O . GLY A 1 620 ? 21.466 -25.559 -37.211 1.00 16.58 620 GLY A O 1
ATOM 3894 N N . ALA A 1 621 ? 22.141 -25.635 -35.076 1.00 20.33 621 ALA A N 1
ATOM 3895 C CA . ALA A 1 621 ? 21.426 -26.915 -34.678 1.00 23.04 621 ALA A CA 1
ATOM 3896 C C . ALA A 1 621 ? 21.640 -28.039 -35.703 1.00 22.63 621 ALA A C 1
ATOM 3897 O O . ALA A 1 621 ? 20.743 -28.855 -35.984 1.00 20.21 621 ALA A O 1
ATOM 3899 N N . ILE A 1 622 ? 22.859 -28.127 -36.245 1.00 19.25 622 ILE A N 1
ATOM 3900 C CA . ILE A 1 622 ? 23.090 -29.009 -37.352 1.00 20.51 622 ILE A CA 1
ATOM 3901 C C . ILE A 1 622 ? 22.902 -30.450 -36.914 1.00 17.96 622 ILE A C 1
ATOM 3902 O O . ILE A 1 622 ? 22.349 -31.260 -37.648 1.00 18.21 622 ILE A O 1
ATOM 3907 N N . ASN A 1 623 ? 23.329 -30.818 -35.695 1.00 15.38 623 ASN A N 1
ATOM 3908 C CA . ASN A 1 623 ? 23.263 -32.225 -35.330 1.00 18.64 623 ASN A CA 1
ATOM 3909 C C . ASN A 1 623 ? 21.786 -32.581 -35.177 1.00 18.69 623 ASN A C 1
ATOM 3910 O O . ASN A 1 623 ? 21.390 -33.688 -35.557 1.00 19.29 623 ASN A O 1
ATOM 3915 N N . ALA A 1 624 ? 20.983 -31.645 -34.623 1.00 18.35 624 ALA A N 1
ATOM 3916 C CA . ALA A 1 624 ? 19.545 -31.926 -34.428 1.00 16.83 624 ALA A CA 1
ATOM 3917 C C . ALA A 1 624 ? 18.835 -32.141 -35.759 1.00 16.15 624 ALA A C 1
ATOM 3918 O O . ALA A 1 624 ? 17.939 -33.108 -35.916 1.00 19.00 624 ALA A O 1
ATOM 3920 N N . LYS A 1 625 ? 19.147 -31.296 -36.719 1.00 15.48 625 LYS A N 1
ATOM 3921 C CA . LYS A 1 625 ? 18.547 -31.412 -37.973 1.00 15.54 625 LYS A CA 1
ATOM 3922 C C . LYS A 1 625 ? 18.820 -32.778 -38.529 1.00 17.53 625 LYS A C 1
ATOM 3923 O O . LYS A 1 625 ? 17.901 -33.490 -39.010 1.00 19.21 625 LYS A O 1
ATOM 3929 N N . VAL A 1 626 ? 20.096 -33.049 -38.792 1.00 17.47 626 VAL A N 1
ATOM 3930 C CA . VAL A 1 626 ? 20.498 -34.434 -39.274 1.00 15.10 626 VAL A CA 1
ATOM 3931 C C . VAL A 1 626 ? 19.820 -35.575 -38.584 1.00 13.16 626 VAL A C 1
ATOM 3932 O O . VAL A 1 626 ? 19.262 -36.469 -39.244 1.00 15.71 626 VAL A O 1
ATOM 3936 N N . GLU A 1 627 ? 19.932 -35.692 -37.244 1.00 13.83 627 GLU A N 1
ATOM 3937 C CA . GLU A 1 627 ? 19.412 -36.759 -36.549 1.00 13.95 627 GLU A CA 1
ATOM 3938 C C . GLU A 1 627 ? 17.921 -36.850 -36.607 1.00 18.83 627 GLU A C 1
ATOM 3939 O O . GLU A 1 627 ? 17.315 -37.908 -36.478 1.00 16.28 627 GLU A O 1
ATOM 3945 N N . GLY A 1 628 ? 17.250 -35.684 -36.621 1.00 16.48 628 GLY A N 1
ATOM 3946 C CA . GLY A 1 628 ? 15.814 -35.725 -36.760 1.00 15.79 628 GLY A CA 1
ATOM 3947 C C . GLY A 1 628 ? 15.359 -36.174 -38.149 1.00 14.84 628 GLY A C 1
ATOM 3948 O O . GLY A 1 628 ? 14.251 -36.819 -38.226 1.00 19.82 628 GLY A O 1
ATOM 3949 N N . PHE A 1 629 ? 16.105 -35.940 -39.208 1.00 12.68 629 PHE A N 1
ATOM 3950 C CA . PHE A 1 629 ? 15.670 -36.556 -40.435 1.00 12.83 629 PHE A CA 1
ATOM 3951 C C . PHE A 1 629 ? 15.974 -38.110 -40.426 1.00 17.92 629 PHE A C 1
ATOM 3952 O O . PHE A 1 629 ? 15.086 -38.941 -40.886 1.00 20.19 629 PHE A O 1
ATOM 3960 N N . PHE A 1 630 ? 17.066 -38.495 -39.755 1.00 18.97 630 PHE A N 1
ATOM 3961 C CA . PHE A 1 630 ? 17.290 -39.973 -39.583 1.00 18.60 630 PHE A CA 1
ATOM 3962 C C . PHE A 1 630 ? 16.139 -40.686 -38.862 1.00 18.75 630 PHE A C 1
ATOM 3963 O O . PHE A 1 630 ? 15.730 -41.807 -39.191 1.00 22.59 630 PHE A O 1
ATOM 3971 N N . ARG A 1 631 ? 15.583 -40.034 -37.850 1.00 21.80 631 ARG A N 1
ATOM 3972 C CA . ARG A 1 631 ? 14.549 -40.647 -36.984 1.00 25.63 631 ARG A CA 1
ATOM 3973 C C . ARG A 1 631 ? 13.277 -40.897 -37.808 1.00 24.91 631 ARG A C 1
ATOM 3974 O O . ARG A 1 631 ? 12.603 -41.962 -37.672 1.00 25.13 631 ARG A O 1
ATOM 3982 N N . VAL A 1 632 ? 12.990 -39.955 -38.688 1.00 23.45 632 VAL A N 1
ATOM 3983 C CA . VAL A 1 632 ? 11.828 -40.037 -39.545 1.00 26.03 632 VAL A CA 1
ATOM 3984 C C . VAL A 1 632 ? 12.041 -41.094 -40.624 1.00 25.49 632 VAL A C 1
ATOM 3985 O O . VAL A 1 632 ? 11.184 -42.001 -40.833 1.00 22.96 632 VAL A O 1
ATOM 3989 N N . CYS A 1 633 ? 13.190 -41.071 -41.218 1.00 22.15 633 CYS A N 1
ATOM 3990 C CA . CYS A 1 633 ? 13.563 -42.129 -42.191 1.00 23.56 633 CYS A CA 1
ATOM 3991 C C . CYS A 1 633 ? 13.552 -43.533 -41.550 1.00 23.39 633 CYS A C 1
ATOM 3992 O O . CYS A 1 633 ? 12.948 -44.499 -42.135 1.00 23.71 633 CYS A O 1
ATOM 3995 N N . LYS A 1 634 ? 14.151 -43.640 -40.385 1.00 21.04 634 LYS A N 1
ATOM 3996 C CA . LYS A 1 634 ? 14.108 -44.845 -39.567 1.00 21.77 634 LYS A CA 1
ATOM 3997 C C . LYS A 1 634 ? 12.632 -45.308 -39.238 1.00 27.59 634 LYS A C 1
ATOM 3998 O O . LYS A 1 634 ? 12.260 -46.498 -39.412 1.00 28.08 634 LYS A O 1
ATOM 4004 N N . ALA A 1 635 ? 11.770 -44.397 -38.815 1.00 28.19 635 ALA A N 1
ATOM 4005 C CA . ALA A 1 635 ? 10.414 -44.711 -38.362 1.00 27.48 635 ALA A CA 1
ATOM 4006 C C . ALA A 1 635 ? 9.564 -45.157 -39.553 1.00 34.86 635 ALA A C 1
ATOM 4007 O O . ALA A 1 635 ? 8.668 -45.977 -39.449 1.00 37.94 635 ALA A O 1
ATOM 4009 N N . LEU A 1 636 ? 9.880 -44.653 -40.712 1.00 24.95 636 LEU A N 1
ATOM 4010 C CA . LEU A 1 636 ? 9.204 -45.134 -41.912 1.00 28.02 636 LEU A CA 1
ATOM 4011 C C . LEU A 1 636 ? 9.881 -46.286 -42.687 1.00 32.94 636 LEU A C 1
ATOM 4012 O O . LEU A 1 636 ? 9.385 -46.652 -43.744 1.00 34.40 636 LEU A O 1
ATOM 4017 N N . GLY A 1 637 ? 11.025 -46.791 -42.202 1.00 31.60 637 GLY A N 1
ATOM 4018 C CA . GLY A 1 637 ? 11.780 -47.829 -42.894 1.00 31.32 637 GLY A CA 1
ATOM 4019 C C . GLY A 1 637 ? 12.850 -47.239 -43.788 1.00 27.58 637 GLY A C 1
ATOM 4020 O O . GLY A 1 637 ? 12.535 -46.660 -44.881 1.00 33.48 637 GLY A O 1
ATOM 4021 N N . LEU A 1 638 ? 14.099 -47.398 -43.386 1.00 28.06 638 LEU A N 1
ATOM 4022 C CA . LEU A 1 638 ? 15.271 -46.891 -44.202 1.00 25.45 638 LEU A CA 1
ATOM 4023 C C . LEU A 1 638 ? 15.318 -47.453 -45.554 1.00 28.04 638 LEU A C 1
ATOM 4024 O O . LEU A 1 638 ? 15.225 -48.654 -45.732 1.00 37.26 638 LEU A O 1
ATOM 4029 N N . SER A 1 639 ? 15.517 -46.669 -46.558 1.00 23.07 639 SER A N 1
ATOM 4030 C CA . SER A 1 639 ? 15.438 -47.315 -47.862 1.00 26.15 639 SER A CA 1
ATOM 4031 C C . SER A 1 639 ? 16.880 -47.693 -48.290 1.00 27.40 639 SER A C 1
ATOM 4032 O O . SER A 1 639 ? 17.061 -48.355 -49.269 1.00 30.71 639 SER A O 1
ATOM 4035 N N . GLY A 1 640 ? 17.914 -47.224 -47.601 1.00 25.84 640 GLY A N 1
ATOM 4036 C CA . GLY A 1 640 ? 19.340 -47.323 -48.175 1.00 27.66 640 GLY A CA 1
ATOM 4037 C C . GLY A 1 640 ? 19.900 -46.111 -48.895 1.00 27.40 640 GLY A C 1
ATOM 4038 O O . GLY A 1 640 ? 21.115 -45.999 -49.023 1.00 26.97 640 GLY A O 1
ATOM 4039 N N . THR A 1 641 ? 19.062 -45.145 -49.338 1.00 21.79 641 THR A N 1
ATOM 4040 C CA . THR A 1 641 ? 19.601 -44.034 -50.144 1.00 24.32 641 THR A CA 1
ATOM 4041 C C . THR A 1 641 ? 19.220 -42.659 -49.547 1.00 22.89 641 THR A C 1
ATOM 4042 O O . THR A 1 641 ? 19.537 -41.623 -50.128 1.00 24.74 641 THR A O 1
ATOM 4046 N N . GLN A 1 642 ? 18.685 -42.661 -48.313 1.00 20.30 642 GLN A N 1
ATOM 4047 C CA . GLN A 1 642 ? 18.335 -41.377 -47.616 1.00 18.61 642 GLN A CA 1
ATOM 4048 C C . GLN A 1 642 ? 19.546 -40.625 -47.065 1.00 20.41 642 GLN A C 1
ATOM 4049 O O . GLN A 1 642 ? 20.583 -41.169 -46.785 1.00 21.00 642 GLN A O 1
ATOM 4055 N N . GLY A 1 643 ? 19.358 -39.333 -46.789 1.00 18.99 643 GLY A N 1
ATOM 4056 C CA . GLY A 1 643 ? 20.524 -38.625 -46.338 1.00 17.91 643 GLY A CA 1
ATOM 4057 C C . GLY A 1 643 ? 20.180 -37.124 -46.274 1.00 18.72 643 GLY A C 1
ATOM 4058 O O . GLY A 1 643 ? 19.018 -36.792 -46.219 1.00 15.36 643 GLY A O 1
ATOM 4059 N N . VAL A 1 644 ? 21.191 -36.299 -46.074 1.00 14.77 644 VAL A N 1
ATOM 4060 C CA . VAL A 1 644 ? 20.919 -34.862 -45.833 1.00 14.88 644 VAL A CA 1
ATOM 4061 C C . VAL A 1 644 ? 21.979 -34.159 -46.642 1.00 16.97 644 VAL A C 1
ATOM 4062 O O . VAL A 1 644 ? 23.166 -34.628 -46.683 1.00 17.92 644 VAL A O 1
ATOM 4066 N N . ILE A 1 645 ? 21.643 -33.022 -47.206 1.00 13.76 645 ILE A N 1
ATOM 4067 C CA . ILE A 1 645 ? 22.603 -32.122 -47.797 1.00 15.65 645 ILE A CA 1
ATOM 4068 C C . ILE A 1 645 ? 22.713 -30.911 -46.911 1.00 14.63 645 ILE A C 1
ATOM 4069 O O . ILE A 1 645 ? 21.607 -30.328 -46.514 1.00 16.24 645 ILE A O 1
ATOM 4074 N N . LEU A 1 646 ? 23.963 -30.507 -46.535 1.00 14.44 646 LEU A N 1
ATOM 4075 C CA . LEU A 1 646 ? 24.098 -29.463 -45.555 1.00 14.44 646 LEU A CA 1
ATOM 4076 C C . LEU A 1 646 ? 25.356 -28.546 -45.931 1.00 15.65 646 LEU A C 1
ATOM 4077 O O . LEU A 1 646 ? 26.121 -28.822 -46.879 1.00 19.65 646 LEU A O 1
ATOM 4082 N N . PRO A 1 647 ? 25.543 -27.413 -45.246 1.00 20.74 647 PRO A N 1
ATOM 4083 C CA . PRO A 1 647 ? 26.604 -26.552 -45.690 1.00 15.72 647 PRO A CA 1
ATOM 4084 C C . PRO A 1 647 ? 28.010 -27.128 -45.342 1.00 17.60 647 PRO A C 1
ATOM 4085 O O . PRO A 1 647 ? 28.304 -27.463 -44.128 1.00 17.41 647 PRO A O 1
ATOM 4089 N N . GLU A 1 648 ? 28.871 -27.080 -46.343 1.00 16.17 648 GLU A N 1
ATOM 4090 C CA . GLU A 1 648 ? 30.325 -27.387 -46.028 1.00 19.74 648 GLU A CA 1
ATOM 4091 C C . GLU A 1 648 ? 30.878 -26.579 -44.875 1.00 24.36 648 GLU A C 1
ATOM 4092 O O . GLU A 1 648 ? 31.725 -27.044 -44.115 1.00 22.08 648 GLU A O 1
ATOM 4098 N N . ALA A 1 649 ? 30.323 -25.382 -44.654 1.00 20.47 649 ALA A N 1
ATOM 4099 C CA . ALA A 1 649 ? 30.807 -24.578 -43.589 1.00 18.44 649 ALA A CA 1
ATOM 4100 C C . ALA A 1 649 ? 30.367 -25.113 -42.229 1.00 20.55 649 ALA A C 1
ATOM 4101 O O . ALA A 1 649 ? 30.828 -24.630 -41.233 1.00 26.27 649 ALA A O 1
ATOM 4103 N N . ASN A 1 650 ? 29.445 -26.067 -42.116 1.00 22.41 650 ASN A N 1
ATOM 4104 C CA . ASN A 1 650 ? 29.088 -26.678 -40.816 1.00 19.56 650 ASN A CA 1
ATOM 4105 C C . ASN A 1 650 ? 29.904 -28.033 -40.477 1.00 21.80 650 ASN A C 1
ATOM 4106 O O . ASN A 1 650 ? 29.764 -28.621 -39.379 1.00 24.39 650 ASN A O 1
ATOM 4111 N N . LEU A 1 651 ? 30.825 -28.419 -41.340 1.00 22.91 651 LEU A N 1
ATOM 4112 C CA . LEU A 1 651 ? 31.594 -29.772 -41.164 1.00 22.23 651 LEU A CA 1
ATOM 4113 C C . LEU A 1 651 ? 32.104 -29.891 -39.701 1.00 26.47 651 LEU A C 1
ATOM 4114 O O . LEU A 1 651 ? 31.895 -30.907 -38.984 1.00 27.09 651 LEU A O 1
ATOM 4119 N N . ALA A 1 652 ? 32.612 -28.794 -39.213 1.00 23.99 652 ALA A N 1
ATOM 4120 C CA . ALA A 1 652 ? 33.151 -28.787 -37.916 1.00 27.72 652 ALA A CA 1
ATOM 4121 C C . ALA A 1 652 ? 32.165 -28.754 -36.808 1.00 26.78 652 ALA A C 1
ATOM 4122 O O . ALA A 1 652 ? 32.568 -28.916 -35.591 1.00 31.26 652 ALA A O 1
ATOM 4124 N N . ASN A 1 653 ? 30.879 -28.495 -37.134 1.00 24.73 653 ASN A N 1
ATOM 4125 C CA . ASN A 1 653 ? 29.945 -28.647 -36.093 1.00 22.72 653 ASN A CA 1
ATOM 4126 C C . ASN A 1 653 ? 29.280 -30.044 -36.060 1.00 26.12 653 ASN A C 1
ATOM 4127 O O . ASN A 1 653 ? 28.500 -30.220 -35.173 1.00 23.10 653 ASN A O 1
ATOM 4132 N N . LEU A 1 654 ? 29.507 -30.943 -37.021 1.00 25.39 654 LEU A N 1
ATOM 4133 C CA . LEU A 1 654 ? 28.932 -32.334 -36.978 1.00 20.54 654 LEU A CA 1
ATOM 4134 C C . LEU A 1 654 ? 29.578 -33.091 -35.930 1.00 22.82 654 LEU A C 1
ATOM 4135 O O . LEU A 1 654 ? 30.856 -33.418 -36.008 1.00 21.06 654 LEU A O 1
ATOM 4140 N N . THR A 1 655 ? 28.878 -33.207 -34.808 1.00 16.83 655 THR A N 1
ATOM 4141 C CA . THR A 1 655 ? 29.287 -34.258 -33.881 1.00 19.09 655 THR A CA 1
ATOM 4142 C C . THR A 1 655 ? 28.144 -35.298 -33.698 1.00 17.74 655 THR A C 1
ATOM 4143 O O . THR A 1 655 ? 27.529 -35.354 -32.590 1.00 19.59 655 THR A O 1
ATOM 4147 N N . LEU A 1 656 ? 27.852 -36.041 -34.761 1.00 15.89 656 LEU A N 1
ATOM 4148 C CA . LEU A 1 656 ? 26.632 -36.861 -34.843 1.00 18.28 656 LEU A CA 1
ATOM 4149 C C . LEU A 1 656 ? 26.581 -37.973 -33.803 1.00 19.01 656 LEU A C 1
ATOM 4150 O O . LEU A 1 656 ? 27.609 -38.632 -33.482 1.00 24.00 656 LEU A O 1
ATOM 4155 N N . ARG A 1 657 ? 25.376 -38.335 -33.381 1.00 21.48 657 ARG A N 1
ATOM 4156 C CA . ARG A 1 657 ? 25.193 -39.487 -32.399 1.00 21.54 657 ARG A CA 1
ATOM 4157 C C . ARG A 1 657 ? 25.597 -40.783 -33.046 1.00 19.75 657 ARG A C 1
ATOM 4158 O O . ARG A 1 657 ? 25.620 -40.978 -34.368 1.00 18.67 657 ARG A O 1
ATOM 4166 N N . ALA A 1 658 ? 25.841 -41.733 -32.210 1.00 21.51 658 ALA A N 1
ATOM 4167 C CA . ALA A 1 658 ? 26.304 -43.119 -32.712 1.00 27.23 658 ALA A CA 1
ATOM 4168 C C . ALA A 1 658 ? 25.475 -43.757 -33.722 1.00 24.34 658 ALA A C 1
ATOM 4169 O O . ALA A 1 658 ? 26.028 -44.283 -34.689 1.00 23.90 658 ALA A O 1
ATOM 4171 N N . GLU A 1 659 ? 24.107 -43.729 -33.552 1.00 24.29 659 GLU A N 1
ATOM 4172 C CA . GLU A 1 659 ? 23.314 -44.432 -34.488 1.00 24.86 659 GLU A CA 1
ATOM 4173 C C . GLU A 1 659 ? 23.398 -43.906 -35.905 1.00 22.18 659 GLU A C 1
ATOM 4174 O O . GLU A 1 659 ? 23.315 -44.655 -36.939 1.00 22.58 659 GLU A O 1
ATOM 4180 N N . VAL A 1 660 ? 23.519 -42.564 -36.045 1.00 22.08 660 VAL A N 1
ATOM 4181 C CA . VAL A 1 660 ? 23.675 -42.060 -37.375 1.00 19.72 660 VAL A CA 1
ATOM 4182 C C . VAL A 1 660 ? 25.022 -42.381 -37.980 1.00 18.80 660 VAL A C 1
ATOM 4183 O O . VAL A 1 660 ? 25.158 -42.558 -39.231 1.00 21.26 660 VAL A O 1
ATOM 4187 N N . LEU A 1 661 ? 26.063 -42.215 -37.180 1.00 17.39 661 LEU A N 1
ATOM 4188 C CA . LEU A 1 661 ? 27.461 -42.495 -37.740 1.00 19.70 661 LEU A CA 1
ATOM 4189 C C . LEU A 1 661 ? 27.532 -44.011 -38.241 1.00 22.07 661 LEU A C 1
ATOM 4190 O O . LEU A 1 661 ? 28.021 -44.377 -39.360 1.00 23.42 661 LEU A O 1
ATOM 4195 N N . GLU A 1 662 ? 26.907 -44.827 -37.451 1.00 20.20 662 GLU A N 1
ATOM 4196 C CA . GLU A 1 662 ? 26.780 -46.364 -37.865 1.00 23.01 662 GLU A CA 1
ATOM 4197 C C . GLU A 1 662 ? 26.057 -46.576 -39.125 1.00 25.69 662 GLU A C 1
ATOM 4198 O O . GLU A 1 662 ? 26.534 -47.294 -39.974 1.00 21.30 662 GLU A O 1
ATOM 4204 N N . ALA A 1 663 ? 24.936 -45.857 -39.320 1.00 19.70 663 ALA A N 1
ATOM 4205 C CA . ALA A 1 663 ? 24.243 -45.943 -40.567 1.00 17.42 663 ALA A CA 1
ATOM 4206 C C . ALA A 1 663 ? 25.015 -45.410 -41.670 1.00 15.45 663 ALA A C 1
ATOM 4207 O O . ALA A 1 663 ? 24.895 -45.914 -42.809 1.00 20.00 663 ALA A O 1
ATOM 4209 N N . VAL A 1 664 ? 25.708 -44.250 -41.497 1.00 17.57 664 VAL A N 1
ATOM 4210 C CA . VAL A 1 664 ? 26.486 -43.781 -42.549 1.00 16.36 664 VAL A CA 1
ATOM 4211 C C . VAL A 1 664 ? 27.614 -44.864 -42.897 1.00 19.47 664 VAL A C 1
ATOM 4212 O O . VAL A 1 664 ? 27.959 -45.175 -44.117 1.00 15.15 664 VAL A O 1
ATOM 4216 N N . ARG A 1 665 ? 28.234 -45.301 -41.826 1.00 15.02 665 ARG A N 1
ATOM 4217 C CA . ARG A 1 665 ? 29.338 -46.437 -42.041 1.00 20.41 665 ARG A CA 1
ATOM 4218 C C . ARG A 1 665 ? 28.763 -47.628 -42.773 1.00 22.91 665 ARG A C 1
ATOM 4219 O O . ARG A 1 665 ? 29.453 -48.126 -43.686 1.00 29.59 665 ARG A O 1
ATOM 4227 N N . ALA A 1 666 ? 27.439 -47.962 -42.545 1.00 22.68 666 ALA A N 1
ATOM 4228 C CA . ALA A 1 666 ? 26.860 -49.113 -43.236 1.00 23.58 666 ALA A CA 1
ATOM 4229 C C . ALA A 1 666 ? 26.351 -48.794 -44.590 1.00 29.74 666 ALA A C 1
ATOM 4230 O O . ALA A 1 666 ? 25.801 -49.643 -45.232 1.00 26.57 666 ALA A O 1
ATOM 4232 N N . GLY A 1 667 ? 26.497 -47.558 -45.043 1.00 23.65 667 GLY A N 1
ATOM 4233 C CA . GLY A 1 667 ? 25.985 -47.261 -46.393 1.00 21.84 667 GLY A CA 1
ATOM 4234 C C . GLY A 1 667 ? 24.444 -47.043 -46.362 1.00 20.98 667 GLY A C 1
ATOM 4235 O O . GLY A 1 667 ? 23.834 -46.997 -47.418 1.00 18.59 667 GLY A O 1
ATOM 4236 N N . GLN A 1 668 ? 23.819 -46.951 -45.205 1.00 16.80 668 GLN A N 1
ATOM 4237 C CA . GLN A 1 668 ? 22.322 -46.865 -45.180 1.00 21.69 668 GLN A CA 1
ATOM 4238 C C . GLN A 1 668 ? 21.816 -45.390 -44.997 1.00 22.40 668 GLN A C 1
ATOM 4239 O O . GLN A 1 668 ? 20.594 -45.110 -44.844 1.00 29.91 668 GLN A O 1
ATOM 4245 N N . PHE A 1 669 ? 22.756 -44.471 -44.909 1.00 19.82 669 PHE A N 1
ATOM 4246 C CA . PHE A 1 669 ? 22.403 -43.025 -44.792 1.00 16.93 669 PHE A CA 1
ATOM 4247 C C . PHE A 1 669 ? 23.617 -42.263 -45.272 1.00 19.48 669 PHE A C 1
ATOM 4248 O O . PHE A 1 669 ? 24.778 -42.752 -45.112 1.00 22.20 669 PHE A O 1
ATOM 4256 N N . HIS A 1 670 ? 23.462 -41.040 -45.802 1.00 17.52 670 HIS A N 1
ATOM 4257 C CA . HIS A 1 670 ? 24.429 -40.331 -46.549 1.00 19.25 670 HIS A CA 1
ATOM 4258 C C . HIS A 1 670 ? 24.415 -38.848 -46.250 1.00 20.54 670 HIS A C 1
ATOM 4259 O O . HIS A 1 670 ? 23.330 -38.264 -46.087 1.00 25.18 670 HIS A O 1
ATOM 4266 N N . ILE A 1 671 ? 25.605 -38.251 -46.076 1.00 20.24 671 ILE A N 1
ATOM 4267 C CA . ILE A 1 671 ? 25.697 -36.811 -45.759 1.00 18.62 671 ILE A CA 1
ATOM 4268 C C . ILE A 1 671 ? 26.441 -36.198 -46.923 1.00 21.62 671 ILE A C 1
ATOM 4269 O O . ILE A 1 671 ? 27.578 -36.696 -47.307 1.00 19.68 671 ILE A O 1
ATOM 4274 N N . TYR A 1 672 ? 25.909 -35.092 -47.464 1.00 16.81 672 TYR A N 1
ATOM 4275 C CA . TYR A 1 672 ? 26.583 -34.361 -48.517 1.00 20.86 672 TYR A CA 1
ATOM 4276 C C . TYR A 1 672 ? 26.814 -32.937 -48.039 1.00 26.42 672 TYR A C 1
ATOM 4277 O O . TYR A 1 672 ? 25.924 -32.352 -47.479 1.00 25.63 672 TYR A O 1
ATOM 4286 N N . ALA A 1 673 ? 28.007 -32.392 -48.263 1.00 19.73 673 ALA A N 1
ATOM 4287 C CA . ALA A 1 673 ? 28.321 -31.026 -47.879 1.00 21.65 673 ALA A CA 1
ATOM 4288 C C . ALA A 1 673 ? 28.496 -30.210 -49.124 1.00 21.98 673 ALA A C 1
ATOM 4289 O O . ALA A 1 673 ? 29.133 -30.675 -50.043 1.00 23.27 673 ALA A O 1
ATOM 4291 N N . VAL A 1 674 ? 27.909 -28.985 -49.189 1.00 20.72 674 VAL A N 1
ATOM 4292 C CA . VAL A 1 674 ? 27.966 -28.246 -50.453 1.00 19.84 674 VAL A CA 1
ATOM 4293 C C . VAL A 1 674 ? 28.370 -26.839 -50.081 1.00 21.18 674 VAL A C 1
ATOM 4294 O O . VAL A 1 674 ? 28.308 -26.444 -48.862 1.00 17.27 674 VAL A O 1
ATOM 4298 N N . GLU A 1 675 ? 28.940 -26.241 -51.102 1.00 18.09 675 GLU A N 1
ATOM 4299 C CA . GLU A 1 675 ? 29.385 -24.818 -51.059 1.00 25.67 675 GLU A CA 1
ATOM 4300 C C . GLU A 1 675 ? 28.472 -23.892 -51.800 1.00 19.46 675 GLU A C 1
ATOM 4301 O O . GLU A 1 675 ? 28.469 -22.725 -51.545 1.00 19.24 675 GLU A O 1
ATOM 4307 N N . THR A 1 676 ? 27.804 -24.372 -52.845 1.00 20.76 676 THR A N 1
ATOM 4308 C CA . THR A 1 676 ? 26.942 -23.530 -53.571 1.00 19.99 676 THR A CA 1
ATOM 4309 C C . THR A 1 676 ? 25.591 -24.187 -53.766 1.00 21.91 676 THR A C 1
ATOM 4310 O O . THR A 1 676 ? 25.442 -25.468 -53.790 1.00 19.75 676 THR A O 1
ATOM 4314 N N . ALA A 1 677 ? 24.593 -23.335 -53.956 1.00 20.07 677 ALA A N 1
ATOM 4315 C CA . ALA A 1 677 ? 23.212 -23.770 -54.186 1.00 21.44 677 ALA A CA 1
ATOM 4316 C C . ALA A 1 677 ? 23.096 -24.620 -55.500 1.00 21.76 677 ALA A C 1
ATOM 4317 O O . ALA A 1 677 ? 22.370 -25.624 -55.551 1.00 20.15 677 ALA A O 1
ATOM 4319 N N . GLU A 1 678 ? 23.841 -24.243 -56.502 1.00 24.45 678 GLU A N 1
ATOM 4320 C CA . GLU A 1 678 ? 23.857 -25.121 -57.701 1.00 30.46 678 GLU A CA 1
ATOM 4321 C C . GLU A 1 678 ? 24.367 -26.604 -57.351 1.00 28.61 678 GLU A C 1
ATOM 4322 O O . GLU A 1 678 ? 23.839 -27.620 -57.849 1.00 28.93 678 GLU A O 1
ATOM 4328 N N . GLN A 1 679 ? 25.366 -26.720 -56.477 1.00 25.78 679 GLN A N 1
ATOM 4329 C CA . GLN A 1 679 ? 25.807 -28.125 -56.155 1.00 24.99 679 GLN A CA 1
ATOM 4330 C C . GLN A 1 679 ? 24.679 -28.919 -55.500 1.00 24.70 679 GLN A C 1
ATOM 4331 O O . GLN A 1 679 ? 24.616 -30.122 -55.723 1.00 20.30 679 GLN A O 1
ATOM 4337 N N . ALA A 1 680 ? 23.824 -28.256 -54.690 1.00 20.72 680 ALA A N 1
ATOM 4338 C CA . ALA A 1 680 ? 22.669 -28.919 -54.000 1.00 24.04 680 ALA A CA 1
ATOM 4339 C C . ALA A 1 680 ? 21.691 -29.321 -55.078 1.00 22.00 680 ALA A C 1
ATOM 4340 O O . ALA A 1 680 ? 21.189 -30.454 -55.106 1.00 21.43 680 ALA A O 1
ATOM 4342 N N . LEU A 1 681 ? 21.409 -28.399 -55.973 1.00 21.01 681 LEU A N 1
ATOM 4343 C CA . LEU A 1 681 ? 20.397 -28.766 -56.984 1.00 23.16 681 LEU A CA 1
ATOM 4344 C C . LEU A 1 681 ? 20.883 -29.966 -57.790 1.00 19.38 681 LEU A C 1
ATOM 4345 O O . LEU A 1 681 ? 20.088 -30.771 -58.299 1.00 21.86 681 LEU A O 1
ATOM 4350 N N . GLU A 1 682 ? 22.167 -30.011 -58.088 1.00 21.38 682 GLU A N 1
ATOM 4351 C CA . GLU A 1 682 ? 22.741 -31.170 -58.955 1.00 24.20 682 GLU A CA 1
ATOM 4352 C C . GLU A 1 682 ? 22.610 -32.486 -58.253 1.00 22.94 682 GLU A C 1
ATOM 4353 O O . GLU A 1 682 ? 22.231 -33.499 -58.857 1.00 24.98 682 GLU A O 1
ATOM 4359 N N . ILE A 1 683 ? 22.770 -32.457 -56.922 1.00 22.23 683 ILE A N 1
ATOM 4360 C CA . ILE A 1 683 ? 22.589 -33.690 -56.187 1.00 19.35 683 ILE A CA 1
ATOM 4361 C C . ILE A 1 683 ? 21.127 -34.042 -56.216 1.00 23.41 683 ILE A C 1
ATOM 4362 O O . ILE A 1 683 ? 20.743 -35.223 -56.442 1.00 21.39 683 ILE A O 1
ATOM 4367 N N . LEU A 1 684 ? 20.259 -33.067 -55.946 1.00 20.34 684 LEU A N 1
ATOM 4368 C CA . LEU A 1 684 ? 18.862 -33.497 -55.741 1.00 20.25 684 LEU A CA 1
ATOM 4369 C C . LEU A 1 684 ? 18.206 -33.845 -57.113 1.00 26.30 684 LEU A C 1
ATOM 4370 O O . LEU A 1 684 ? 17.278 -34.654 -57.166 1.00 25.10 684 LEU A O 1
ATOM 4375 N N . ALA A 1 685 ? 18.644 -33.219 -58.154 1.00 20.93 685 ALA A N 1
ATOM 4376 C CA . ALA A 1 685 ? 18.052 -33.476 -59.443 1.00 25.48 685 ALA A CA 1
ATOM 4377 C C . ALA A 1 685 ? 18.749 -34.547 -60.268 1.00 30.01 685 ALA A C 1
ATOM 4378 O O . ALA A 1 685 ? 18.225 -34.906 -61.386 1.00 28.05 685 ALA A O 1
ATOM 4380 N N . GLY A 1 686 ? 19.840 -35.084 -59.690 1.00 34.24 686 GLY A N 1
ATOM 4381 C CA . GLY A 1 686 ? 20.689 -36.139 -60.297 1.00 35.40 686 GLY A CA 1
ATOM 4382 C C . GLY A 1 686 ? 21.381 -35.843 -61.610 1.00 41.32 686 GLY A C 1
ATOM 4383 O O . GLY A 1 686 ? 21.602 -36.753 -62.396 1.00 40.29 686 GLY A O 1
ATOM 4384 N N . ALA A 1 687 ? 21.803 -34.586 -61.837 1.00 36.93 687 ALA A N 1
ATOM 4385 C CA . ALA A 1 687 ? 22.385 -34.207 -63.143 1.00 42.83 687 ALA A CA 1
ATOM 4386 C C . ALA A 1 687 ? 23.225 -32.954 -62.950 1.00 46.91 687 ALA A C 1
ATOM 4387 O O . ALA A 1 687 ? 23.024 -32.247 -61.919 1.00 38.95 687 ALA A O 1
ATOM 4389 N N . ARG A 1 688 ? 24.155 -32.704 -63.897 1.00 36.38 688 ARG A N 1
ATOM 4390 C CA . ARG A 1 688 ? 25.094 -31.560 -63.850 1.00 43.57 688 ARG A CA 1
ATOM 4391 C C . ARG A 1 688 ? 24.396 -30.282 -64.329 1.00 38.36 688 ARG A C 1
ATOM 4392 O O . ARG A 1 688 ? 23.401 -30.361 -65.075 1.00 31.66 688 ARG A O 1
ATOM 4408 N N . GLU A 1 690 ? 25.784 -28.091 -66.356 1.00 46.43 690 GLU A N 1
ATOM 4409 C CA . GLU A 1 690 ? 26.124 -28.129 -67.794 1.00 60.27 690 GLU A CA 1
ATOM 4410 C C . GLU A 1 690 ? 26.083 -29.554 -68.376 1.00 65.93 690 GLU A C 1
ATOM 4411 O O . GLU A 1 690 ? 25.665 -30.493 -67.704 1.00 75.40 690 GLU A O 1
ATOM 4417 N N . GLY A 1 691 ? 26.575 -29.708 -69.613 1.00 81.85 691 GLY A N 1
ATOM 4418 C CA . GLY A 1 691 ? 26.165 -30.814 -70.515 1.00 77.77 691 GLY A CA 1
ATOM 4419 C C . GLY A 1 691 ? 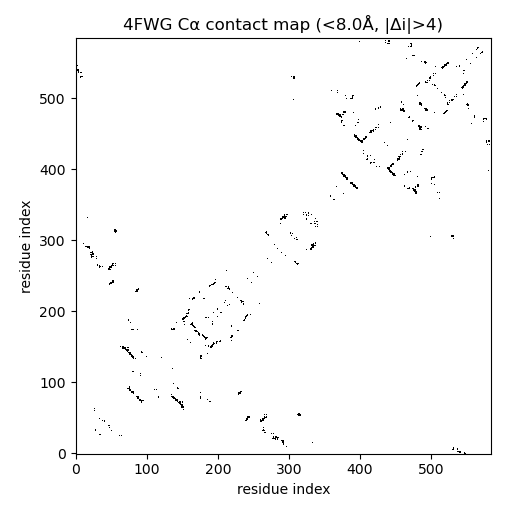24.998 -30.239 -71.311 1.00 82.27 691 GLY A C 1
ATOM 4420 O O . GLY A 1 691 ? 24.815 -29.013 -71.308 1.00 79.92 691 GLY A O 1
ATOM 4421 N N . PHE A 1 692 ? 24.178 -31.072 -71.963 1.00 80.53 692 PHE A N 1
ATOM 4422 C CA . PHE A 1 692 ? 23.102 -30.505 -72.846 1.00 85.62 692 PHE A CA 1
ATOM 4423 C C . PHE A 1 692 ? 21.565 -30.644 -72.552 1.00 80.78 692 PHE A C 1
ATOM 4424 O O . PHE A 1 692 ? 20.864 -29.663 -72.793 1.00 73.14 692 PHE A O 1
ATOM 4432 N N . ARG A 1 693 ? 21.005 -31.741 -72.003 1.00 79.84 693 ARG A N 1
ATOM 4433 C CA . ARG A 1 693 ? 21.643 -32.814 -71.237 1.00 83.43 693 ARG A CA 1
ATOM 4434 C C . ARG A 1 693 ? 21.785 -32.367 -69.745 1.00 83.59 693 ARG A C 1
ATOM 4435 O O . ARG A 1 693 ? 22.017 -33.186 -68.859 1.00 72.37 693 ARG A O 1
ATOM 4443 N N . GLY A 1 694 ? 21.608 -31.064 -69.494 1.00 71.76 694 GLY A N 1
ATOM 4444 C CA . GLY A 1 694 ? 22.015 -30.417 -68.244 1.00 61.04 694 GLY A CA 1
ATOM 4445 C C . GLY A 1 694 ? 20.879 -29.616 -67.643 1.00 51.94 694 GLY A C 1
ATOM 4446 O O . GLY A 1 694 ? 19.896 -29.281 -68.338 1.00 46.74 694 GLY A O 1
ATOM 4447 N N . LEU A 1 695 ? 21.013 -29.321 -66.349 1.00 39.86 695 LEU A N 1
ATOM 4448 C CA . LEU A 1 695 ? 19.989 -28.589 -65.645 1.00 32.55 695 LEU A CA 1
ATOM 4449 C C . LEU A 1 695 ? 19.828 -27.190 -66.137 1.00 30.98 695 LEU A C 1
ATOM 4450 O O . LEU A 1 695 ? 18.710 -26.730 -66.206 1.00 32.20 695 LEU A O 1
ATOM 4455 N N . GLN A 1 696 ? 20.920 -26.474 -66.431 1.00 37.71 696 GLN A N 1
ATOM 4456 C CA . GLN A 1 696 ? 20.778 -25.087 -66.867 1.00 41.90 696 GLN A CA 1
ATOM 4457 C C . GLN A 1 696 ? 19.896 -25.027 -68.125 1.00 44.85 696 GLN A C 1
ATOM 4458 O O . GLN A 1 696 ? 19.129 -24.071 -68.293 1.00 36.26 696 GLN A O 1
ATOM 4464 N N . GLU A 1 697 ? 20.007 -26.031 -68.991 1.00 38.94 697 GLU A N 1
ATOM 4465 C CA . GLU A 1 697 ? 19.176 -26.015 -70.195 1.00 45.51 697 GLU A CA 1
ATOM 4466 C C . GLU A 1 697 ? 17.714 -26.211 -69.885 1.00 41.57 697 GLU A C 1
ATOM 4467 O O . GLU A 1 697 ? 16.768 -25.627 -70.537 1.00 33.97 697 GLU A O 1
ATOM 4473 N N . LYS A 1 698 ? 17.473 -27.080 -68.915 1.00 41.84 698 LYS A N 1
ATOM 4474 C CA . LYS A 1 698 ? 16.068 -27.361 -68.637 1.00 38.50 698 LYS A CA 1
ATOM 4475 C C . LYS A 1 698 ? 15.404 -26.137 -67.944 1.00 36.32 698 LYS A C 1
ATOM 4476 O O . LYS A 1 698 ? 14.211 -25.856 -68.137 1.00 35.99 698 LYS A O 1
ATOM 4482 N N . ILE A 1 699 ? 16.165 -25.441 -67.129 1.00 32.43 699 ILE A N 1
ATOM 4483 C CA . ILE A 1 699 ? 15.674 -24.241 -66.469 1.00 31.69 699 ILE A CA 1
ATOM 4484 C C . ILE A 1 699 ? 15.437 -23.156 -67.542 1.00 36.94 699 ILE A C 1
ATOM 4485 O O . ILE A 1 699 ? 14.367 -22.496 -67.541 1.00 33.27 699 ILE A O 1
ATOM 4490 N N . ARG A 1 700 ? 16.404 -22.993 -68.467 1.00 35.76 700 ARG A N 1
ATOM 4491 C CA . ARG A 1 700 ? 16.198 -22.084 -69.629 1.00 44.45 700 ARG A CA 1
ATOM 4492 C C . ARG A 1 700 ? 14.889 -22.410 -70.295 1.00 35.33 700 ARG A C 1
ATOM 4493 O O . ARG A 1 700 ? 14.079 -21.516 -70.567 1.00 40.63 700 ARG A O 1
ATOM 4501 N N . ALA A 1 701 ? 14.713 -23.669 -70.671 1.00 36.93 701 ALA A N 1
ATOM 4502 C CA . ALA A 1 701 ? 13.531 -24.056 -71.515 1.00 39.80 701 ALA A CA 1
ATOM 4503 C C . ALA A 1 701 ? 12.297 -23.728 -70.695 1.00 39.43 701 ALA A C 1
ATOM 4504 O O . ALA A 1 701 ? 11.295 -23.309 -71.237 1.00 34.55 701 ALA A O 1
ATOM 4506 N N . GLY A 1 702 ? 12.367 -23.967 -69.372 1.00 36.33 702 GLY A N 1
ATOM 4507 C CA . GLY A 1 702 ? 11.211 -23.700 -68.456 1.00 32.10 702 GLY A CA 1
ATOM 4508 C C . GLY A 1 702 ? 10.834 -22.228 -68.520 1.00 36.79 702 GLY A C 1
ATOM 4509 O O . GLY A 1 702 ? 9.678 -21.851 -68.821 1.00 36.05 702 GLY A O 1
ATOM 4510 N N . LEU A 1 703 ? 11.801 -21.381 -68.192 1.00 30.72 703 LEU A N 1
ATOM 4511 C CA . LEU A 1 703 ? 11.571 -19.952 -68.187 1.00 35.92 703 LEU A CA 1
ATOM 4512 C C . LEU A 1 703 ? 11.050 -19.470 -69.564 1.00 39.00 703 LEU A C 1
ATOM 4513 O O . LEU A 1 703 ? 10.100 -18.713 -69.632 1.00 43.45 703 LEU A O 1
ATOM 4518 N N . GLU A 1 704 ? 11.676 -19.886 -70.644 1.00 37.91 704 GLU A N 1
ATOM 4519 C CA . GLU A 1 704 ? 11.140 -19.534 -71.986 1.00 39.13 704 GLU A CA 1
ATOM 4520 C C . GLU A 1 704 ? 9.674 -19.975 -72.190 1.00 43.99 704 GLU A C 1
ATOM 4521 O O . GLU A 1 704 ? 8.902 -19.231 -72.810 1.00 47.16 704 GLU A O 1
ATOM 4527 N N . ALA A 1 705 ? 9.272 -21.151 -71.661 1.00 40.17 705 ALA A N 1
ATOM 4528 C CA . ALA A 1 705 ? 7.848 -21.548 -71.789 1.00 39.32 705 ALA A CA 1
ATOM 4529 C C . ALA A 1 705 ? 6.944 -20.587 -71.040 1.00 42.61 705 ALA A C 1
ATOM 4530 O O . ALA A 1 705 ? 5.929 -20.141 -71.571 1.00 45.26 705 ALA A O 1
ATOM 4532 N N . PHE A 1 706 ? 7.308 -20.264 -69.796 1.00 39.50 706 PHE A N 1
ATOM 4533 C CA . PHE A 1 706 ? 6.560 -19.255 -69.046 1.00 39.28 706 PHE A CA 1
ATOM 4534 C C . PHE A 1 706 ? 6.533 -17.919 -69.795 1.00 50.33 706 PHE A C 1
ATOM 4535 O O . PHE A 1 706 ? 5.469 -17.264 -69.916 1.00 47.89 706 PHE A O 1
ATOM 4543 N N . ALA A 1 707 ? 7.702 -17.507 -70.290 1.00 49.13 707 ALA A N 1
ATOM 4544 C CA . ALA A 1 707 ? 7.806 -16.224 -70.955 1.00 54.98 707 ALA A CA 1
ATOM 4545 C C . ALA A 1 707 ? 6.825 -16.152 -72.147 1.00 55.13 707 ALA A C 1
ATOM 4546 O O . ALA A 1 707 ? 6.081 -15.176 -72.239 1.00 58.38 707 ALA A O 1
ATOM 4548 N N . ARG A 1 708 ? 6.805 -17.173 -73.017 1.00 57.26 708 ARG A N 1
ATOM 4549 C CA . ARG A 1 708 ? 5.796 -17.269 -74.101 1.00 58.47 708 ARG A CA 1
ATOM 4550 C C . ARG A 1 708 ? 4.360 -17.226 -73.549 1.00 64.30 708 ARG A C 1
ATOM 4551 O O . ARG A 1 708 ? 3.524 -16.464 -74.076 1.00 59.61 708 ARG A O 1
ATOM 4559 N N . LEU A 1 709 ? 4.079 -18.032 -72.507 1.00 54.62 709 LEU A N 1
ATOM 4560 C CA . LEU A 1 709 ? 2.722 -18.073 -71.880 1.00 64.99 709 LEU A CA 1
ATOM 4561 C C . LEU A 1 709 ? 2.211 -16.714 -71.438 1.00 66.18 709 LEU A C 1
ATOM 4562 O O . LEU A 1 709 ? 1.018 -16.425 -71.581 1.00 62.91 709 LEU A O 1
ATOM 4567 N N . GLU A 1 710 ? 3.116 -15.892 -70.907 1.00 70.61 710 GLU A N 1
ATOM 4568 C CA . GLU A 1 710 ? 2.852 -14.487 -70.662 1.00 72.79 710 GLU A CA 1
ATOM 4569 C C . GLU A 1 710 ? 2.547 -13.772 -71.974 1.00 71.29 710 GLU A C 1
ATOM 4570 O O . GLU A 1 710 ? 3.332 -12.959 -72.450 1.00 75.42 710 GLU A O 1
#

B-factor: mean 37.05, std 19.93, range [12.16, 122.44]